Protein AF-0000000080019032 (afdb_homodimer)

Secondary structure (DSSP, 8-state):
-GGGS-HHHHHHHHHHHHHHHHHHHHHHHHHHHHHHHHHHHHHHHHHHHHHHHHHHHHHIIIIIHHHHGGGGTT-SS--GGGSHHHHHHHHHHHHTTSGGGTT-EEEEEESS-SSGGGB--HHHHHHHHHHHH-TT---EEEEEEETTEEEEEEEEEEE---GGGHHHHS-TTTS-HHHHHHH-SSSS----TT-EEEEEEEEEE-HHHHHHHHHHHHHHHHHHHHHHHHHHHHHHHHHIIIIIHHHHHHHHHHHHHHTT-TT--------SHHHHHHHHHHHHHHHHHHHHHHHHHHH-/-GGGS-HHHHHHHHHHHHHHHHHHHHHHHHHHHHHHHHHHHHHHHHHHHHHHHHHHHHHIIIIIHHHHGGGGTT-SS--GGGSHHHHHHHHHHHHTTSGGGTT-EEEEEESS-SSGGGB--HHHHHHHHHHHH-TT---EEEEEEETTEEEEEEEEEEE---GGGHHHHS-TTTS-HHHHHHH-SSSS----TT-EEEEEEEEEE-HHHHHHHHHHHHHHHHHHHHHHHHHHHHHHHHHIIIIIHHHHHHHHHHHHHHTT-TT--------SHHHHHHHHHHHHHHHHHHHHHHHHHHH-

InterPro domains:
  IPR003660 HAMP domain [PF00672] (239-289)
  IPR003660 HAMP domain [PS50885] (241-293)
  IPR003660 HAMP domain [SM00304] (241-293)
  IPR021796 Tll0287-like domain [PF11845] (37-205)
  IPR050398 Heme sensor protein HssS/ArlS-like [PTHR45528] (6-297)

Organism: NCBI:txid2019572

Sequence (600 aa):
MLDNLKIGAKVNLLLILVFLISIFMTSTALSHLLQYRAQNEVTSKALILMRTMNSVRQYTQDRINPLLESRLETEAQFIPEIVPTFSAIKIFEKFRNDEEYKNFIYREATLNPMNLRDKADPFEIQIVERFRNNQKLKEITGFRTLPQGEVFYIARPLAITQQRCLKCHSTVENAPKSLLVSYGTEHGFGWRLNEIVAAQIISVPSQDVFEDAAHSWSLIMGLLIIIFATVIFLLNFLIKKTIIQRIRKMEKIAQQVSIGDMSVDFEEKSNDEIGGLAVAFNRMKSSLEIALNLLQKDDNMLDNLKIGAKVNLLLILVFLISIFMTSTALSHLLQYRAQNEVTSKALILMRTMNSVRQYTQDRINPLLESRLETEAQFIPEIVPTFSAIKIFEKFRNDEEYKNFIYREATLNPMNLRDKADPFEIQIVERFRNNQKLKEITGFRTLPQGEVFYIARPLAITQQRCLKCHSTVENAPKSLLVSYGTEHGFGWRLNEIVAAQIISVPSQDVFEDAAHSWSLIMGLLIIIFATVIFLLNFLIKKTIIQRIRKMEKIAQQVSIGDMSVDFEEKSNDEIGGLAVAFNRMKSSLEIALNLLQKDDN

Structure (mmCIF, N/CA/C/O backbone):
data_AF-0000000080019032-model_v1
#
loop_
_entity.id
_entity.type
_entity.pdbx_description
1 polymer 'histidine kinase'
#
loop_
_atom_site.group_PDB
_atom_site.id
_atom_site.type_symbol
_atom_site.label_atom_id
_atom_site.label_alt_id
_atom_site.label_comp_id
_atom_site.label_asym_id
_atom_site.label_entity_id
_atom_site.label_seq_id
_atom_site.pdbx_PDB_ins_code
_atom_site.Cartn_x
_atom_site.Cartn_y
_atom_site.Cartn_z
_atom_site.occupancy
_atom_site.B_iso_or_equiv
_atom_site.auth_seq_id
_atom_site.auth_comp_id
_atom_site.auth_asym_id
_atom_site.auth_atom_id
_atom_site.pdbx_PDB_model_num
ATOM 1 N N . MET A 1 1 ? 15.781 42.938 18.547 1 50.66 1 MET A N 1
ATOM 2 C CA . MET A 1 1 ? 15.477 43 17.109 1 50.66 1 MET A CA 1
ATOM 3 C C . MET A 1 1 ? 13.969 43.031 16.891 1 50.66 1 MET A C 1
ATOM 5 O O . MET A 1 1 ? 13.492 43.75 15.984 1 50.66 1 MET A O 1
ATOM 9 N N . LEU A 1 2 ? 13.219 42.344 17.828 1 65.44 2 LEU A N 1
ATOM 10 C CA . LEU A 1 2 ? 11.773 42.312 17.594 1 65.44 2 LEU A CA 1
ATOM 11 C C . LEU A 1 2 ? 11.094 43.562 18.094 1 65.44 2 LEU A C 1
ATOM 13 O O . LEU A 1 2 ? 9.953 43.844 17.734 1 65.44 2 LEU A O 1
ATOM 17 N N . ASP A 1 3 ? 11.898 44.344 18.688 1 69.31 3 ASP A N 1
ATOM 18 C CA . ASP A 1 3 ? 11.305 45.5 19.375 1 69.31 3 ASP A CA 1
ATOM 19 C C . ASP A 1 3 ? 10.906 46.594 18.375 1 69.31 3 ASP A C 1
ATOM 21 O O . ASP A 1 3 ? 10.062 47.438 18.672 1 69.31 3 ASP A O 1
ATOM 25 N N . ASN A 1 4 ? 11.414 46.469 17.266 1 77.12 4 ASN A N 1
ATOM 26 C CA . ASN A 1 4 ? 11.156 47.531 16.281 1 77.12 4 ASN A CA 1
ATOM 27 C C . ASN A 1 4 ? 10 47.156 15.352 1 77.12 4 ASN A C 1
ATOM 29 O O . ASN A 1 4 ? 9.57 47.969 14.531 1 77.12 4 ASN A O 1
ATOM 33 N N . LEU A 1 5 ? 9.414 45.969 15.57 1 83.19 5 LEU A N 1
ATOM 34 C CA . LEU A 1 5 ? 8.359 45.531 14.664 1 83.19 5 LEU A CA 1
ATOM 35 C C . LEU A 1 5 ? 6.98 45.844 15.242 1 83.19 5 LEU A C 1
ATOM 37 O O . LEU A 1 5 ? 6.816 45.906 16.469 1 83.19 5 LEU A O 1
ATOM 41 N N . LYS A 1 6 ? 6.047 45.969 14.328 1 88.12 6 LYS A N 1
ATOM 42 C CA . LYS A 1 6 ? 4.652 46.125 14.734 1 88.12 6 LYS A CA 1
ATOM 43 C C . LYS A 1 6 ? 4.141 44.844 15.406 1 88.12 6 LYS A C 1
ATOM 45 O O . LYS A 1 6 ? 4.727 43.781 15.242 1 88.12 6 LYS A O 1
ATOM 50 N N . ILE A 1 7 ? 3.168 44.969 16.188 1 84.25 7 ILE A N 1
ATOM 51 C CA . ILE A 1 7 ? 2.615 43.844 16.953 1 84.25 7 ILE A CA 1
ATOM 52 C C . ILE A 1 7 ? 2.213 42.719 16.016 1 84.25 7 ILE A C 1
ATOM 54 O O . ILE A 1 7 ? 2.58 41.562 16.234 1 84.25 7 ILE A O 1
ATOM 58 N N . GLY A 1 8 ? 1.542 43.062 14.867 1 83.75 8 GLY A N 1
ATOM 59 C CA . GLY A 1 8 ? 1.135 42.062 13.891 1 83.75 8 GLY A CA 1
ATOM 60 C C . GLY A 1 8 ? 2.305 41.312 13.281 1 83.75 8 GLY A C 1
ATOM 61 O O . GLY A 1 8 ? 2.234 40.094 13.078 1 83.75 8 GLY A O 1
ATOM 62 N N . ALA A 1 9 ? 3.383 42.031 13.008 1 86.5 9 ALA A N 1
ATOM 63 C CA . ALA A 1 9 ? 4.566 41.438 12.406 1 86.5 9 ALA A CA 1
ATOM 64 C C . ALA A 1 9 ? 5.262 40.469 13.375 1 86.5 9 ALA A C 1
ATOM 66 O O . ALA A 1 9 ? 5.793 39.438 12.969 1 86.5 9 ALA A O 1
ATOM 67 N N . LYS A 1 10 ? 5.242 40.812 14.648 1 84.31 10 LYS A N 1
ATOM 68 C CA . LYS A 1 10 ? 5.848 39.938 15.656 1 84.31 10 LYS A CA 1
ATOM 69 C C . LYS A 1 10 ? 5.105 38.625 15.75 1 84.31 10 LYS A C 1
ATOM 71 O O . LYS A 1 10 ? 5.73 37.562 15.75 1 84.31 10 LYS A O 1
ATOM 76 N N . VAL A 1 11 ? 3.83 38.781 15.758 1 82.19 11 VAL A N 1
ATOM 77 C CA . VAL A 1 11 ? 2.998 37.594 15.875 1 82.19 11 VAL A CA 1
ATOM 78 C C . VAL A 1 11 ? 3.113 36.75 14.609 1 82.19 11 VAL A C 1
ATOM 80 O O . VAL A 1 11 ? 3.234 35.5 14.672 1 82.19 11 VAL A O 1
ATOM 83 N N . ASN A 1 12 ? 3.201 37.438 13.484 1 85.38 12 ASN A N 1
ATOM 84 C CA . ASN A 1 12 ? 3.297 36.719 12.211 1 85.38 12 ASN A CA 1
ATOM 85 C C . ASN A 1 12 ? 4.625 36 12.078 1 85.38 12 ASN A C 1
ATOM 87 O O . ASN A 1 12 ? 4.68 34.906 11.516 1 85.38 12 ASN A O 1
ATOM 91 N N . LEU A 1 13 ? 5.652 36.594 12.516 1 86.75 13 LEU A N 1
ATOM 92 C CA . LEU A 1 13 ? 6.969 35.969 12.43 1 86.75 13 LEU A CA 1
ATOM 93 C C . LEU A 1 13 ? 7.012 34.688 13.234 1 86.75 13 LEU A C 1
ATOM 95 O O . LEU A 1 13 ? 7.535 33.688 12.773 1 86.75 13 LEU A O 1
ATOM 99 N N . LEU A 1 14 ? 6.453 34.75 14.391 1 82.38 14 LEU A N 1
ATOM 100 C CA . LEU A 1 14 ? 6.414 33.562 15.227 1 82.38 14 LEU A CA 1
ATOM 101 C C . LEU A 1 14 ? 5.531 32.469 14.602 1 82.38 14 LEU A C 1
ATOM 103 O O . LEU A 1 14 ? 5.898 31.297 14.586 1 82.38 14 LEU A O 1
ATOM 107 N N . LEU A 1 15 ? 4.434 32.906 14.133 1 83.31 15 LEU A N 1
ATOM 108 C CA . LEU A 1 15 ? 3.496 31.969 13.531 1 83.31 15 LEU A CA 1
ATOM 109 C C . LEU A 1 15 ? 4.117 31.281 12.312 1 83.31 15 LEU A C 1
ATOM 111 O O . LEU A 1 15 ? 3.984 30.078 12.141 1 83.31 15 LEU A O 1
ATOM 115 N N . ILE A 1 16 ? 4.773 32.094 11.523 1 88.56 16 ILE A N 1
ATOM 116 C CA . ILE A 1 16 ? 5.402 31.562 10.32 1 88.56 16 ILE A CA 1
ATOM 117 C C . ILE A 1 16 ? 6.496 30.562 10.711 1 88.56 16 ILE A C 1
ATOM 119 O O . ILE A 1 16 ? 6.621 29.5 10.102 1 88.56 16 ILE A O 1
ATOM 123 N N . LEU A 1 17 ? 7.242 30.906 11.758 1 86.88 17 LEU A N 1
ATOM 124 C CA . LEU A 1 17 ? 8.305 30.031 12.219 1 86.88 17 LEU A CA 1
ATOM 125 C C . LEU A 1 17 ? 7.73 28.703 12.703 1 86.88 17 LEU A C 1
ATOM 127 O O . LEU A 1 17 ? 8.227 27.625 12.328 1 86.88 17 LEU A O 1
ATOM 131 N N . VAL A 1 18 ? 6.699 28.734 13.469 1 82.75 18 VAL A N 1
ATOM 132 C CA . VAL A 1 18 ? 6.082 27.531 14.008 1 82.75 18 VAL A CA 1
ATOM 133 C C . VAL A 1 18 ? 5.477 26.703 12.875 1 82.75 18 VAL A C 1
ATOM 135 O O . VAL A 1 18 ? 5.551 25.469 12.883 1 82.75 18 VAL A O 1
ATOM 138 N N . PHE A 1 19 ? 4.93 27.391 11.93 1 86.81 19 PHE A N 1
ATOM 139 C CA . PHE A 1 19 ? 4.312 26.703 10.805 1 86.81 19 PHE A CA 1
ATOM 140 C C . PHE A 1 19 ? 5.367 26.031 9.938 1 86.81 19 PHE A C 1
ATOM 142 O O . PHE A 1 19 ? 5.164 24.922 9.445 1 86.81 19 PHE A O 1
ATOM 149 N N . LEU A 1 20 ? 6.496 26.703 9.734 1 90.62 20 LEU A N 1
ATOM 150 C CA . LEU A 1 20 ? 7.574 26.125 8.945 1 90.62 20 LEU A CA 1
ATOM 151 C C . LEU A 1 20 ? 8.125 24.875 9.617 1 90.62 20 LEU A C 1
ATOM 153 O O . LEU A 1 20 ? 8.359 23.859 8.953 1 90.62 20 LEU A O 1
ATOM 157 N N . ILE A 1 21 ? 8.273 24.922 10.898 1 87.25 21 ILE A N 1
ATOM 158 C CA . ILE A 1 21 ? 8.75 23.766 11.656 1 87.25 21 ILE A CA 1
ATOM 159 C C . ILE A 1 21 ? 7.727 22.641 11.578 1 87.25 21 ILE A C 1
ATOM 161 O O . ILE A 1 21 ? 8.094 21.484 11.352 1 87.25 21 ILE A O 1
ATOM 165 N N . SER A 1 22 ? 6.441 22.969 11.688 1 84.5 22 SER A N 1
ATOM 166 C CA . SER A 1 22 ? 5.363 22 11.617 1 84.5 22 SER A CA 1
ATOM 167 C C . SER A 1 22 ? 5.305 21.328 10.242 1 84.5 22 SER A C 1
ATOM 169 O O . SER A 1 22 ? 5.117 20.125 10.141 1 84.5 22 SER A O 1
ATOM 171 N N . ILE A 1 23 ? 5.473 22.125 9.281 1 89.81 23 ILE A N 1
ATOM 172 C CA . ILE A 1 23 ? 5.438 21.625 7.918 1 89.81 23 ILE A CA 1
ATOM 173 C C . ILE A 1 23 ? 6.605 20.672 7.688 1 89.81 23 ILE A C 1
ATOM 175 O O . ILE A 1 23 ? 6.43 19.594 7.109 1 89.81 23 ILE A O 1
ATOM 179 N N . PHE A 1 24 ? 7.746 21.031 8.211 1 92.5 24 PHE A N 1
ATOM 180 C CA . PHE A 1 24 ? 8.93 20.203 8.031 1 92.5 24 PHE A CA 1
ATOM 181 C C . PHE A 1 24 ? 8.758 18.859 8.75 1 92.5 24 PHE A C 1
ATOM 183 O O . PHE A 1 24 ? 9.023 17.812 8.18 1 92.5 24 PHE A O 1
ATOM 190 N N . MET A 1 25 ? 8.266 18.906 9.922 1 89.19 25 MET A N 1
ATOM 191 C CA . MET A 1 25 ? 8.094 17.703 10.727 1 89.19 25 MET A CA 1
ATOM 192 C C . MET A 1 25 ? 7.039 16.781 10.109 1 89.19 25 MET A C 1
ATOM 194 O O . MET A 1 25 ? 7.25 15.57 9.992 1 89.19 25 MET A O 1
ATOM 198 N N . THR A 1 26 ? 5.969 17.406 9.734 1 89.56 26 THR A N 1
ATOM 199 C CA . THR A 1 26 ? 4.898 16.609 9.141 1 89.56 26 THR A CA 1
ATOM 200 C C . THR A 1 26 ? 5.328 16.047 7.789 1 89.56 26 THR A C 1
ATOM 202 O O . THR A 1 26 ? 5.016 14.906 7.461 1 89.56 26 THR A O 1
ATOM 205 N N . SER A 1 27 ? 6.023 16.859 7.078 1 94.25 27 SER A N 1
ATOM 206 C CA . SER A 1 27 ? 6.52 16.438 5.77 1 94.25 27 SER A CA 1
ATOM 207 C C . SER A 1 27 ? 7.441 15.234 5.895 1 94.25 27 SER A C 1
ATOM 209 O O . SER A 1 27 ? 7.281 14.25 5.168 1 94.25 27 SER A O 1
ATOM 211 N N . THR A 1 28 ? 8.367 15.266 6.816 1 94.56 28 THR A N 1
ATOM 212 C CA . THR A 1 28 ? 9.328 14.18 6.996 1 94.56 28 THR A CA 1
ATOM 213 C C . THR A 1 28 ? 8.633 12.906 7.473 1 94.56 28 THR A C 1
ATOM 215 O O . THR A 1 28 ? 8.898 11.82 6.961 1 94.56 28 THR A O 1
ATOM 218 N N . ALA A 1 29 ? 7.699 13.062 8.375 1 92.19 29 ALA A N 1
ATOM 219 C CA . ALA A 1 29 ? 6.98 11.906 8.906 1 92.19 29 ALA A CA 1
ATOM 220 C C . ALA A 1 29 ? 6.117 11.258 7.832 1 92.19 29 ALA A C 1
ATOM 222 O O . ALA A 1 29 ? 6.129 10.039 7.676 1 92.19 29 ALA A O 1
ATOM 223 N N . LEU A 1 30 ? 5.449 12.102 7.113 1 92.62 30 LEU A N 1
ATOM 224 C CA . LEU A 1 30 ? 4.57 11.594 6.062 1 92.62 30 LEU A CA 1
ATOM 225 C C . LEU A 1 30 ? 5.379 10.938 4.949 1 92.62 30 LEU A C 1
ATOM 227 O O . LEU A 1 30 ? 4.996 9.883 4.441 1 92.62 30 LEU A O 1
ATOM 231 N N . SER A 1 31 ? 6.461 11.539 4.594 1 96 31 SER A N 1
ATOM 232 C CA . SER A 1 31 ? 7.324 10.984 3.557 1 96 31 SER A CA 1
ATOM 233 C C . SER A 1 31 ? 7.848 9.602 3.953 1 96 31 SER A C 1
ATOM 235 O O . SER A 1 31 ? 7.797 8.664 3.16 1 96 31 SER A O 1
ATOM 237 N N . HIS A 1 32 ? 8.336 9.555 5.172 1 95.12 32 HIS A N 1
ATOM 238 C CA . HIS A 1 32 ? 8.836 8.273 5.66 1 95.12 32 HIS A CA 1
ATOM 239 C C . HIS A 1 32 ? 7.742 7.215 5.656 1 95.12 32 HIS A C 1
ATOM 241 O O . HIS A 1 32 ? 7.984 6.066 5.277 1 95.12 32 HIS A O 1
ATOM 247 N N . LEU A 1 33 ? 6.562 7.555 6.031 1 93.44 33 LEU A N 1
ATOM 248 C CA . LEU A 1 33 ? 5.438 6.629 6.09 1 93.44 33 LEU A CA 1
ATOM 249 C C . LEU A 1 33 ? 5.062 6.141 4.695 1 93.44 33 LEU A C 1
ATOM 251 O O . LEU A 1 33 ? 4.914 4.938 4.473 1 93.44 33 LEU A O 1
ATOM 255 N N . LEU A 1 34 ? 4.949 7.051 3.793 1 95.31 34 LEU A N 1
ATOM 256 C CA . LEU A 1 34 ? 4.504 6.707 2.447 1 95.31 34 LEU A CA 1
ATOM 257 C C . LEU A 1 34 ? 5.562 5.895 1.714 1 95.31 34 LEU A C 1
ATOM 259 O O . LEU A 1 34 ? 5.234 4.965 0.972 1 95.31 34 LEU A O 1
ATOM 263 N N . GLN A 1 35 ? 6.82 6.242 1.964 1 95.81 35 GLN A N 1
ATOM 264 C CA . GLN A 1 35 ? 7.902 5.477 1.358 1 95.81 35 GLN A CA 1
ATOM 265 C C . GLN A 1 35 ? 7.949 4.055 1.912 1 95.81 35 GLN A C 1
ATOM 267 O O . GLN A 1 35 ? 8.172 3.1 1.166 1 95.81 35 GLN A O 1
ATOM 272 N N . TYR A 1 36 ? 7.766 3.988 3.139 1 95.12 36 TYR A N 1
ATOM 273 C CA . TYR A 1 36 ? 7.727 2.684 3.789 1 95.12 36 TYR A CA 1
ATOM 274 C C . TYR A 1 36 ? 6.59 1.832 3.242 1 95.12 36 TYR A C 1
ATOM 276 O O . TYR A 1 36 ? 6.773 0.647 2.953 1 95.12 36 TYR A O 1
ATOM 284 N N . ARG A 1 37 ? 5.465 2.369 3.057 1 94.12 37 ARG A N 1
ATOM 285 C CA . ARG A 1 37 ? 4.305 1.66 2.527 1 94.12 37 ARG A CA 1
ATOM 286 C C . ARG A 1 37 ? 4.531 1.244 1.077 1 94.12 37 ARG A C 1
ATOM 288 O O . ARG A 1 37 ? 4.129 0.152 0.669 1 94.12 37 ARG A O 1
ATOM 295 N N . ALA A 1 38 ? 5.109 2.117 0.36 1 95.56 38 ALA A N 1
ATOM 296 C CA . ALA A 1 38 ? 5.426 1.801 -1.03 1 95.56 38 ALA A CA 1
ATOM 297 C C . ALA A 1 38 ? 6.379 0.613 -1.118 1 95.56 38 ALA A C 1
ATOM 299 O O . ALA A 1 38 ? 6.164 -0.307 -1.91 1 95.56 38 ALA A O 1
ATOM 300 N N . GLN A 1 39 ? 7.402 0.641 -0.3 1 96.19 39 GLN A N 1
ATOM 301 C CA . GLN A 1 39 ? 8.359 -0.461 -0.273 1 96.19 39 GLN A CA 1
ATOM 302 C C . GLN A 1 39 ? 7.68 -1.768 0.13 1 96.19 39 GLN A C 1
ATOM 304 O O . GLN A 1 39 ? 7.961 -2.822 -0.443 1 96.19 39 GLN A O 1
ATOM 309 N N . ASN A 1 40 ? 6.816 -1.69 1.062 1 94.75 40 ASN A N 1
ATOM 310 C CA . ASN A 1 40 ? 6.094 -2.879 1.503 1 94.75 40 ASN A CA 1
ATOM 311 C C . ASN A 1 40 ? 5.188 -3.424 0.403 1 94.75 40 ASN A C 1
ATOM 313 O O . ASN A 1 40 ? 5.027 -4.641 0.27 1 94.75 40 ASN A O 1
ATOM 317 N N . GLU A 1 41 ? 4.613 -2.547 -0.296 1 95.38 41 GLU A N 1
ATOM 318 C CA . GLU A 1 41 ? 3.73 -2.951 -1.387 1 95.38 41 GLU A CA 1
ATOM 319 C C . GLU A 1 41 ? 4.488 -3.754 -2.439 1 95.38 41 GLU A C 1
ATOM 321 O O . GLU A 1 41 ? 4.059 -4.844 -2.822 1 95.38 41 GLU A O 1
ATOM 326 N N . VAL A 1 42 ? 5.633 -3.291 -2.891 1 97.44 42 VAL A N 1
ATOM 327 C CA . VAL A 1 42 ? 6.383 -3.992 -3.926 1 97.44 42 VAL A CA 1
ATOM 328 C C . VAL A 1 42 ? 6.98 -5.273 -3.354 1 97.44 42 VAL A C 1
ATOM 330 O O . VAL A 1 42 ? 7.07 -6.289 -4.051 1 97.44 42 VAL A O 1
ATOM 333 N N . THR A 1 43 ? 7.414 -5.203 -2.111 1 97.75 43 THR A N 1
ATOM 334 C CA . THR A 1 43 ? 7.934 -6.395 -1.45 1 97.75 43 THR A CA 1
ATOM 335 C C . THR A 1 43 ? 6.867 -7.484 -1.385 1 97.75 43 THR A C 1
ATOM 337 O O . THR A 1 43 ? 7.148 -8.648 -1.671 1 97.75 43 THR A O 1
ATOM 340 N N . SER A 1 44 ? 5.691 -7.098 -1.061 1 96.88 44 SER A N 1
ATOM 341 C CA . SER A 1 44 ? 4.598 -8.055 -0.944 1 96.88 44 SER A CA 1
ATOM 342 C C . SER A 1 44 ? 4.281 -8.703 -2.289 1 96.88 44 SER A C 1
ATOM 344 O O . SER A 1 44 ? 4.059 -9.906 -2.367 1 96.88 44 SER A O 1
ATOM 346 N N . LYS A 1 45 ? 4.238 -7.938 -3.311 1 97.88 45 LYS A N 1
ATOM 347 C CA . LYS A 1 45 ? 4.016 -8.469 -4.652 1 97.88 45 LYS A CA 1
ATOM 348 C C . LYS A 1 45 ? 5.09 -9.492 -5.023 1 97.88 45 LYS A C 1
ATOM 350 O O . LYS A 1 45 ? 4.777 -10.578 -5.512 1 97.88 45 LYS A O 1
ATOM 355 N N . ALA A 1 46 ? 6.293 -9.117 -4.727 1 98.56 46 ALA A N 1
ATOM 356 C CA . ALA A 1 46 ? 7.418 -9.992 -5.055 1 98.56 46 ALA A CA 1
ATOM 357 C C . ALA A 1 46 ? 7.348 -11.297 -4.266 1 98.56 46 ALA A C 1
ATOM 359 O O . ALA A 1 46 ? 7.57 -12.375 -4.816 1 98.56 46 ALA A O 1
ATOM 360 N N . LEU A 1 47 ? 7.016 -11.188 -3.039 1 98.19 47 LEU A N 1
ATOM 361 C CA . LEU A 1 47 ? 6.996 -12.359 -2.17 1 98.19 47 LEU A CA 1
ATOM 362 C C . LEU A 1 47 ? 5.852 -13.297 -2.549 1 98.19 47 LEU A C 1
ATOM 364 O O . LEU A 1 47 ? 6.004 -14.516 -2.51 1 98.19 47 LEU A O 1
ATOM 368 N N . ILE A 1 48 ? 4.738 -12.75 -2.896 1 98.5 48 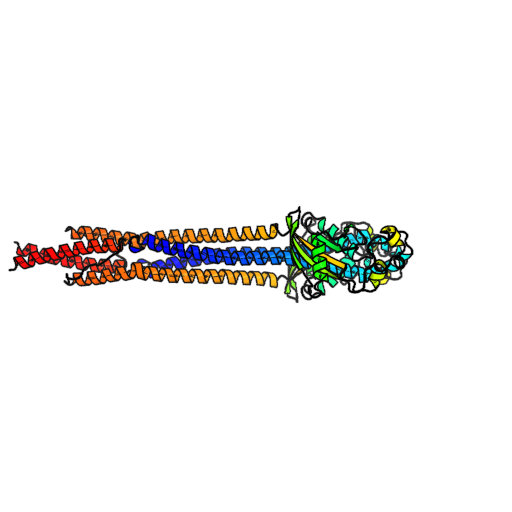ILE A N 1
ATOM 369 C CA . ILE A 1 48 ? 3.602 -13.555 -3.332 1 98.5 48 ILE A CA 1
ATOM 370 C C . ILE A 1 48 ? 3.973 -14.336 -4.59 1 98.5 48 ILE A C 1
ATOM 372 O O . ILE A 1 48 ? 3.734 -15.539 -4.676 1 98.5 48 ILE A O 1
ATOM 376 N N . LEU A 1 49 ? 4.574 -13.641 -5.488 1 98.75 49 LEU A N 1
ATOM 377 C CA . LEU A 1 49 ? 4.98 -14.297 -6.727 1 98.75 49 LEU A CA 1
ATOM 378 C C . LEU A 1 49 ? 6.059 -15.344 -6.461 1 98.75 49 LEU A C 1
ATOM 380 O O . LEU A 1 49 ? 6.016 -16.438 -7.027 1 98.75 49 LEU A O 1
ATOM 384 N N . MET A 1 50 ? 7.012 -15.023 -5.598 1 98.38 50 MET A N 1
ATOM 385 C CA . MET A 1 50 ? 8.062 -15.969 -5.234 1 98.38 50 MET A CA 1
ATOM 386 C C . MET A 1 50 ? 7.473 -17.234 -4.617 1 98.38 50 MET A C 1
ATOM 388 O O . MET A 1 50 ? 7.828 -18.344 -5.008 1 98.38 50 MET A O 1
ATOM 392 N N . ARG A 1 51 ? 6.562 -17.031 -3.73 1 98.25 51 ARG A N 1
ATOM 393 C CA . ARG A 1 51 ? 5.922 -18.156 -3.062 1 98.25 51 ARG A CA 1
ATOM 394 C C . ARG A 1 51 ? 5.102 -18.984 -4.047 1 98.25 51 ARG A C 1
ATOM 396 O O . ARG A 1 51 ? 5.113 -20.219 -3.992 1 98.25 51 ARG A O 1
ATOM 403 N N . THR A 1 52 ? 4.438 -18.328 -4.918 1 98.69 52 THR A N 1
ATOM 404 C CA . THR A 1 52 ? 3.623 -19.031 -5.902 1 98.69 52 THR A CA 1
ATOM 405 C C . THR A 1 52 ? 4.5 -19.844 -6.848 1 98.69 52 THR A C 1
ATOM 407 O O . THR A 1 52 ? 4.199 -21.016 -7.137 1 98.69 52 THR A O 1
ATOM 410 N N . MET A 1 53 ? 5.578 -19.25 -7.297 1 98.69 53 MET A N 1
ATOM 411 C CA . MET A 1 53 ? 6.457 -19.984 -8.203 1 98.69 53 MET A CA 1
ATOM 412 C C . MET A 1 53 ? 7.098 -21.172 -7.504 1 98.69 53 MET A C 1
ATOM 414 O O . MET A 1 53 ? 7.32 -22.219 -8.117 1 98.69 53 MET A O 1
ATOM 418 N N . ASN A 1 54 ? 7.375 -21 -6.266 1 98.19 54 ASN A N 1
ATOM 419 C CA . ASN A 1 54 ? 7.895 -22.141 -5.516 1 98.19 54 ASN A CA 1
ATOM 420 C C . ASN A 1 54 ? 6.844 -23.234 -5.359 1 98.19 54 ASN A C 1
ATOM 422 O O . ASN A 1 54 ? 7.176 -24.422 -5.379 1 98.19 54 ASN A O 1
ATOM 426 N N . SER A 1 55 ? 5.625 -22.844 -5.223 1 98.69 55 SER A N 1
ATOM 427 C CA . SER A 1 55 ? 4.535 -23.812 -5.188 1 98.69 55 SER A CA 1
ATOM 428 C C . SER A 1 55 ? 4.41 -24.547 -6.516 1 98.69 55 SER A C 1
ATOM 430 O O . SER A 1 55 ? 4.156 -25.75 -6.539 1 98.69 55 SER A O 1
ATOM 432 N N . VAL A 1 56 ? 4.594 -23.828 -7.574 1 98.69 56 VAL A N 1
ATOM 433 C CA . VAL A 1 56 ? 4.59 -24.438 -8.906 1 98.69 56 VAL A CA 1
ATOM 434 C C . VAL A 1 56 ? 5.715 -25.469 -9.008 1 98.69 56 VAL A C 1
ATOM 436 O O . VAL A 1 56 ? 5.496 -26.594 -9.477 1 98.69 56 VAL A O 1
ATOM 439 N N . ARG A 1 57 ? 6.867 -25.078 -8.547 1 97.56 57 ARG A N 1
ATOM 440 C CA . ARG A 1 57 ? 8.008 -25.984 -8.578 1 97.56 57 ARG A CA 1
ATOM 441 C C . ARG A 1 57 ? 7.73 -27.25 -7.785 1 97.56 57 ARG A C 1
ATOM 443 O O . ARG A 1 57 ? 7.984 -28.359 -8.266 1 97.56 57 ARG A O 1
ATOM 450 N N . GLN A 1 58 ? 7.191 -27.094 -6.637 1 97.12 58 GLN A N 1
ATOM 451 C CA . GLN A 1 58 ? 6.895 -28.234 -5.781 1 97.12 58 GLN A CA 1
ATOM 452 C C . GLN A 1 58 ? 5.816 -29.109 -6.398 1 97.12 58 GLN A C 1
ATOM 454 O O . GLN A 1 58 ? 5.918 -30.344 -6.367 1 97.12 58 GLN A O 1
ATOM 459 N N . TYR A 1 59 ? 4.801 -28.5 -6.949 1 98.31 59 TYR A N 1
ATOM 460 C CA . TYR A 1 59 ? 3.744 -29.25 -7.621 1 98.31 59 TYR A CA 1
ATOM 461 C C . TYR A 1 59 ? 4.305 -30.062 -8.781 1 98.31 59 TYR A C 1
ATOM 463 O O . TYR A 1 59 ? 3.943 -31.234 -8.961 1 98.31 59 TYR A O 1
ATOM 471 N N . THR A 1 60 ? 5.141 -29.469 -9.555 1 97.62 60 THR A N 1
ATOM 472 C CA . THR A 1 60 ? 5.758 -30.156 -10.688 1 97.62 60 THR A CA 1
ATOM 473 C C . THR A 1 60 ? 6.57 -31.359 -10.211 1 97.62 60 THR A C 1
ATOM 475 O O . THR A 1 60 ? 6.453 -32.469 -10.766 1 97.62 60 THR A O 1
ATOM 478 N N . GLN A 1 61 ? 7.277 -31.125 -9.172 1 95.12 61 GLN A N 1
ATOM 479 C CA . GLN A 1 61 ? 8.117 -32.188 -8.617 1 95.12 61 GLN A CA 1
ATOM 480 C C . GLN A 1 61 ? 7.266 -33.312 -8.047 1 95.12 61 GLN A C 1
ATOM 482 O O . GLN A 1 61 ? 7.543 -34.5 -8.289 1 95.12 61 GLN A O 1
ATOM 487 N N . ASP A 1 62 ? 6.223 -33 -7.371 1 96 62 ASP A N 1
ATOM 488 C CA . ASP A 1 62 ? 5.465 -33.969 -6.594 1 96 62 ASP A CA 1
ATOM 489 C C . ASP A 1 62 ? 4.426 -34.688 -7.461 1 96 62 ASP A C 1
ATOM 491 O O . ASP A 1 62 ? 4.098 -35.844 -7.219 1 96 62 ASP A O 1
ATOM 495 N N . ARG A 1 63 ? 3.965 -33.938 -8.438 1 97.12 63 ARG A N 1
ATOM 496 C CA . ARG A 1 63 ? 2.787 -34.469 -9.109 1 97.12 63 ARG A CA 1
ATOM 497 C C . ARG A 1 63 ? 3.074 -34.75 -10.586 1 97.12 63 ARG A C 1
ATOM 499 O O . ARG A 1 63 ? 2.625 -35.75 -11.133 1 97.12 63 ARG A O 1
ATOM 506 N N . ILE A 1 64 ? 3.811 -33.938 -11.219 1 97.19 64 ILE A N 1
ATOM 507 C CA . ILE A 1 64 ? 3.99 -34.031 -12.664 1 97.19 64 ILE A CA 1
ATOM 508 C C . ILE A 1 64 ? 5.16 -34.969 -12.969 1 97.19 64 ILE A C 1
ATOM 510 O O . ILE A 1 64 ? 5.047 -35.875 -13.812 1 97.19 64 ILE A O 1
ATOM 514 N N . ASN A 1 65 ? 6.242 -34.844 -12.273 1 94.19 65 ASN A N 1
ATOM 515 C CA . ASN A 1 65 ? 7.461 -35.625 -12.5 1 94.19 65 ASN A CA 1
ATOM 516 C C . ASN A 1 65 ? 7.184 -37.125 -12.492 1 94.19 65 ASN A C 1
ATOM 518 O O . ASN A 1 65 ? 7.52 -37.812 -13.453 1 94.19 65 ASN A O 1
ATOM 522 N N . PRO A 1 66 ? 6.441 -37.656 -11.477 1 93.69 66 PRO A N 1
ATOM 523 C CA . PRO A 1 66 ? 6.219 -39.094 -11.438 1 93.69 66 PRO A CA 1
ATOM 524 C C . PRO A 1 66 ? 5.387 -39.594 -12.609 1 93.69 66 PRO A C 1
ATOM 526 O O . PRO A 1 66 ? 5.504 -40.75 -13.008 1 93.69 66 PRO A O 1
ATOM 529 N N . LEU A 1 67 ? 4.617 -38.75 -13.227 1 94.44 67 LEU A N 1
ATOM 530 C CA . LEU A 1 67 ? 3.746 -39.156 -14.328 1 94.44 67 LEU A CA 1
ATOM 531 C C . LEU A 1 67 ? 4.527 -39.219 -15.633 1 94.44 67 LEU A C 1
ATOM 533 O O . LEU A 1 67 ? 4.109 -39.938 -16.562 1 94.44 67 LEU A O 1
ATOM 537 N N . LEU A 1 68 ? 5.676 -38.531 -15.656 1 93.31 68 LEU A N 1
ATOM 538 C CA . LEU A 1 68 ? 6.34 -38.406 -16.953 1 93.31 68 LEU A CA 1
ATOM 539 C C . LEU A 1 68 ? 7.73 -39.031 -16.906 1 93.31 68 LEU A C 1
ATOM 541 O O . LEU A 1 68 ? 8.367 -39.219 -17.953 1 93.31 68 LEU A O 1
ATOM 545 N N . GLU A 1 69 ? 8.219 -39.406 -15.805 1 89.69 69 GLU A N 1
ATOM 546 C CA . GLU A 1 69 ? 9.594 -39.844 -15.602 1 89.69 69 GLU A CA 1
ATOM 547 C C . GLU A 1 69 ? 9.93 -41.031 -16.484 1 89.69 69 GLU A C 1
ATOM 549 O O . GLU A 1 69 ? 11.039 -41.125 -17.031 1 89.69 69 GLU A O 1
ATOM 554 N N . SER A 1 70 ? 9.016 -42 -16.656 1 87.81 70 SER A N 1
ATOM 555 C CA . SER A 1 70 ? 9.281 -43.219 -17.422 1 87.81 70 SER A CA 1
ATOM 556 C C . SER A 1 70 ? 9.492 -42.906 -18.891 1 87.81 70 SER A C 1
ATOM 558 O O . SER A 1 70 ? 10.133 -43.656 -19.609 1 87.81 70 SER A O 1
ATOM 560 N N . ARG A 1 71 ? 9.047 -41.75 -19.266 1 89.69 71 ARG A N 1
ATOM 561 C CA . ARG A 1 71 ? 9.117 -41.406 -20.688 1 89.69 71 ARG A CA 1
ATOM 562 C C . ARG A 1 71 ? 10.469 -40.781 -21.016 1 89.69 71 ARG A C 1
ATOM 564 O O . ARG A 1 71 ? 10.812 -40.625 -22.188 1 89.69 71 ARG A O 1
ATOM 571 N N . LEU A 1 72 ? 11.234 -40.438 -20.078 1 86.44 72 LEU A N 1
ATOM 572 C CA . LEU A 1 72 ? 12.516 -39.781 -20.281 1 86.44 72 LEU A CA 1
ATOM 573 C C . LEU A 1 72 ? 13.477 -40.688 -21.062 1 86.44 72 LEU A C 1
ATOM 575 O O . LEU A 1 72 ? 14.312 -40.188 -21.828 1 86.44 72 LEU A O 1
ATOM 579 N N . GLU A 1 73 ? 13.328 -41.969 -20.891 1 82.94 73 GLU A N 1
ATOM 580 C CA . GLU A 1 73 ? 14.266 -42.906 -21.5 1 82.94 73 GLU A CA 1
ATOM 581 C C . GLU A 1 73 ? 13.75 -43.406 -22.859 1 82.94 73 GLU A C 1
ATOM 583 O O . GLU A 1 73 ? 14.523 -43.875 -23.688 1 82.94 73 GLU A O 1
ATOM 588 N N . THR A 1 74 ? 12.508 -43.156 -23.062 1 85.62 74 THR A N 1
ATOM 589 C CA . THR A 1 74 ? 11.93 -43.781 -24.25 1 85.62 74 THR A CA 1
ATOM 590 C C . THR A 1 74 ? 11.641 -42.75 -25.312 1 85.62 74 THR A C 1
ATOM 592 O O . THR A 1 74 ? 11.547 -43.094 -26.5 1 85.62 74 THR A O 1
ATOM 595 N N . GLU A 1 75 ? 11.492 -41.594 -24.922 1 88.06 75 GLU A N 1
ATOM 596 C CA . GLU A 1 75 ? 11.133 -40.531 -25.859 1 88.06 75 GLU A CA 1
ATOM 597 C C . GLU A 1 75 ? 12.359 -40.031 -26.609 1 88.06 75 GLU A C 1
ATOM 599 O O . GLU A 1 75 ? 13.469 -40 -26.062 1 88.06 75 GLU A O 1
ATOM 604 N N . ALA A 1 76 ? 12.133 -39.594 -27.797 1 89.69 76 ALA A N 1
ATOM 605 C CA . ALA A 1 76 ? 13.203 -39.094 -28.641 1 89.69 76 ALA A CA 1
ATOM 606 C C . ALA A 1 76 ? 13.633 -37.688 -28.188 1 89.69 76 ALA A C 1
ATOM 608 O O . ALA A 1 76 ? 14.82 -37.375 -28.172 1 89.69 76 ALA A O 1
ATOM 609 N N . GLN A 1 77 ? 12.641 -36.938 -27.859 1 91.38 77 GLN A N 1
ATOM 610 C CA . GLN A 1 77 ? 12.914 -35.562 -27.391 1 91.38 77 GLN A CA 1
ATOM 611 C C . GLN A 1 77 ? 12.609 -35.438 -25.906 1 91.38 77 GLN A C 1
ATOM 613 O O . GLN A 1 77 ? 11.703 -36.094 -25.375 1 91.38 77 GLN A O 1
ATOM 618 N N . PHE A 1 78 ? 13.367 -34.531 -25.312 1 94.06 78 PHE A N 1
ATOM 619 C CA . PHE A 1 78 ? 13.211 -34.312 -23.875 1 94.06 78 PHE A CA 1
ATOM 620 C C . PHE A 1 78 ? 11.883 -33.625 -23.578 1 94.06 78 PHE A C 1
ATOM 622 O O . PHE A 1 78 ? 11.469 -32.719 -24.312 1 94.06 78 PHE A O 1
ATOM 629 N N . ILE A 1 79 ? 11.195 -34.062 -22.516 1 95.69 79 ILE A N 1
ATOM 630 C CA . ILE A 1 79 ? 9.961 -33.438 -22.047 1 95.69 79 ILE A CA 1
ATOM 631 C C . ILE A 1 79 ? 10.273 -32.438 -20.953 1 95.69 79 ILE A C 1
ATOM 633 O O . ILE A 1 79 ? 10.383 -32.781 -19.781 1 95.69 79 ILE A O 1
ATOM 637 N N . PRO A 1 80 ? 10.344 -31.188 -21.297 1 95.44 80 PRO A N 1
ATOM 638 C CA . PRO A 1 80 ? 10.812 -30.188 -20.328 1 95.44 80 PRO A CA 1
ATOM 639 C C . PRO A 1 80 ? 9.812 -29.953 -19.203 1 95.44 80 PRO A C 1
ATOM 641 O O . PRO A 1 80 ? 10.172 -29.406 -18.156 1 95.44 80 PRO A O 1
ATOM 644 N N . GLU A 1 81 ? 8.531 -30.375 -19.391 1 97 81 GLU A N 1
ATOM 645 C CA . GLU A 1 81 ? 7.469 -30.172 -18.406 1 97 81 GLU A CA 1
ATOM 646 C C . GLU A 1 81 ? 7.75 -30.938 -17.109 1 97 81 GLU A C 1
ATOM 648 O O . GLU A 1 81 ? 7.117 -30.688 -16.094 1 97 81 GLU A O 1
ATOM 653 N N . ILE A 1 82 ? 8.75 -31.859 -17.094 1 94.81 82 ILE A N 1
ATOM 654 C CA . ILE A 1 82 ? 9.133 -32.594 -15.898 1 94.81 82 ILE A CA 1
ATOM 655 C C . ILE A 1 82 ? 9.977 -31.703 -14.992 1 94.81 82 ILE A C 1
ATOM 657 O O . ILE A 1 82 ? 10.18 -32.031 -13.812 1 94.81 82 ILE A O 1
ATOM 661 N N . VAL A 1 83 ? 10.523 -30.656 -15.539 1 94 83 VAL A N 1
ATOM 662 C CA . VAL A 1 83 ? 11.477 -29.797 -14.844 1 94 83 VAL A CA 1
ATOM 663 C C . VAL A 1 83 ? 10.742 -28.672 -14.133 1 94 83 VAL A C 1
ATOM 665 O O . VAL A 1 83 ? 10.109 -27.828 -14.789 1 94 83 VAL A O 1
ATOM 668 N N . PRO A 1 84 ? 10.883 -28.547 -12.812 1 95.81 84 PRO A N 1
ATOM 669 C CA . PRO A 1 84 ? 10.195 -27.484 -12.062 1 95.81 84 PRO A CA 1
ATOM 670 C C . PRO A 1 84 ? 10.531 -26.078 -12.578 1 95.81 84 PRO A C 1
ATOM 672 O O . PRO A 1 84 ? 9.641 -25.25 -12.703 1 95.81 84 PRO A O 1
ATOM 675 N N . THR A 1 85 ? 11.773 -25.828 -12.906 1 95.69 85 THR A N 1
ATOM 676 C CA . THR A 1 85 ? 12.188 -24.531 -13.414 1 95.69 85 THR A CA 1
ATOM 677 C C . THR A 1 85 ? 11.438 -24.172 -14.688 1 95.69 85 THR A C 1
ATOM 679 O O . THR A 1 85 ? 11.008 -23.031 -14.867 1 95.69 85 THR A O 1
ATOM 682 N N . PHE A 1 86 ? 11.305 -25.125 -15.539 1 96.44 86 PHE A N 1
ATOM 683 C CA . PHE A 1 86 ? 10.602 -24.906 -16.797 1 96.44 86 PHE A CA 1
ATOM 684 C C . PHE A 1 86 ? 9.156 -24.5 -16.547 1 96.44 86 PHE A C 1
ATOM 686 O O . PHE A 1 86 ? 8.672 -23.516 -17.125 1 96.44 86 PHE A O 1
ATOM 693 N N . SER A 1 87 ? 8.469 -25.266 -15.719 1 98.25 87 SER A N 1
ATOM 694 C CA . SER A 1 87 ? 7.078 -24.969 -15.414 1 98.25 87 SER A CA 1
ATOM 695 C C . SER A 1 87 ? 6.926 -23.562 -14.844 1 98.25 87 SER A C 1
ATOM 697 O O . SER A 1 87 ? 6.059 -22.797 -15.273 1 98.25 87 SER A O 1
ATOM 699 N N . ALA A 1 88 ? 7.773 -23.203 -13.883 1 98.44 88 ALA A N 1
ATOM 700 C CA . ALA A 1 88 ? 7.711 -21.891 -13.242 1 98.44 88 ALA A CA 1
ATOM 701 C C . ALA A 1 88 ? 7.934 -20.766 -14.258 1 98.44 88 ALA A C 1
ATOM 703 O O . ALA A 1 88 ? 7.18 -19.797 -14.289 1 98.44 88 ALA A O 1
ATOM 704 N N . ILE A 1 89 ? 8.891 -20.938 -15.117 1 98 89 ILE A N 1
ATOM 705 C CA . ILE A 1 89 ? 9.234 -19.922 -16.094 1 98 89 ILE A CA 1
ATOM 706 C C . ILE A 1 89 ? 8.086 -19.75 -17.094 1 98 89 ILE A C 1
ATOM 708 O O . ILE A 1 89 ? 7.672 -18.641 -17.391 1 98 89 ILE A O 1
ATOM 712 N N . LYS A 1 90 ? 7.535 -20.844 -17.578 1 98.38 90 LYS A N 1
ATOM 713 C CA . LYS A 1 90 ? 6.48 -20.781 -18.578 1 98.38 90 LYS A CA 1
ATOM 714 C C . LYS A 1 90 ? 5.199 -20.188 -18 1 98.38 90 LYS A C 1
ATOM 716 O O . LYS A 1 90 ? 4.512 -19.422 -18.672 1 98.38 90 LYS A O 1
ATOM 721 N N . ILE A 1 91 ? 4.922 -20.562 -16.797 1 98.81 91 ILE A N 1
ATOM 722 C CA . ILE A 1 91 ? 3.74 -20.016 -16.141 1 98.81 91 ILE A CA 1
ATOM 723 C C . ILE A 1 91 ? 3.926 -18.516 -15.922 1 98.81 91 ILE A C 1
ATOM 725 O O . ILE A 1 91 ? 3.002 -17.734 -16.156 1 98.81 91 ILE A O 1
ATOM 729 N N . PHE A 1 92 ? 5.09 -18.109 -15.523 1 98.75 92 PHE A N 1
ATOM 730 C CA . PHE A 1 92 ? 5.355 -16.688 -15.305 1 98.75 92 PHE A CA 1
ATOM 731 C C . PHE A 1 92 ? 5.312 -15.922 -16.625 1 98.75 92 PHE A C 1
ATOM 733 O O . PHE A 1 92 ? 4.871 -14.773 -16.672 1 98.75 92 PHE A O 1
ATOM 740 N N . GLU A 1 93 ? 5.773 -16.562 -17.703 1 98.06 93 GLU A N 1
ATOM 741 C CA . GLU A 1 93 ? 5.664 -15.945 -19.016 1 98.06 93 GLU A CA 1
ATOM 742 C C . GLU A 1 93 ? 4.207 -15.68 -19.391 1 98.06 93 GLU A C 1
ATOM 744 O O . GLU A 1 93 ? 3.877 -14.617 -19.922 1 98.06 93 GLU A O 1
ATOM 749 N N . LYS A 1 94 ? 3.398 -16.609 -19.109 1 98.38 94 LYS A N 1
ATOM 750 C CA . LYS A 1 94 ? 1.973 -16.422 -19.359 1 98.38 94 LYS A CA 1
ATOM 751 C C . LYS A 1 94 ? 1.397 -15.32 -18.469 1 98.38 94 LYS A C 1
ATOM 753 O O . LYS A 1 94 ? 0.521 -14.57 -18.891 1 98.38 94 LYS A O 1
ATOM 758 N N . PHE A 1 95 ? 1.865 -15.266 -17.234 1 98.44 95 PHE A N 1
ATOM 759 C CA . PHE A 1 95 ? 1.489 -14.211 -16.297 1 98.44 95 PHE A CA 1
ATOM 760 C C . PHE A 1 95 ? 1.777 -12.836 -16.891 1 98.44 95 PHE A C 1
ATOM 762 O O . PHE A 1 95 ? 0.97 -11.914 -16.766 1 98.44 95 PHE A O 1
ATOM 769 N N . ARG A 1 96 ? 2.809 -12.695 -17.656 1 97.94 96 ARG A N 1
ATOM 770 C CA . ARG A 1 96 ? 3.279 -11.422 -18.172 1 97.94 96 ARG A CA 1
ATOM 771 C C . ARG A 1 96 ? 2.557 -11.062 -19.469 1 97.94 96 ARG A C 1
ATOM 773 O O . ARG A 1 96 ? 2.754 -9.977 -20.016 1 97.94 96 ARG A O 1
ATOM 780 N N . ASN A 1 97 ? 1.751 -11.875 -19.953 1 95.81 97 ASN A N 1
ATOM 781 C CA . ASN A 1 97 ? 1.042 -11.602 -21.188 1 95.81 97 ASN A CA 1
ATOM 782 C C . ASN A 1 97 ? 0.024 -10.477 -21.016 1 95.81 97 ASN A C 1
ATOM 784 O O . ASN A 1 97 ? -0.413 -9.875 -22 1 95.81 97 ASN A O 1
ATOM 788 N N . ASP A 1 98 ? -0.344 -10.266 -19.859 1 92.88 98 ASP A N 1
ATOM 789 C CA . ASP A 1 98 ? -1.169 -9.109 -19.531 1 92.88 98 ASP A CA 1
ATOM 790 C C . ASP A 1 98 ? -0.33 -7.832 -19.484 1 92.88 98 ASP A C 1
ATOM 792 O O . ASP A 1 98 ? 0.744 -7.812 -18.891 1 92.88 98 ASP A O 1
ATOM 796 N N . GLU A 1 99 ? -0.839 -6.785 -20.078 1 93.81 99 GLU A N 1
ATOM 797 C CA . GLU A 1 99 ? -0.118 -5.52 -20.188 1 93.81 99 GLU A CA 1
ATOM 798 C C . GLU A 1 99 ? 0.252 -4.973 -18.812 1 93.81 99 GLU A C 1
ATOM 800 O O . GLU A 1 99 ? 1.311 -4.367 -18.641 1 93.81 99 GLU A O 1
ATOM 805 N N . GLU A 1 100 ? -0.544 -5.27 -17.875 1 93.62 100 GLU A N 1
ATOM 806 C CA . GLU A 1 100 ? -0.343 -4.758 -16.531 1 93.62 100 GLU A CA 1
ATOM 807 C C . GLU A 1 100 ? 0.875 -5.398 -15.867 1 93.62 100 GLU A C 1
ATOM 809 O O . GLU A 1 100 ? 1.509 -4.793 -15 1 93.62 100 GLU A O 1
ATOM 814 N N . TYR A 1 101 ? 1.226 -6.586 -16.328 1 97 101 TYR A N 1
ATOM 815 C CA . TYR A 1 101 ? 2.279 -7.324 -15.641 1 97 101 TYR A CA 1
ATOM 816 C C . TYR A 1 101 ? 3.463 -7.578 -16.562 1 97 101 TYR A C 1
ATOM 818 O O . TYR A 1 101 ? 4.344 -8.383 -16.25 1 97 101 TYR A O 1
ATOM 826 N N . LYS A 1 102 ? 3.531 -6.887 -17.688 1 96.31 102 LYS A N 1
ATOM 827 C CA . LYS A 1 102 ? 4.52 -7.129 -18.734 1 96.31 102 LYS A CA 1
ATOM 828 C C . LYS A 1 102 ? 5.934 -6.84 -18.234 1 96.31 102 LYS A C 1
ATOM 830 O O . LYS A 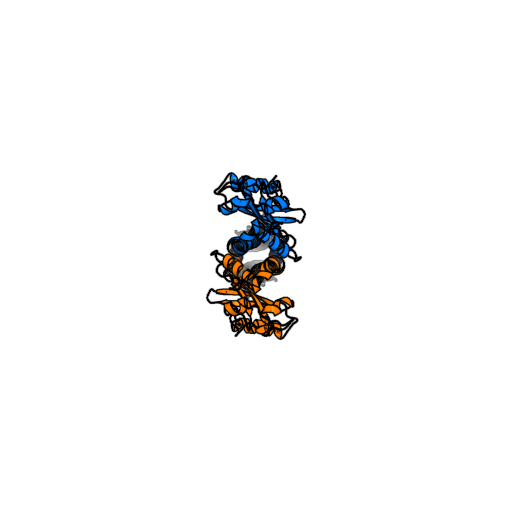1 102 ? 6.898 -7.441 -18.719 1 96.31 102 LYS A O 1
ATOM 835 N N . ASN A 1 103 ? 6.055 -5.965 -17.234 1 96.12 103 ASN A N 1
ATOM 836 C CA . ASN A 1 103 ? 7.379 -5.535 -16.797 1 96.12 103 ASN A CA 1
ATOM 837 C C . ASN A 1 103 ? 7.832 -6.301 -15.547 1 96.12 103 ASN A C 1
ATOM 839 O O . ASN A 1 103 ? 8.883 -5.996 -14.977 1 96.12 103 ASN A O 1
ATOM 843 N N . PHE A 1 104 ? 7.074 -7.254 -15.062 1 97.94 104 PHE A N 1
ATOM 844 C CA . PHE A 1 104 ? 7.527 -8.18 -14.039 1 97.94 104 PHE A CA 1
ATOM 845 C C . PHE A 1 104 ? 8.516 -9.188 -14.617 1 97.94 104 PHE A C 1
ATOM 847 O O . PHE A 1 104 ? 8.398 -9.586 -15.773 1 97.94 104 PHE A O 1
ATOM 854 N N . ILE A 1 105 ? 9.461 -9.578 -13.797 1 97.62 105 ILE A N 1
ATOM 855 C CA . ILE A 1 105 ? 10.461 -10.508 -14.312 1 97.62 105 ILE A CA 1
ATOM 856 C C . ILE A 1 105 ? 10.688 -11.633 -13.305 1 97.62 105 ILE A C 1
ATOM 858 O O . ILE A 1 105 ? 10.766 -11.391 -12.102 1 97.62 105 ILE A O 1
ATOM 862 N N . TYR A 1 106 ? 10.789 -12.781 -13.781 1 98.38 106 TYR A N 1
ATOM 863 C CA . TYR A 1 106 ? 11.172 -13.969 -13.023 1 98.38 106 TYR A CA 1
ATOM 864 C C . TYR A 1 106 ? 12.375 -14.656 -13.656 1 98.38 106 TYR A C 1
ATOM 866 O O . TYR A 1 106 ? 12.359 -14.977 -14.844 1 98.38 106 TYR A O 1
ATOM 874 N N . ARG A 1 107 ? 13.414 -14.875 -12.828 1 97.25 107 ARG A N 1
ATOM 875 C CA . ARG A 1 107 ? 14.641 -15.523 -13.289 1 97.25 107 ARG A CA 1
ATOM 876 C C . ARG A 1 107 ? 15.102 -16.594 -12.305 1 97.25 107 ARG A C 1
ATOM 878 O O . ARG A 1 107 ? 15.008 -16.406 -11.086 1 97.25 107 ARG A O 1
ATOM 885 N N . GLU A 1 108 ? 15.438 -17.641 -12.844 1 97.88 108 GLU A N 1
ATOM 886 C CA . GLU A 1 108 ? 16.297 -18.578 -12.125 1 97.88 108 GLU A CA 1
ATOM 887 C C . GLU A 1 108 ? 17.703 -18.578 -12.711 1 97.88 108 GLU A C 1
ATOM 889 O O . GLU A 1 108 ? 18.047 -19.453 -13.516 1 97.88 108 GLU A O 1
ATOM 894 N N . ALA A 1 109 ? 18.5 -17.625 -12.219 1 98.19 109 ALA A N 1
ATOM 895 C CA . ALA A 1 109 ? 19.797 -17.328 -12.805 1 98.19 109 ALA A CA 1
ATOM 896 C C . ALA A 1 109 ? 20.844 -18.328 -12.359 1 98.19 109 ALA A C 1
ATOM 898 O O . ALA A 1 109 ? 21.203 -18.391 -11.18 1 98.19 109 ALA A O 1
ATOM 899 N N . THR A 1 110 ? 21.344 -19.062 -13.32 1 97 110 THR A N 1
ATOM 900 C CA . THR A 1 110 ? 22.266 -20.156 -13.039 1 97 110 THR A CA 1
ATOM 901 C C . THR A 1 110 ? 23.656 -19.875 -13.633 1 97 110 THR A C 1
ATOM 903 O O . THR A 1 110 ? 23.75 -19.312 -14.727 1 97 110 THR A O 1
ATOM 906 N N . LEU A 1 111 ? 24.641 -20.297 -12.953 1 95.88 111 LEU A N 1
ATOM 907 C CA . LEU A 1 111 ? 26 -20.062 -13.414 1 95.88 111 LEU A CA 1
ATOM 908 C C . LEU A 1 111 ? 26.328 -20.969 -14.594 1 95.88 111 LEU A C 1
ATOM 910 O O . LEU A 1 111 ? 26.969 -20.531 -15.555 1 95.88 111 LEU A O 1
ATOM 914 N N . ASN A 1 112 ? 25.922 -22.203 -14.602 1 95.12 112 ASN A N 1
ATOM 915 C CA . ASN A 1 112 ? 26.141 -23.188 -15.648 1 95.12 112 ASN A CA 1
ATOM 916 C C . ASN A 1 112 ? 24.844 -23.922 -15.992 1 95.12 112 ASN A C 1
ATOM 918 O O . ASN A 1 112 ? 24.688 -25.109 -15.672 1 95.12 112 ASN A O 1
ATOM 922 N N . PRO A 1 113 ? 23.953 -23.172 -16.734 1 95.06 113 PRO A N 1
ATOM 923 C CA . PRO A 1 113 ? 22.641 -23.766 -17 1 95.06 113 PRO A CA 1
ATOM 924 C C . PRO A 1 113 ? 22.656 -24.734 -18.188 1 95.06 113 PRO A C 1
ATOM 926 O O . PRO A 1 113 ? 23.562 -24.656 -19.031 1 95.06 113 PRO A O 1
ATOM 929 N N . MET A 1 114 ? 21.719 -25.656 -18.156 1 91.81 114 MET A N 1
ATOM 930 C CA . MET A 1 114 ? 21.469 -26.484 -19.328 1 91.81 114 MET A CA 1
ATOM 931 C C . MET A 1 114 ? 20.969 -25.656 -20.5 1 91.81 114 MET A C 1
ATOM 933 O O . MET A 1 114 ? 21.438 -25.797 -21.625 1 91.81 114 MET A O 1
ATOM 937 N N . ASN A 1 115 ? 20 -24.875 -20.234 1 90.88 115 ASN A N 1
ATOM 938 C CA . ASN A 1 115 ? 19.469 -23.906 -21.203 1 90.88 115 ASN A CA 1
ATOM 939 C C . ASN A 1 115 ? 20.109 -22.531 -21.031 1 90.88 115 ASN A C 1
ATOM 941 O O . ASN A 1 115 ? 19.922 -21.891 -20 1 90.88 115 ASN A O 1
ATOM 945 N N . LEU A 1 116 ? 20.672 -22.016 -22.016 1 91.81 116 LEU A N 1
ATOM 946 C CA . LEU A 1 116 ? 21.453 -20.797 -21.938 1 91.81 116 LEU A CA 1
ATOM 947 C C . LEU A 1 116 ? 20.562 -19.594 -21.641 1 91.81 116 LEU A C 1
ATOM 949 O O . LEU A 1 116 ? 21.047 -18.547 -21.203 1 91.81 116 LEU A O 1
ATOM 953 N N . ARG A 1 117 ? 19.297 -19.719 -21.859 1 91.12 117 ARG A N 1
ATOM 954 C CA . ARG A 1 117 ? 18.344 -18.656 -21.5 1 91.12 117 ARG A CA 1
ATOM 955 C C . ARG A 1 117 ? 18.391 -18.359 -20.016 1 91.12 117 ARG A C 1
ATOM 957 O O . ARG A 1 117 ? 18.156 -17.219 -19.594 1 91.12 117 ARG A O 1
ATOM 964 N N . ASP A 1 118 ? 18.875 -19.328 -19.234 1 95.38 118 ASP A N 1
ATOM 965 C CA . ASP A 1 118 ? 18.891 -19.203 -17.781 1 95.38 118 ASP A CA 1
ATOM 966 C C . ASP A 1 118 ? 20.266 -18.766 -17.281 1 95.38 118 ASP A C 1
ATOM 968 O O . ASP A 1 118 ? 20.469 -18.656 -16.062 1 95.38 118 ASP A O 1
ATOM 972 N N . LYS A 1 119 ? 21.125 -18.469 -18.188 1 97.38 119 LYS A N 1
ATOM 973 C CA . LYS A 1 119 ? 22.469 -18.062 -17.781 1 97.38 119 LYS A CA 1
ATOM 974 C C . LYS A 1 119 ? 22.438 -16.719 -17.047 1 97.38 119 LYS A C 1
ATOM 976 O O . LYS A 1 119 ? 21.812 -15.766 -17.516 1 97.38 119 LYS A O 1
ATOM 981 N N . ALA A 1 120 ? 23.094 -16.672 -15.938 1 98.12 120 ALA A N 1
ATOM 982 C CA . ALA A 1 120 ? 23.125 -15.469 -15.109 1 98.12 120 ALA A CA 1
ATOM 983 C C . ALA A 1 120 ? 23.875 -14.344 -15.812 1 98.12 120 ALA A C 1
ATOM 985 O O . ALA A 1 120 ? 24.922 -14.57 -16.438 1 98.12 120 ALA A O 1
ATOM 986 N N . ASP A 1 121 ? 23.359 -13.125 -15.758 1 96.56 121 ASP A N 1
ATOM 987 C CA . ASP A 1 121 ? 24.078 -11.945 -16.203 1 96.56 121 ASP A CA 1
ATOM 988 C C . ASP A 1 121 ? 25.047 -11.445 -15.125 1 96.56 121 ASP A C 1
ATOM 990 O O . ASP A 1 121 ? 25.109 -12.016 -14.039 1 96.56 121 ASP A O 1
ATOM 994 N N . PRO A 1 122 ? 25.828 -10.383 -15.414 1 97.19 122 PRO A N 1
ATOM 995 C CA . PRO A 1 122 ? 26.844 -9.953 -14.461 1 97.19 122 PRO A CA 1
ATOM 996 C C . PRO A 1 122 ? 26.266 -9.578 -13.102 1 97.19 122 PRO A C 1
ATOM 998 O O . PRO A 1 122 ? 26.828 -9.906 -12.062 1 97.19 122 PRO A O 1
ATOM 1001 N N . PHE A 1 123 ? 25.188 -8.914 -13.109 1 97.69 123 PHE A N 1
ATOM 1002 C CA . PHE A 1 123 ? 24.531 -8.547 -11.859 1 97.69 123 PHE A CA 1
ATOM 1003 C C . PHE A 1 123 ? 24.078 -9.797 -11.102 1 97.69 123 PHE A C 1
ATOM 1005 O O . PHE A 1 123 ? 24.312 -9.906 -9.898 1 97.69 123 PHE A O 1
ATOM 1012 N N . GLU A 1 124 ? 23.438 -10.789 -11.812 1 98.25 124 GLU A N 1
ATOM 1013 C CA . GLU A 1 124 ? 22.906 -12.023 -11.219 1 98.25 124 GLU A CA 1
ATOM 1014 C C . GLU A 1 124 ? 24.031 -12.914 -10.711 1 98.25 124 GLU A C 1
ATOM 1016 O O . GLU A 1 124 ? 23.891 -13.594 -9.695 1 98.25 124 GLU A O 1
ATOM 1021 N N . ILE A 1 125 ? 25.188 -12.906 -11.391 1 98.38 125 ILE A N 1
ATOM 1022 C CA . ILE A 1 125 ? 26.359 -13.664 -10.969 1 98.38 125 ILE A CA 1
ATOM 1023 C C . ILE A 1 125 ? 26.781 -13.211 -9.57 1 98.38 125 ILE A C 1
ATOM 1025 O O . ILE A 1 125 ? 27.062 -14.047 -8.703 1 98.38 125 ILE A O 1
ATOM 1029 N N . GLN A 1 126 ? 26.781 -11.906 -9.406 1 98.19 126 GLN A N 1
ATOM 1030 C CA . GLN A 1 126 ? 27.172 -11.375 -8.102 1 98.19 126 GLN A CA 1
ATOM 1031 C C . GLN A 1 126 ? 26.219 -11.852 -7.012 1 98.19 126 GLN A C 1
ATOM 1033 O O . GLN A 1 126 ? 26.641 -12.141 -5.891 1 98.19 126 GLN A O 1
ATOM 1038 N N . ILE A 1 127 ? 24.953 -11.914 -7.312 1 98.38 127 ILE A N 1
ATOM 1039 C CA . ILE A 1 127 ? 23.953 -12.367 -6.355 1 98.38 127 ILE A CA 1
ATOM 1040 C C . ILE A 1 127 ? 24.219 -13.828 -5.988 1 98.38 127 ILE A C 1
ATOM 1042 O O . ILE A 1 127 ? 24.234 -14.18 -4.805 1 98.38 127 ILE A O 1
ATOM 1046 N N . VAL A 1 128 ? 24.438 -14.703 -6.988 1 98.25 128 VAL A N 1
ATOM 1047 C CA . VAL A 1 128 ? 24.688 -16.125 -6.742 1 98.25 128 VAL A CA 1
ATOM 1048 C C . VAL A 1 128 ? 25.938 -16.281 -5.895 1 98.25 128 VAL A C 1
ATOM 1050 O O . VAL A 1 128 ? 25.953 -17.047 -4.926 1 98.25 128 VAL A O 1
ATOM 1053 N N . GLU A 1 129 ? 26.969 -15.508 -6.207 1 97.94 129 GLU A N 1
ATOM 1054 C CA . GLU A 1 129 ? 28.234 -15.594 -5.48 1 97.94 129 GLU A CA 1
ATOM 1055 C C . GLU A 1 129 ? 28.062 -15.148 -4.027 1 97.94 129 GLU A C 1
ATOM 1057 O O . GLU A 1 129 ? 28.703 -15.703 -3.125 1 97.94 129 GLU A O 1
ATOM 1062 N N . ARG A 1 130 ? 27.266 -14.117 -3.854 1 98.19 130 ARG A N 1
ATOM 1063 C CA . ARG A 1 130 ? 27 -13.664 -2.49 1 98.19 130 ARG A CA 1
ATOM 1064 C C . ARG A 1 130 ? 26.359 -14.773 -1.662 1 98.19 130 ARG A C 1
ATOM 1066 O O . ARG A 1 130 ? 26.719 -14.969 -0.496 1 98.19 130 ARG A O 1
ATOM 1073 N N . PHE A 1 131 ? 25.422 -15.516 -2.236 1 98.25 131 PHE A N 1
ATOM 1074 C CA . PHE A 1 131 ? 24.797 -16.625 -1.541 1 98.25 131 PHE A CA 1
ATOM 1075 C C . PHE A 1 131 ? 25.812 -17.75 -1.298 1 98.25 131 PHE A C 1
ATOM 1077 O O . PHE A 1 131 ? 25.797 -18.391 -0.245 1 98.25 131 PHE A O 1
ATOM 1084 N N . ARG A 1 132 ? 26.703 -18.047 -2.234 1 97.31 132 ARG A N 1
ATOM 1085 C CA . ARG A 1 132 ? 27.703 -19.109 -2.109 1 97.31 132 ARG A CA 1
ATOM 1086 C C . ARG A 1 132 ? 28.719 -18.766 -1.027 1 97.31 132 ARG A C 1
ATOM 1088 O O . ARG A 1 132 ? 29.172 -19.641 -0.29 1 97.31 132 ARG A O 1
ATOM 1095 N N . ASN A 1 133 ? 29.031 -17.484 -0.921 1 97.19 133 ASN A N 1
ATOM 1096 C CA . ASN A 1 133 ? 30.047 -17.031 0.019 1 97.19 133 ASN A CA 1
ATOM 1097 C C . ASN A 1 133 ? 29.5 -16.938 1.439 1 97.19 133 ASN A C 1
ATOM 1099 O O . ASN A 1 133 ? 30.25 -17 2.408 1 97.19 133 ASN A O 1
ATOM 1103 N N . ASN A 1 134 ? 28.203 -16.75 1.537 1 96.31 134 ASN A N 1
ATOM 1104 C CA . ASN A 1 134 ? 27.531 -16.688 2.832 1 96.31 134 ASN A CA 1
ATOM 1105 C C . ASN A 1 134 ? 26.281 -17.562 2.854 1 96.31 134 ASN A C 1
ATOM 1107 O O . ASN A 1 134 ? 25.188 -17.094 2.574 1 96.31 134 ASN A O 1
ATOM 1111 N N . GLN A 1 135 ? 26.438 -18.703 3.422 1 90.81 135 GLN A N 1
ATOM 1112 C CA . GLN A 1 135 ? 25.359 -19.688 3.363 1 90.81 135 GLN A CA 1
ATOM 1113 C C . GLN A 1 135 ? 24.234 -19.328 4.324 1 90.81 135 GLN A C 1
ATOM 1115 O O . GLN A 1 135 ? 23.125 -19.875 4.238 1 90.81 135 GLN A O 1
ATOM 1120 N N . LYS A 1 136 ? 24.453 -18.359 5.176 1 94.25 136 LYS A N 1
ATOM 1121 C CA . LYS A 1 136 ? 23.422 -17.922 6.105 1 94.25 136 LYS A CA 1
ATOM 1122 C C . LYS A 1 136 ? 22.484 -16.906 5.445 1 94.25 136 LYS A C 1
ATOM 1124 O O . LYS A 1 136 ? 21.375 -16.656 5.938 1 94.25 136 LYS A O 1
ATOM 1129 N N . LEU A 1 137 ? 22.969 -16.391 4.367 1 96.38 137 LEU A N 1
ATOM 1130 C CA . LEU A 1 137 ? 22.172 -15.414 3.629 1 96.38 137 LEU A CA 1
ATOM 1131 C C . LEU A 1 137 ? 21.078 -16.109 2.834 1 96.38 137 LEU A C 1
ATOM 1133 O O . LEU A 1 137 ? 21.344 -16.812 1.867 1 96.38 137 LEU A O 1
ATOM 1137 N N . LYS A 1 138 ? 19.781 -15.844 3.197 1 97 138 LYS A N 1
ATOM 1138 C CA . LYS A 1 138 ? 18.688 -16.594 2.594 1 97 138 LYS A CA 1
ATOM 1139 C C . LYS A 1 138 ? 17.922 -15.719 1.603 1 97 138 LYS A C 1
ATOM 1141 O O . LYS A 1 138 ? 17.141 -16.234 0.793 1 97 138 LYS A O 1
ATOM 1146 N N . GLU A 1 139 ? 18.156 -14.492 1.729 1 98.38 139 GLU A N 1
ATOM 1147 C CA . GLU A 1 139 ? 17.406 -13.57 0.873 1 98.38 139 GLU A CA 1
ATOM 1148 C C . GLU A 1 139 ? 18.188 -12.281 0.651 1 98.38 139 GLU A C 1
ATOM 1150 O O . GLU A 1 139 ? 18.8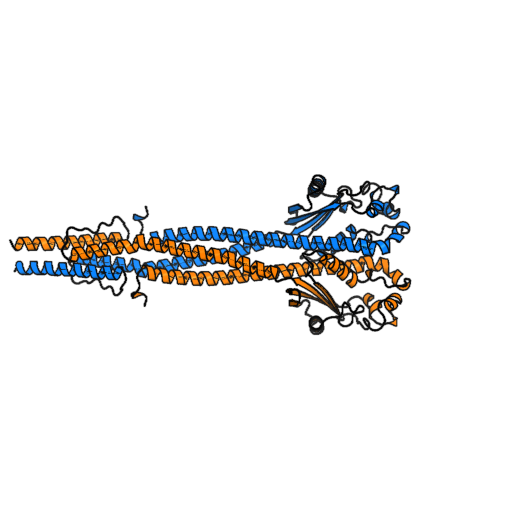44 -11.773 1.567 1 98.38 139 GLU A O 1
ATOM 1155 N N . ILE A 1 140 ? 18.188 -11.766 -0.516 1 98.38 140 ILE A N 1
ATOM 1156 C CA . ILE A 1 140 ? 18.75 -10.469 -0.878 1 98.38 140 ILE A CA 1
ATOM 1157 C C . ILE A 1 140 ? 17.672 -9.617 -1.572 1 98.38 140 ILE A C 1
ATOM 1159 O O . ILE A 1 140 ? 16.969 -10.102 -2.457 1 98.38 140 ILE A O 1
ATOM 1163 N N . THR A 1 141 ? 17.5 -8.43 -1.136 1 98.31 141 THR A N 1
ATOM 1164 C CA . THR A 1 141 ? 16.562 -7.512 -1.773 1 98.31 141 THR A CA 1
ATOM 1165 C C . THR A 1 141 ? 17.25 -6.211 -2.164 1 98.31 141 THR A C 1
ATOM 1167 O O . THR A 1 141 ? 18.328 -5.887 -1.63 1 98.31 141 THR A O 1
ATOM 1170 N N . GLY A 1 142 ? 16.688 -5.516 -3.088 1 97.56 142 GLY A N 1
ATOM 1171 C CA . GLY A 1 142 ? 17.219 -4.23 -3.508 1 97.56 142 GLY A CA 1
ATOM 1172 C C . GLY A 1 142 ? 16.516 -3.662 -4.727 1 97.56 142 GLY A C 1
ATOM 1173 O O . GLY A 1 142 ? 15.398 -4.082 -5.062 1 97.56 142 GLY A O 1
ATOM 1174 N N . PHE A 1 143 ? 17.125 -2.662 -5.285 1 97.44 143 PHE A N 1
ATOM 1175 C CA . PHE A 1 143 ? 16.609 -2.018 -6.488 1 97.44 143 PHE A CA 1
ATOM 1176 C C . PHE A 1 143 ? 17.641 -2.111 -7.621 1 97.44 143 PHE A C 1
ATOM 1178 O O . PHE A 1 143 ? 18.844 -2.174 -7.375 1 97.44 143 PHE A O 1
ATOM 1185 N N . ARG A 1 144 ? 17.094 -2.246 -8.727 1 95.75 144 ARG A N 1
ATOM 1186 C CA . ARG A 1 144 ? 17.938 -2.27 -9.922 1 95.75 144 ARG A CA 1
ATOM 1187 C C . ARG A 1 144 ? 17.266 -1.541 -11.078 1 95.75 144 ARG A C 1
ATOM 1189 O O . ARG A 1 144 ? 16.047 -1.516 -11.18 1 95.75 144 ARG A O 1
ATOM 1196 N N . THR A 1 145 ? 18.094 -0.902 -11.93 1 94.81 145 THR A N 1
ATOM 1197 C CA . THR A 1 145 ? 17.594 -0.196 -13.094 1 94.81 145 THR A CA 1
ATOM 1198 C C . THR A 1 145 ? 17.703 -1.064 -14.344 1 94.81 145 THR A C 1
ATOM 1200 O O . THR A 1 145 ? 18.797 -1.504 -14.703 1 94.81 145 THR A O 1
ATOM 1203 N N . LEU A 1 146 ? 16.578 -1.301 -14.898 1 93.69 146 LEU A N 1
ATOM 1204 C CA . LEU A 1 146 ? 16.5 -2.014 -16.172 1 93.69 146 LEU A CA 1
ATOM 1205 C C . LEU A 1 146 ? 16.047 -1.082 -17.281 1 93.69 146 LEU A C 1
ATOM 1207 O O . LEU A 1 146 ? 15.594 0.037 -17.016 1 93.69 146 LEU A O 1
ATOM 1211 N N . PRO A 1 147 ? 16.266 -1.505 -18.547 1 90.31 147 PRO A N 1
ATOM 1212 C CA . PRO A 1 147 ? 15.828 -0.652 -19.656 1 90.31 147 PRO A CA 1
ATOM 1213 C C . PRO A 1 147 ? 14.359 -0.25 -19.547 1 90.31 147 PRO A C 1
ATOM 1215 O O . PRO A 1 147 ? 13.992 0.868 -19.922 1 90.31 147 PRO A O 1
ATOM 1218 N N . GLN A 1 148 ? 13.539 -1.009 -18.906 1 88.88 148 GLN A N 1
ATOM 1219 C CA . GLN A 1 148 ? 12.102 -0.759 -18.797 1 88.88 148 GLN A CA 1
ATOM 1220 C C . GLN A 1 148 ? 11.781 0.114 -17.594 1 88.88 148 GLN A C 1
ATOM 1222 O O . GLN A 1 148 ? 10.656 0.599 -17.453 1 88.88 148 GLN A O 1
ATOM 1227 N N . GLY A 1 149 ? 12.82 0.295 -16.75 1 92.19 149 GLY A N 1
ATOM 1228 C CA . GLY A 1 149 ? 12.609 1.129 -15.57 1 92.19 149 GLY A CA 1
ATOM 1229 C C . GLY A 1 149 ? 13.227 0.545 -14.312 1 92.19 149 GLY A C 1
ATOM 1230 O O . GLY A 1 149 ? 13.883 -0.494 -14.359 1 92.19 149 GLY A O 1
ATOM 1231 N N . GLU A 1 150 ? 12.945 1.249 -13.25 1 95.94 150 GLU A N 1
ATOM 1232 C CA . GLU A 1 150 ? 13.461 0.771 -11.969 1 95.94 150 GLU A CA 1
ATOM 1233 C C . GLU A 1 150 ? 12.602 -0.367 -11.422 1 95.94 150 GLU A C 1
ATOM 1235 O O . GLU A 1 150 ? 11.375 -0.307 -11.477 1 95.94 150 GLU A O 1
ATOM 1240 N N . VAL A 1 151 ? 13.266 -1.391 -10.891 1 97.75 151 VAL A N 1
ATOM 1241 C CA . VAL A 1 151 ? 12.547 -2.529 -10.328 1 97.75 151 VAL A CA 1
ATOM 1242 C C . VAL A 1 151 ? 13.055 -2.816 -8.922 1 97.75 151 VAL A C 1
ATOM 1244 O O . VAL A 1 151 ? 14.195 -2.484 -8.586 1 97.75 151 VAL A O 1
ATOM 1247 N N . PHE A 1 152 ? 12.195 -3.221 -8.109 1 98.44 152 PHE A N 1
ATOM 1248 C CA . PHE A 1 152 ? 12.547 -3.863 -6.852 1 98.44 152 PHE A CA 1
ATOM 1249 C C . PHE A 1 152 ? 12.719 -5.363 -7.039 1 98.44 152 PHE A C 1
ATOM 1251 O O . PHE A 1 152 ? 11.891 -6.016 -7.68 1 98.44 152 PHE A O 1
ATOM 1258 N N . TYR A 1 153 ? 13.844 -5.965 -6.516 1 98.56 153 TYR A N 1
ATOM 1259 C CA . TYR A 1 153 ? 14.031 -7.398 -6.699 1 98.56 153 TYR A CA 1
ATOM 1260 C C . TYR A 1 153 ? 14.211 -8.102 -5.359 1 98.56 153 TYR A C 1
ATOM 1262 O O . TYR A 1 153 ? 14.695 -7.504 -4.398 1 98.56 153 TYR A O 1
ATOM 1270 N N . ILE A 1 154 ? 13.75 -9.297 -5.309 1 98.69 154 ILE A N 1
ATOM 1271 C CA . ILE A 1 154 ? 14.031 -10.242 -4.234 1 98.69 154 ILE A CA 1
ATOM 1272 C C . ILE A 1 154 ? 14.695 -11.492 -4.809 1 98.69 154 ILE A C 1
ATOM 1274 O O . ILE A 1 154 ? 14.289 -11.992 -5.859 1 98.69 154 ILE A O 1
ATOM 1278 N N . ALA A 1 155 ? 15.75 -11.914 -4.18 1 98.81 155 ALA A N 1
ATOM 1279 C CA . ALA A 1 155 ? 16.5 -13.078 -4.641 1 98.81 155 ALA A CA 1
ATOM 1280 C C . ALA A 1 155 ? 16.688 -14.086 -3.51 1 98.81 155 ALA A C 1
ATOM 1282 O O . ALA A 1 155 ? 16.922 -13.703 -2.363 1 98.81 155 ALA A O 1
ATOM 1283 N N . ARG A 1 156 ? 16.531 -15.312 -3.83 1 98.62 156 ARG A N 1
ATOM 1284 C CA . ARG A 1 156 ? 16.781 -16.422 -2.908 1 98.62 156 ARG A CA 1
ATOM 1285 C C . ARG A 1 156 ? 17.656 -17.484 -3.562 1 98.62 156 ARG A C 1
ATOM 1287 O O . ARG A 1 156 ? 17.594 -17.688 -4.777 1 98.62 156 ARG A O 1
ATOM 1294 N N . PRO A 1 157 ? 18.422 -18.188 -2.775 1 98.19 157 PRO A N 1
ATOM 1295 C CA . PRO A 1 157 ? 19.312 -19.203 -3.355 1 98.19 157 PRO A CA 1
ATOM 1296 C C . PRO A 1 157 ? 18.562 -20.484 -3.736 1 98.19 157 PRO A C 1
ATOM 1298 O O . PRO A 1 157 ? 17.578 -20.844 -3.082 1 98.19 157 PRO A O 1
ATOM 1301 N N . LEU A 1 158 ? 18.969 -21.062 -4.816 1 96.81 158 LEU A N 1
ATOM 1302 C CA . LEU A 1 158 ? 18.531 -22.406 -5.207 1 96.81 158 LEU A CA 1
ATOM 1303 C C . LEU A 1 158 ? 19.672 -23.406 -5.098 1 96.81 158 LEU A C 1
ATOM 1305 O O . LEU A 1 158 ? 20.641 -23.328 -5.863 1 96.81 158 LEU A O 1
ATOM 1309 N N . ALA A 1 159 ? 19.5 -24.297 -4.188 1 96 159 ALA A N 1
ATOM 1310 C CA . ALA A 1 159 ? 20.484 -25.344 -3.967 1 96 159 ALA A CA 1
ATOM 1311 C C . ALA A 1 159 ? 19.953 -26.703 -4.398 1 96 159 ALA A C 1
ATOM 1313 O O . ALA A 1 159 ? 18.75 -26.922 -4.445 1 96 159 ALA A O 1
ATOM 1314 N N . ILE A 1 160 ? 20.906 -27.594 -4.73 1 94.31 160 ILE A N 1
ATOM 1315 C CA . ILE A 1 160 ? 20.547 -28.969 -5.039 1 94.31 160 ILE A CA 1
ATOM 1316 C C . ILE A 1 160 ? 20.375 -29.766 -3.742 1 94.31 160 ILE A C 1
ATOM 1318 O O . ILE A 1 160 ? 21.359 -30.234 -3.164 1 94.31 160 ILE A O 1
ATOM 1322 N N . THR A 1 161 ? 19.109 -29.875 -3.447 1 91.69 161 THR A N 1
ATOM 1323 C CA . THR A 1 161 ? 18.875 -30.516 -2.16 1 91.69 161 THR A CA 1
ATOM 1324 C C . THR A 1 161 ? 18.391 -31.953 -2.352 1 91.69 161 THR A C 1
ATOM 1326 O O . THR A 1 161 ? 18.406 -32.75 -1.411 1 91.69 161 THR A O 1
ATOM 1329 N N . GLN A 1 162 ? 18 -32.25 -3.559 1 89.5 162 GLN A N 1
ATOM 1330 C CA . GLN A 1 162 ? 17.484 -33.594 -3.844 1 89.5 162 GLN A CA 1
ATOM 1331 C C . GLN A 1 162 ? 18.406 -34.344 -4.789 1 89.5 162 GLN A C 1
ATOM 1333 O O . GLN A 1 162 ? 18.828 -33.812 -5.82 1 89.5 162 GLN A O 1
ATOM 1338 N N . GLN A 1 163 ? 18.594 -35.594 -4.477 1 90.62 163 GLN A N 1
ATOM 1339 C CA . GLN A 1 163 ? 19.484 -36.438 -5.25 1 90.62 163 GLN A CA 1
ATOM 1340 C C . GLN A 1 163 ? 18.969 -36.656 -6.668 1 90.62 163 GLN A C 1
ATOM 1342 O O . GLN A 1 163 ? 19.75 -36.781 -7.609 1 90.62 163 GLN A O 1
ATOM 1347 N N . ARG A 1 164 ? 17.672 -36.531 -6.801 1 87.56 164 ARG A N 1
ATOM 1348 C CA . ARG A 1 164 ? 17.047 -36.812 -8.094 1 87.56 164 ARG A CA 1
ATOM 1349 C C . ARG A 1 164 ? 17.469 -35.75 -9.125 1 87.56 164 ARG A C 1
ATOM 1351 O O . ARG A 1 164 ? 17.453 -36.031 -10.328 1 87.56 164 ARG A O 1
ATOM 1358 N N . CYS A 1 165 ? 17.812 -34.625 -8.688 1 89.25 165 CYS A N 1
ATOM 1359 C CA . CYS A 1 165 ? 18.25 -33.562 -9.594 1 89.25 165 CYS A CA 1
ATOM 1360 C C . CYS A 1 165 ? 19.562 -33.938 -10.273 1 89.25 165 CYS A C 1
ATOM 1362 O O . CYS A 1 165 ? 19.844 -33.5 -11.391 1 89.25 165 CYS A O 1
ATOM 1364 N N . LEU A 1 166 ? 20.344 -34.812 -9.703 1 93.38 166 LEU A N 1
ATOM 1365 C CA . LEU A 1 166 ? 21.688 -35.125 -10.18 1 93.38 166 LEU A CA 1
ATOM 1366 C C . LEU A 1 166 ? 21.641 -36.188 -11.258 1 93.38 166 LEU A C 1
ATOM 1368 O O . LEU A 1 166 ? 22.641 -36.438 -11.945 1 93.38 166 LEU A O 1
ATOM 1372 N N . LYS A 1 167 ? 20.484 -36.781 -11.391 1 90.31 167 LYS A N 1
ATOM 1373 C CA . LYS A 1 167 ? 20.312 -37.688 -12.523 1 90.31 167 LYS A CA 1
ATOM 1374 C C . LYS A 1 167 ? 20.594 -36.969 -13.844 1 90.31 167 LYS A C 1
ATOM 1376 O O . LYS A 1 167 ? 21.188 -37.531 -14.758 1 90.31 167 LYS A O 1
ATOM 1381 N N . CYS A 1 168 ? 20.188 -35.688 -13.852 1 92.56 168 CYS A N 1
ATOM 1382 C CA . CYS A 1 168 ? 20.328 -34.938 -15.086 1 92.56 168 CYS A CA 1
ATOM 1383 C C . CYS A 1 168 ? 21.531 -34 -15.031 1 92.56 168 CYS A C 1
ATOM 1385 O O . CYS A 1 168 ? 21.984 -33.531 -16.062 1 92.56 168 CYS A O 1
ATOM 1387 N N . HIS A 1 169 ? 22.078 -33.719 -13.836 1 94.56 169 HIS A N 1
ATOM 1388 C CA . HIS A 1 169 ? 22.969 -32.594 -13.758 1 94.56 169 HIS A CA 1
ATOM 1389 C C . HIS A 1 169 ? 24.344 -33 -13.227 1 94.56 169 HIS A C 1
ATOM 1391 O O . HIS A 1 169 ? 25.266 -32.188 -13.164 1 94.56 169 HIS A O 1
ATOM 1397 N N . SER A 1 170 ? 24.531 -34.281 -12.883 1 94.69 170 SER A N 1
ATOM 1398 C CA . SER A 1 170 ? 25.828 -34.688 -12.359 1 94.69 170 SER A CA 1
ATOM 1399 C C . SER A 1 170 ? 26.859 -34.875 -13.484 1 94.69 170 SER A C 1
ATOM 1401 O O . SER A 1 170 ? 27.656 -33.969 -13.734 1 94.69 170 SER A O 1
ATOM 1403 N N . THR A 1 171 ? 26.625 -36 -14.297 1 95.25 171 THR A N 1
ATOM 1404 C CA . THR A 1 171 ? 27.531 -36.25 -15.414 1 95.25 171 THR A CA 1
ATOM 1405 C C . THR A 1 171 ? 26.75 -36.531 -16.688 1 95.25 171 THR A C 1
ATOM 1407 O O . THR A 1 171 ? 25.578 -36.938 -16.641 1 95.25 171 THR A O 1
ATOM 1410 N N . VAL A 1 172 ? 27.484 -36.344 -17.812 1 96 172 VAL A N 1
ATOM 1411 C CA . VAL A 1 172 ? 26.875 -36.594 -19.125 1 96 172 VAL A CA 1
ATOM 1412 C C . VAL A 1 172 ? 26.453 -38.062 -19.219 1 96 172 VAL A C 1
ATOM 1414 O O . VAL A 1 172 ? 25.391 -38.375 -19.766 1 96 172 VAL A O 1
ATOM 1417 N N . GLU A 1 173 ? 27.203 -39 -18.641 1 94.25 173 GLU A N 1
ATOM 1418 C CA . GLU A 1 173 ? 26.969 -40.438 -18.719 1 94.25 173 GLU A CA 1
ATOM 1419 C C . GLU A 1 173 ? 25.688 -40.844 -18 1 94.25 173 GLU A C 1
ATOM 1421 O O . GLU A 1 173 ? 25 -41.781 -18.406 1 94.25 173 GLU A O 1
ATOM 1426 N N . ASN A 1 174 ? 25.375 -40.125 -16.984 1 92.5 174 ASN A N 1
ATOM 1427 C CA . ASN A 1 174 ? 24.219 -40.469 -16.172 1 92.5 174 ASN A CA 1
ATOM 1428 C C . ASN A 1 174 ? 22.938 -39.844 -16.719 1 92.5 174 ASN A C 1
ATOM 1430 O O . ASN A 1 174 ? 21.828 -40.219 -16.328 1 92.5 174 ASN A O 1
ATOM 1434 N N . ALA A 1 175 ? 23.109 -38.906 -17.594 1 94 175 ALA A N 1
ATOM 1435 C CA . ALA A 1 175 ? 21.953 -38.125 -18.062 1 94 175 ALA A CA 1
ATOM 1436 C C . ALA A 1 175 ? 21.125 -38.906 -19.078 1 94 175 ALA A C 1
ATOM 1438 O O . ALA A 1 175 ? 21.672 -39.688 -19.844 1 94 175 ALA A O 1
ATOM 1439 N N . PRO A 1 176 ? 19.797 -38.688 -19.016 1 92.19 176 PRO A N 1
ATOM 1440 C CA . PRO A 1 176 ? 18.969 -39.344 -20.031 1 92.19 176 PRO A CA 1
ATOM 1441 C C . PRO A 1 176 ? 19.359 -38.938 -21.453 1 92.19 176 PRO A C 1
ATOM 1443 O O . PRO A 1 176 ? 19.703 -37.781 -21.703 1 92.19 176 PRO A O 1
ATOM 1446 N N . LYS A 1 177 ? 19.203 -39.906 -22.328 1 91.12 177 LYS A N 1
ATOM 1447 C CA . LYS A 1 177 ? 19.594 -39.688 -23.719 1 91.12 177 LYS A CA 1
ATOM 1448 C C . LYS A 1 177 ? 18.797 -38.562 -24.344 1 91.12 177 LYS A C 1
ATOM 1450 O O . LYS A 1 177 ? 19.344 -37.75 -25.078 1 91.12 177 LYS A O 1
ATOM 1455 N N . SER A 1 178 ? 17.531 -38.5 -23.953 1 92.81 178 SER A N 1
ATOM 1456 C CA . SER A 1 178 ? 16.672 -37.438 -24.531 1 92.81 178 SER A CA 1
ATOM 1457 C C . SER A 1 178 ? 17.156 -36.062 -24.125 1 92.81 178 SER A C 1
ATOM 1459 O O . SER A 1 178 ? 17.047 -35.125 -24.906 1 92.81 178 SER A O 1
ATOM 1461 N N . LEU A 1 179 ? 17.688 -35.969 -22.953 1 93.75 179 LEU A N 1
ATOM 1462 C CA . LEU A 1 179 ? 18.203 -34.688 -22.469 1 93.75 179 LEU A CA 1
ATOM 1463 C C . LEU A 1 179 ? 19.422 -34.281 -23.281 1 93.75 179 LEU A C 1
ATOM 1465 O O . LEU A 1 179 ? 19.516 -33.094 -23.688 1 93.75 179 LEU A O 1
ATOM 1469 N N . LEU A 1 180 ? 20.25 -35.219 -23.562 1 93.69 180 LEU A N 1
ATOM 1470 C CA . LEU A 1 180 ? 21.484 -34.969 -24.297 1 93.69 180 LEU A CA 1
ATOM 1471 C C . LEU A 1 180 ? 21.172 -34.562 -25.734 1 93.69 180 LEU A C 1
ATOM 1473 O O . LEU A 1 180 ? 21.844 -33.688 -26.297 1 93.69 180 LEU A O 1
ATOM 1477 N N . VAL A 1 181 ? 20.188 -35.125 -26.266 1 92.5 181 VAL A N 1
ATOM 1478 C CA . VAL A 1 181 ? 19.797 -34.844 -27.641 1 92.5 181 VAL A CA 1
ATOM 1479 C C . VAL A 1 181 ? 19.234 -33.406 -27.719 1 92.5 181 VAL A C 1
ATOM 1481 O O . VAL A 1 181 ? 19.547 -32.656 -28.656 1 92.5 181 VAL A O 1
ATOM 1484 N N . SER A 1 182 ? 18.5 -33.031 -26.688 1 93 182 SER A N 1
ATOM 1485 C CA . SER A 1 182 ? 17.781 -31.75 -26.734 1 93 182 SER A CA 1
ATOM 1486 C C . SER A 1 182 ? 18.672 -30.594 -26.312 1 93 182 SER A C 1
ATOM 1488 O O . SER A 1 182 ? 18.516 -29.469 -26.797 1 93 182 SER A O 1
ATOM 1490 N N . TYR A 1 183 ? 19.641 -30.828 -25.359 1 93.5 183 TYR A N 1
ATOM 1491 C CA . TYR A 1 183 ? 20.344 -29.703 -24.75 1 93.5 183 TYR A CA 1
ATOM 1492 C C . TYR A 1 183 ? 21.844 -29.812 -24.953 1 93.5 183 TYR A C 1
ATOM 1494 O O . TYR A 1 183 ? 22.594 -28.891 -24.656 1 93.5 183 TYR A O 1
ATOM 1502 N N . GLY A 1 184 ? 22.312 -30.938 -25.469 1 93.25 184 GLY A N 1
ATOM 1503 C CA . GLY A 1 184 ? 23.734 -31.141 -25.688 1 93.25 184 GLY A CA 1
ATOM 1504 C C . GLY A 1 184 ? 24.469 -31.594 -24.438 1 93.25 184 GLY A C 1
ATOM 1505 O O . GLY A 1 184 ? 23.844 -32.031 -23.469 1 93.25 184 GLY A O 1
ATOM 1506 N N . THR A 1 185 ? 25.844 -31.562 -24.531 1 94.69 185 THR A N 1
ATOM 1507 C CA . THR A 1 185 ? 26.656 -32.125 -23.453 1 94.69 185 THR A CA 1
ATOM 1508 C C . THR A 1 185 ? 27.609 -31.094 -22.891 1 94.69 185 THR A C 1
ATOM 1510 O O . THR A 1 185 ? 28.422 -31.406 -22.016 1 94.69 185 THR A O 1
ATOM 1513 N N . GLU A 1 186 ? 27.531 -29.906 -23.25 1 93.94 186 GLU A N 1
ATOM 1514 C CA . GLU A 1 186 ? 28.578 -28.922 -22.969 1 93.94 186 GLU A CA 1
ATOM 1515 C C . GLU A 1 186 ? 28.328 -28.219 -21.641 1 93.94 186 GLU A C 1
ATOM 1517 O O . GLU A 1 186 ? 29.266 -27.812 -20.969 1 93.94 186 GLU A O 1
ATOM 1522 N N . HIS A 1 187 ? 27.094 -28.016 -21.344 1 94.25 187 HIS A N 1
ATOM 1523 C CA . HIS A 1 187 ? 26.75 -27.234 -20.156 1 94.25 187 HIS A CA 1
ATOM 1524 C C . HIS A 1 187 ? 25.703 -27.953 -19.312 1 94.25 187 HIS A C 1
ATOM 1526 O O . HIS A 1 187 ? 25.047 -28.891 -19.781 1 94.25 187 HIS A O 1
ATOM 1532 N N . GLY A 1 188 ? 25.547 -27.484 -18.078 1 95.44 188 GLY A N 1
ATOM 1533 C CA . GLY A 1 188 ? 24.469 -27.953 -17.203 1 95.44 188 GLY A CA 1
ATOM 1534 C C . GLY A 1 188 ? 24.828 -29.188 -16.406 1 95.44 188 GLY A C 1
ATOM 1535 O O . GLY A 1 188 ? 23.953 -29.828 -15.836 1 95.44 188 GLY A O 1
ATOM 1536 N N . PHE A 1 189 ? 26.156 -29.547 -16.453 1 96.5 189 PHE A N 1
ATOM 1537 C CA . PHE A 1 189 ? 26.641 -30.734 -15.742 1 96.5 189 PHE A CA 1
ATOM 1538 C C . PHE A 1 189 ? 27.641 -30.344 -14.672 1 96.5 189 PHE A C 1
ATOM 1540 O O . PHE A 1 189 ? 28.016 -29.172 -14.555 1 96.5 189 PHE A O 1
ATOM 1547 N N . GLY A 1 190 ? 27.891 -31.281 -13.758 1 95.81 190 GLY A N 1
ATOM 1548 C CA . GLY A 1 190 ? 28.891 -31.062 -12.734 1 95.81 190 GLY A CA 1
ATOM 1549 C C . GLY A 1 190 ? 28.312 -30.516 -11.438 1 95.81 190 GLY A C 1
ATOM 1550 O O . GLY A 1 190 ? 29.062 -30.047 -10.578 1 95.81 190 GLY A O 1
ATOM 1551 N N . TRP A 1 191 ? 26.984 -30.469 -11.383 1 95.5 191 TRP A N 1
ATOM 1552 C CA . TRP A 1 191 ? 26.375 -30 -10.141 1 95.5 191 TRP A CA 1
ATOM 1553 C C . TRP A 1 191 ? 26.578 -31 -9.008 1 95.5 191 TRP A C 1
ATOM 1555 O O . TRP A 1 191 ? 26.719 -32.188 -9.258 1 95.5 191 TRP A O 1
ATOM 1565 N N . ARG A 1 192 ? 26.797 -30.547 -7.723 1 94 192 ARG A N 1
ATOM 1566 C CA . ARG A 1 192 ? 26.984 -31.375 -6.531 1 94 192 ARG A CA 1
ATOM 1567 C C . ARG A 1 192 ? 25.844 -31.172 -5.547 1 94 192 ARG A C 1
ATOM 1569 O O . ARG A 1 192 ? 25.188 -30.125 -5.543 1 94 192 ARG A O 1
ATOM 1576 N N . LEU A 1 193 ? 25.609 -32.125 -4.801 1 94.75 193 LEU A N 1
ATOM 1577 C CA . LEU A 1 193 ? 24.594 -32.031 -3.766 1 94.75 193 LEU A CA 1
ATOM 1578 C C . LEU A 1 193 ? 24.875 -30.875 -2.816 1 94.75 193 LEU A C 1
ATOM 1580 O O . LEU A 1 193 ? 26.016 -30.656 -2.41 1 94.75 193 LEU A O 1
ATOM 1584 N N . ASN A 1 194 ? 23.828 -30.078 -2.447 1 94.12 194 ASN A N 1
ATOM 1585 C CA . ASN A 1 194 ? 23.828 -28.969 -1.506 1 94.12 194 ASN A CA 1
ATOM 1586 C C . ASN A 1 194 ? 24.547 -27.75 -2.076 1 94.12 194 ASN A C 1
ATOM 1588 O O . ASN A 1 194 ? 24.766 -26.766 -1.37 1 94.12 194 ASN A O 1
ATOM 1592 N N . GLU A 1 195 ? 24.938 -27.828 -3.277 1 95.44 195 GLU A N 1
ATOM 1593 C CA . GLU A 1 195 ? 25.547 -26.688 -3.949 1 95.44 195 GLU A CA 1
ATOM 1594 C C . GLU A 1 195 ? 24.5 -25.672 -4.367 1 95.44 195 GLU A C 1
ATOM 1596 O O . GLU A 1 195 ? 23.438 -26.031 -4.867 1 95.44 195 GLU A O 1
ATOM 1601 N N . ILE A 1 196 ? 24.844 -24.406 -4.066 1 97.19 196 ILE A N 1
ATOM 1602 C CA . ILE A 1 196 ? 24 -23.344 -4.609 1 97.19 196 ILE A CA 1
ATOM 1603 C C . ILE A 1 196 ? 24.328 -23.141 -6.086 1 97.19 196 ILE A C 1
ATOM 1605 O O . ILE A 1 196 ? 25.422 -22.672 -6.426 1 97.19 196 ILE A O 1
ATOM 1609 N N . VAL A 1 197 ? 23.344 -23.453 -6.945 1 96.38 197 VAL A N 1
ATOM 1610 C CA . VAL A 1 197 ? 23.656 -23.469 -8.375 1 96.38 197 VAL A CA 1
ATOM 1611 C C . VAL A 1 197 ? 23 -22.281 -9.07 1 96.38 197 VAL A C 1
ATOM 1613 O O . VAL A 1 197 ? 23.344 -21.953 -10.203 1 96.38 197 VAL A O 1
ATOM 1616 N N . ALA A 1 198 ? 22.016 -21.641 -8.383 1 97.81 198 ALA A N 1
ATOM 1617 C CA . ALA A 1 198 ? 21.25 -20.578 -9.008 1 97.81 198 ALA A CA 1
ATOM 1618 C C . ALA A 1 198 ? 20.672 -19.625 -7.953 1 97.81 198 ALA A C 1
ATOM 1620 O O . ALA A 1 198 ? 20.719 -19.922 -6.758 1 97.81 198 ALA A O 1
ATOM 1621 N N . ALA A 1 199 ? 20.281 -18.5 -8.391 1 98.56 199 ALA A N 1
ATOM 1622 C CA . ALA A 1 199 ? 19.453 -17.578 -7.621 1 98.56 199 ALA A CA 1
ATOM 1623 C C . ALA A 1 199 ? 18.078 -17.406 -8.266 1 98.56 199 ALA A C 1
ATOM 1625 O O . ALA A 1 199 ? 17.969 -17.141 -9.469 1 98.56 199 ALA A O 1
ATOM 1626 N N . GLN A 1 200 ? 17.047 -17.672 -7.469 1 98.69 200 GLN A N 1
ATOM 1627 C CA . GLN A 1 200 ? 15.68 -17.328 -7.883 1 98.69 200 GLN A CA 1
ATOM 1628 C C . GLN A 1 200 ? 15.391 -15.852 -7.652 1 98.69 200 GLN A C 1
ATOM 1630 O O . GLN A 1 200 ? 15.484 -15.359 -6.527 1 98.69 200 GLN A O 1
ATOM 1635 N N . ILE A 1 201 ? 15.047 -15.133 -8.719 1 98.69 201 ILE A N 1
ATOM 1636 C CA . ILE A 1 201 ? 14.914 -13.68 -8.617 1 98.69 201 ILE A CA 1
ATOM 1637 C C . ILE A 1 201 ? 13.555 -13.25 -9.164 1 98.69 201 ILE A C 1
ATOM 1639 O O . ILE A 1 201 ? 13.18 -13.617 -10.281 1 98.69 201 ILE A O 1
ATOM 1643 N N . ILE A 1 202 ? 12.797 -12.523 -8.406 1 98.69 202 ILE A N 1
ATOM 1644 C CA . ILE A 1 202 ? 11.586 -11.828 -8.844 1 98.69 202 ILE A CA 1
ATOM 1645 C C . ILE A 1 202 ? 11.836 -10.32 -8.852 1 98.69 202 ILE A C 1
ATOM 1647 O O . ILE A 1 202 ? 12.32 -9.758 -7.871 1 98.69 202 ILE A O 1
ATOM 1651 N N . SER A 1 203 ? 11.523 -9.711 -9.953 1 98.31 203 SER A N 1
ATOM 1652 C CA . SER A 1 203 ? 11.617 -8.266 -10.078 1 98.31 203 SER A CA 1
ATOM 1653 C C . SER A 1 203 ? 10.25 -7.641 -10.336 1 98.31 203 SER A C 1
ATOM 1655 O O . SER A 1 203 ? 9.547 -8.039 -11.266 1 98.31 203 SER A O 1
ATOM 1657 N N . VAL A 1 204 ? 9.938 -6.656 -9.555 1 98.25 204 VAL A N 1
ATOM 1658 C CA . VAL A 1 204 ? 8.656 -5.957 -9.625 1 98.25 204 VAL A CA 1
ATOM 1659 C C . VAL A 1 204 ? 8.883 -4.496 -10 1 98.25 204 VAL A C 1
ATOM 1661 O O . VAL A 1 204 ? 9.68 -3.803 -9.367 1 98.25 204 VAL A O 1
ATOM 1664 N N . PRO A 1 205 ? 8.203 -4.051 -11.047 1 97.75 205 PRO A N 1
ATOM 1665 C CA . PRO A 1 205 ? 8.297 -2.613 -11.32 1 97.75 205 PRO A CA 1
ATOM 1666 C C . PRO A 1 205 ? 7.914 -1.76 -10.109 1 97.75 205 PRO A C 1
ATOM 1668 O O . PRO A 1 205 ? 6.883 -2.004 -9.477 1 97.75 205 PRO A O 1
ATOM 1671 N N . SER A 1 206 ? 8.742 -0.799 -9.82 1 97 206 SER A N 1
ATOM 1672 C CA . SER A 1 206 ? 8.539 -0.078 -8.57 1 97 206 SER A CA 1
ATOM 1673 C C . SER A 1 206 ? 8.305 1.408 -8.82 1 97 206 SER A C 1
ATOM 1675 O O . SER A 1 206 ? 7.824 2.121 -7.934 1 97 206 SER A O 1
ATOM 1677 N N . GLN A 1 207 ? 8.523 1.892 -9.945 1 95.06 207 GLN A N 1
ATOM 1678 C CA . GLN A 1 207 ? 8.477 3.318 -10.242 1 95.06 207 GLN A CA 1
ATOM 1679 C C . GLN A 1 207 ? 7.09 3.891 -9.984 1 95.06 207 GLN A C 1
ATOM 1681 O O . GLN A 1 207 ? 6.949 4.91 -9.305 1 95.06 207 GLN A O 1
ATOM 1686 N N . ASP A 1 208 ? 6.082 3.244 -10.469 1 93.5 208 ASP A N 1
ATOM 1687 C CA . ASP A 1 208 ? 4.715 3.74 -10.336 1 93.5 208 ASP A CA 1
ATOM 1688 C C . ASP A 1 208 ? 4.281 3.779 -8.875 1 93.5 208 ASP A C 1
ATOM 1690 O O . ASP A 1 208 ? 3.559 4.688 -8.461 1 93.5 208 ASP A O 1
ATOM 1694 N N . VAL A 1 209 ? 4.703 2.812 -8.133 1 94.62 209 VAL A N 1
ATOM 1695 C CA . VAL A 1 209 ? 4.316 2.717 -6.727 1 94.62 209 VAL A CA 1
ATOM 1696 C C . VAL A 1 209 ? 4.914 3.885 -5.945 1 94.62 209 VAL A C 1
ATOM 1698 O O . VAL A 1 209 ? 4.219 4.531 -5.156 1 94.62 209 VAL A O 1
ATOM 1701 N N . PHE A 1 210 ? 6.141 4.184 -6.227 1 95.94 210 PHE A N 1
ATOM 1702 C CA . PHE A 1 210 ? 6.805 5.27 -5.516 1 95.94 210 PHE A CA 1
ATOM 1703 C C . PHE A 1 210 ? 6.332 6.625 -6.027 1 95.94 210 PHE A C 1
ATOM 1705 O O . PHE A 1 210 ? 6.246 7.586 -5.266 1 95.94 210 PHE A O 1
ATOM 1712 N N . GLU A 1 211 ? 6.016 6.711 -7.285 1 95.88 211 GLU A N 1
ATOM 1713 C CA . GLU A 1 211 ? 5.418 7.934 -7.82 1 95.88 211 GLU A CA 1
ATOM 1714 C C . GLU A 1 211 ? 4.059 8.203 -7.191 1 95.88 211 GLU A C 1
ATOM 1716 O O . GLU A 1 211 ? 3.717 9.359 -6.91 1 95.88 211 GLU A O 1
ATOM 1721 N N . ASP A 1 212 ? 3.314 7.164 -6.98 1 95.06 212 ASP A N 1
ATOM 1722 C CA . ASP A 1 212 ? 2.025 7.297 -6.309 1 95.06 212 ASP A CA 1
ATOM 1723 C C . ASP A 1 212 ? 2.203 7.816 -4.883 1 95.06 212 ASP A C 1
ATOM 1725 O O . ASP A 1 212 ? 1.413 8.641 -4.414 1 95.06 212 ASP A O 1
ATOM 1729 N N . ALA A 1 213 ? 3.219 7.297 -4.23 1 95.69 213 ALA A N 1
ATOM 1730 C CA . ALA A 1 213 ? 3.533 7.777 -2.887 1 95.69 213 ALA A CA 1
ATOM 1731 C C . ALA A 1 213 ? 3.883 9.258 -2.9 1 95.69 213 ALA A C 1
ATOM 1733 O O . ALA A 1 213 ? 3.418 10.023 -2.049 1 95.69 213 ALA A O 1
ATOM 1734 N N . ALA A 1 214 ? 4.637 9.695 -3.875 1 96.56 214 ALA A N 1
ATOM 1735 C CA . ALA A 1 214 ? 5.035 11.094 -4.004 1 96.56 214 ALA A CA 1
ATOM 1736 C C . ALA A 1 214 ? 3.826 11.984 -4.281 1 96.56 214 ALA A C 1
ATOM 1738 O O . ALA A 1 214 ? 3.717 13.086 -3.73 1 96.56 214 ALA A O 1
ATOM 1739 N N . HIS A 1 215 ? 2.984 11.516 -5.066 1 96.25 215 HIS A N 1
ATOM 1740 C CA . HIS A 1 215 ? 1.772 12.258 -5.383 1 96.25 215 HIS A CA 1
ATOM 1741 C C . HIS A 1 215 ? 0.886 12.414 -4.152 1 96.25 215 HIS A C 1
ATOM 1743 O O . HIS A 1 215 ? 0.338 13.492 -3.91 1 96.25 215 HIS A O 1
ATOM 1749 N N . SER A 1 216 ? 0.752 11.32 -3.439 1 95.06 216 SER A N 1
ATOM 1750 C CA . SER A 1 216 ? -0.02 11.367 -2.203 1 95.06 216 SER A CA 1
ATOM 1751 C C . SER A 1 216 ? 0.579 12.367 -1.217 1 95.06 216 SER A C 1
ATOM 1753 O O . SER A 1 216 ? -0.15 13.125 -0.572 1 95.06 216 SER A O 1
ATOM 1755 N N . TRP A 1 217 ? 1.873 12.359 -1.112 1 95.69 217 TRP A N 1
ATOM 1756 C CA . TRP A 1 217 ? 2.586 13.305 -0.257 1 95.69 217 TRP A CA 1
ATOM 1757 C C . TRP A 1 217 ? 2.293 14.742 -0.667 1 95.69 217 TRP A C 1
ATOM 1759 O O . TRP A 1 217 ? 1.961 15.578 0.176 1 95.69 217 TRP A O 1
ATOM 1769 N N . SER A 1 218 ? 2.357 14.992 -1.968 1 96.88 218 SER A N 1
ATOM 1770 C CA . SER A 1 218 ? 2.145 16.344 -2.477 1 96.88 218 SER A CA 1
ATOM 1771 C C . SER A 1 218 ? 0.72 16.812 -2.207 1 96.88 218 SER A C 1
ATOM 1773 O O . SER A 1 218 ? 0.499 18 -1.896 1 96.88 218 SER A O 1
ATOM 1775 N N . LEU A 1 219 ? -0.196 15.922 -2.301 1 93.88 219 LEU A N 1
ATOM 1776 C CA . LEU A 1 219 ? -1.597 16.266 -2.088 1 93.88 219 LEU A CA 1
ATOM 1777 C C . LEU A 1 219 ? -1.848 16.641 -0.632 1 93.88 219 LEU A C 1
ATOM 1779 O O . LEU A 1 219 ? -2.447 17.688 -0.35 1 93.88 219 LEU A O 1
ATOM 1783 N N . ILE A 1 220 ? -1.33 15.836 0.255 1 93.44 220 ILE A N 1
ATOM 1784 C CA . ILE A 1 220 ? -1.563 16.062 1.677 1 93.44 220 ILE A CA 1
ATOM 1785 C C . ILE A 1 220 ? -0.814 17.312 2.125 1 93.44 220 ILE A C 1
ATOM 1787 O O . ILE A 1 220 ? -1.361 18.156 2.852 1 93.44 220 ILE A O 1
ATOM 1791 N N . MET A 1 221 ? 0.391 17.453 1.64 1 94.62 221 MET A N 1
ATOM 1792 C CA . MET A 1 221 ? 1.177 18.625 2.01 1 94.62 221 MET A CA 1
ATOM 1793 C C . MET A 1 221 ? 0.563 19.891 1.433 1 94.62 221 MET A C 1
ATOM 1795 O O . MET A 1 221 ? 0.544 20.938 2.092 1 94.62 221 MET A O 1
ATOM 1799 N N . GLY A 1 222 ? 0.124 19.781 0.203 1 95 222 GLY A N 1
ATOM 1800 C CA . GLY A 1 222 ? -0.582 20.906 -0.377 1 95 222 GLY A CA 1
ATOM 1801 C C . GLY A 1 222 ? -1.775 21.359 0.446 1 95 222 GLY A C 1
ATOM 1802 O O . GLY A 1 222 ? -1.96 22.547 0.685 1 95 222 GLY A O 1
ATOM 1803 N N . LEU A 1 223 ? -2.533 20.422 0.896 1 92.44 223 LEU A N 1
ATOM 1804 C CA . LEU A 1 223 ? -3.686 20.719 1.742 1 92.44 223 LEU A CA 1
ATOM 1805 C C . LEU A 1 223 ? -3.252 21.375 3.045 1 92.44 223 LEU A C 1
ATOM 1807 O O . LEU A 1 223 ? -3.867 22.359 3.484 1 92.44 223 LEU A O 1
ATOM 1811 N N . LEU A 1 224 ? -2.189 20.891 3.617 1 90.75 224 LEU A N 1
ATOM 1812 C CA . LEU A 1 224 ? -1.697 21.438 4.879 1 90.75 224 LEU A CA 1
ATOM 1813 C C . LEU A 1 224 ? -1.23 22.875 4.703 1 90.75 224 LEU A C 1
ATOM 1815 O O . LEU A 1 224 ? -1.516 23.734 5.543 1 90.75 224 LEU A O 1
ATOM 1819 N N . ILE A 1 225 ? -0.563 23.094 3.625 1 94.06 225 ILE A N 1
ATOM 1820 C CA . ILE A 1 225 ? -0.057 24.438 3.35 1 94.06 225 ILE A CA 1
ATOM 1821 C C . ILE A 1 225 ? -1.225 25.406 3.168 1 94.06 225 ILE A C 1
ATOM 1823 O O . ILE A 1 225 ? -1.205 26.516 3.695 1 94.06 225 ILE A O 1
ATOM 1827 N N . ILE A 1 226 ? -2.248 24.984 2.494 1 93.25 226 ILE A N 1
ATOM 1828 C CA . ILE A 1 226 ? -3.432 25.812 2.287 1 93.25 226 ILE A CA 1
ATOM 1829 C C . ILE A 1 226 ? -4.109 26.094 3.627 1 93.25 226 ILE A C 1
ATOM 1831 O O . ILE A 1 226 ? -4.516 27.219 3.902 1 93.25 226 ILE A O 1
ATOM 1835 N N . ILE A 1 227 ? -4.16 25.125 4.441 1 86.94 227 ILE A N 1
ATOM 1836 C CA . ILE A 1 227 ? -4.773 25.266 5.758 1 86.94 227 ILE A CA 1
ATOM 1837 C C . ILE A 1 227 ? -3.977 26.266 6.594 1 86.94 227 ILE A C 1
ATOM 1839 O O . ILE A 1 227 ? -4.547 27.172 7.203 1 86.94 227 ILE A O 1
ATOM 1843 N N . PHE A 1 228 ? -2.664 26.156 6.574 1 88.5 228 PHE A N 1
ATOM 1844 C CA . PHE A 1 228 ? -1.812 27.047 7.352 1 88.5 228 PHE A CA 1
ATOM 1845 C C . PHE A 1 228 ? -1.917 28.484 6.844 1 88.5 228 PHE A C 1
ATOM 1847 O O . PHE A 1 228 ? -1.974 29.422 7.633 1 88.5 228 PHE A O 1
ATOM 1854 N N . ALA A 1 229 ? -1.972 28.625 5.523 1 91.88 229 ALA A N 1
ATOM 1855 C CA . ALA A 1 229 ? -2.133 29.953 4.934 1 91.88 229 ALA A CA 1
ATOM 1856 C C . ALA A 1 229 ? -3.453 30.578 5.363 1 91.88 229 ALA A C 1
ATOM 1858 O O . ALA A 1 229 ? -3.504 31.781 5.684 1 91.88 229 ALA A O 1
ATOM 1859 N N . THR A 1 230 ? -4.473 29.828 5.395 1 89 230 THR A N 1
ATOM 1860 C CA . THR A 1 230 ? -5.785 30.312 5.805 1 89 230 THR A CA 1
ATOM 1861 C C . THR A 1 230 ? -5.777 30.719 7.273 1 89 230 THR A C 1
ATOM 1863 O O . THR A 1 230 ? -6.344 31.75 7.641 1 89 230 THR A O 1
ATOM 1866 N N . VAL A 1 231 ? -5.102 29.938 8.086 1 84.06 231 VAL A N 1
ATOM 1867 C CA . VAL A 1 231 ? -5 30.234 9.516 1 84.06 231 VAL A CA 1
ATOM 1868 C C . VAL A 1 231 ? -4.27 31.562 9.719 1 84.06 231 VAL A C 1
ATOM 1870 O O . VAL A 1 231 ? -4.711 32.406 10.492 1 84.06 231 VAL A O 1
ATOM 1873 N N . ILE A 1 232 ? -3.186 31.719 9.016 1 87.88 232 ILE A N 1
ATOM 1874 C CA . ILE A 1 232 ? -2.408 32.938 9.125 1 87.88 232 ILE A CA 1
ATOM 1875 C C . ILE A 1 232 ? -3.268 34.156 8.711 1 87.88 232 ILE A C 1
ATOM 1877 O O . ILE A 1 232 ? -3.303 35.156 9.406 1 87.88 232 ILE A O 1
ATOM 1881 N N . PHE A 1 233 ? -3.967 33.938 7.645 1 91.38 233 PHE A N 1
ATOM 1882 C CA . PHE A 1 233 ? -4.805 35.031 7.129 1 91.38 233 PHE A CA 1
ATOM 1883 C C . PHE A 1 233 ? -5.902 35.375 8.125 1 91.38 233 PHE A C 1
ATOM 1885 O O . PHE A 1 233 ? -6.102 36.562 8.445 1 91.38 233 PHE A O 1
ATOM 1892 N N . LEU A 1 234 ? -6.543 34.438 8.625 1 86.88 234 LEU A N 1
ATOM 1893 C CA . LEU A 1 234 ? -7.648 34.656 9.555 1 86.88 234 LEU A CA 1
ATOM 1894 C C . LEU A 1 234 ? -7.148 35.25 10.859 1 86.88 234 LEU A C 1
ATOM 1896 O O . LEU A 1 234 ? -7.785 36.156 11.43 1 86.88 234 LEU A O 1
ATOM 1900 N N . LEU A 1 235 ? -6.055 34.812 11.328 1 84.25 235 LEU A N 1
ATOM 1901 C CA . LEU A 1 235 ? -5.488 35.312 12.578 1 84.25 235 LEU A CA 1
ATOM 1902 C C . LEU A 1 235 ? -5.062 36.781 12.414 1 84.25 235 LEU A C 1
ATOM 1904 O O . LEU A 1 235 ? -5.258 37.594 13.328 1 84.25 235 LEU A O 1
ATOM 1908 N N . ASN A 1 236 ? -4.48 37.062 11.312 1 87.38 236 ASN A N 1
ATOM 1909 C CA . ASN A 1 236 ? -4.078 38.438 11.07 1 87.38 236 ASN A CA 1
ATOM 1910 C C . ASN A 1 236 ? -5.285 39.375 10.984 1 87.38 236 ASN A C 1
ATOM 1912 O O . ASN A 1 236 ? -5.238 40.5 11.477 1 87.38 236 ASN A O 1
ATOM 1916 N N . PHE A 1 237 ? -6.262 38.875 10.383 1 89.12 237 PHE A N 1
ATOM 1917 C CA . PHE A 1 237 ? -7.492 39.656 10.297 1 89.12 237 PHE A CA 1
ATOM 1918 C C . PHE A 1 237 ? -8.07 39.906 11.68 1 89.12 237 PHE A C 1
ATOM 1920 O O . PHE A 1 237 ? -8.484 41.031 12 1 89.12 237 PHE A O 1
ATOM 1927 N N . LEU A 1 238 ? -8.047 38.969 12.492 1 84.56 238 LEU A N 1
ATOM 1928 C CA . LEU A 1 238 ? -8.586 39.062 13.844 1 84.56 238 LEU A CA 1
ATOM 1929 C C . LEU A 1 238 ? -7.73 40 14.703 1 84.56 238 LEU A C 1
ATOM 1931 O O . LEU A 1 238 ? -8.258 40.812 15.445 1 84.56 238 LEU A O 1
ATOM 1935 N N . ILE A 1 239 ? -6.449 39.844 14.641 1 85.56 239 ILE A N 1
ATOM 1936 C CA . ILE A 1 239 ? -5.535 40.688 15.422 1 85.56 239 ILE A CA 1
ATOM 1937 C C . ILE A 1 239 ? -5.703 42.125 15.016 1 85.56 239 ILE A C 1
ATOM 1939 O O . ILE A 1 239 ? -5.742 43.031 15.875 1 85.56 239 ILE A O 1
ATOM 1943 N N . LYS A 1 240 ? -5.805 42.344 13.789 1 90.19 240 LYS A N 1
ATOM 1944 C CA . LYS A 1 240 ? -5.977 43.719 13.289 1 90.19 240 LYS A CA 1
ATOM 1945 C C . LYS A 1 240 ? -7.246 44.344 13.844 1 90.19 240 LYS A C 1
ATOM 1947 O O . LYS A 1 240 ? -7.211 45.469 14.375 1 90.19 240 LYS A O 1
ATOM 1952 N N . LYS A 1 241 ? -8.266 43.625 13.844 1 88.69 241 LYS A N 1
ATOM 1953 C CA . LYS A 1 241 ? -9.57 44.156 14.219 1 88.69 241 LYS A CA 1
ATOM 1954 C C . LYS A 1 241 ? -9.711 44.25 15.734 1 88.69 241 LYS A C 1
ATOM 1956 O O . LYS A 1 241 ? -10.266 45.219 16.25 1 88.69 241 LYS A O 1
ATOM 1961 N N . THR A 1 242 ? -9.078 43.25 16.453 1 85.62 242 THR A N 1
ATOM 1962 C CA . THR A 1 242 ? -9.375 43.156 17.875 1 85.62 242 THR A CA 1
ATOM 1963 C C . THR A 1 242 ? -8.281 43.844 18.703 1 85.62 242 THR A C 1
ATOM 1965 O O . THR A 1 242 ? -8.508 44.188 19.859 1 85.62 242 THR A O 1
ATOM 1968 N N . ILE A 1 243 ? -7.172 44.031 18.062 1 86.44 243 ILE A N 1
ATOM 1969 C CA . ILE A 1 243 ? -6.074 44.562 18.859 1 86.44 243 ILE A CA 1
ATOM 1970 C C . ILE A 1 243 ? -5.539 45.844 18.203 1 86.44 243 ILE A C 1
ATOM 1972 O O . ILE A 1 243 ? -5.672 46.938 18.766 1 86.44 243 ILE A O 1
ATOM 1976 N N . ILE A 1 244 ? -5.105 45.812 17.016 1 89.25 244 ILE A N 1
ATOM 1977 C CA . ILE A 1 244 ? -4.344 46.875 16.375 1 89.25 244 ILE A CA 1
ATOM 1978 C C . ILE A 1 244 ? -5.23 48.094 16.188 1 89.25 244 ILE A C 1
ATOM 1980 O O . ILE A 1 244 ? -4.855 49.219 16.562 1 89.25 244 ILE A O 1
ATOM 1984 N N . GLN A 1 245 ? -6.336 47.969 15.688 1 92 245 GLN A N 1
ATOM 1985 C CA . GLN A 1 245 ? -7.223 49.094 15.398 1 92 245 GLN A CA 1
ATOM 1986 C C . GLN A 1 245 ? -7.695 49.75 16.688 1 92 245 GLN A C 1
ATOM 1988 O O . GLN A 1 245 ? -7.824 51 16.734 1 92 245 GLN A O 1
ATOM 1993 N N . ARG A 1 246 ? -7.918 49 17.641 1 90.06 246 ARG A N 1
ATOM 1994 C CA . ARG A 1 246 ? -8.383 49.562 18.922 1 90.06 246 ARG A CA 1
ATOM 1995 C C . ARG A 1 246 ? -7.277 50.344 19.609 1 90.06 246 ARG A C 1
ATOM 1997 O O . ARG A 1 246 ? -7.531 51.406 20.172 1 90.06 246 ARG A O 1
ATOM 2004 N N . ILE A 1 247 ? -6.074 49.844 19.531 1 89.56 247 ILE A N 1
ATOM 2005 C CA . ILE A 1 247 ? -4.941 50.531 20.125 1 89.56 247 ILE A CA 1
ATOM 2006 C C . ILE A 1 247 ? -4.672 51.844 19.375 1 89.56 247 ILE A C 1
ATOM 2008 O O . ILE A 1 247 ? -4.379 52.875 19.984 1 89.56 247 ILE A O 1
ATOM 2012 N N . ARG A 1 248 ? -4.836 51.844 18.125 1 91 248 ARG A N 1
ATOM 2013 C CA . ARG A 1 248 ? -4.617 53.031 17.312 1 91 248 ARG A CA 1
ATOM 2014 C C . ARG A 1 248 ? -5.664 54.094 17.609 1 91 248 ARG A C 1
ATOM 2016 O O . ARG A 1 248 ? -5.355 55.281 17.625 1 91 248 ARG A O 1
ATOM 2023 N N . LYS A 1 249 ? -6.828 53.625 17.781 1 92 249 LYS A N 1
ATOM 2024 C CA . LYS A 1 249 ? -7.883 54.562 18.172 1 92 249 LYS A CA 1
ATOM 2025 C C . LYS A 1 249 ? -7.57 55.219 19.5 1 92 249 LYS A C 1
ATOM 2027 O O . LYS A 1 249 ? -7.762 56.438 19.656 1 92 249 LYS A O 1
ATOM 2032 N N . MET A 1 250 ? -7.074 54.469 20.406 1 91.06 250 MET A N 1
ATOM 2033 C CA . MET A 1 250 ? -6.695 55.031 21.703 1 91.06 250 MET A CA 1
ATOM 2034 C C . MET A 1 250 ? -5.559 56.031 21.562 1 91.06 250 MET A C 1
ATOM 2036 O O . MET A 1 250 ? -5.559 57.062 22.234 1 91.06 250 MET A O 1
ATOM 2040 N N . GLU A 1 251 ? -4.672 55.688 20.781 1 90.38 251 GLU A N 1
ATOM 2041 C CA . GLU A 1 251 ? -3.535 56.562 20.516 1 90.38 251 GLU A CA 1
ATOM 2042 C C . GLU A 1 251 ? -3.992 57.906 19.953 1 90.38 251 GLU A C 1
ATOM 2044 O O . GLU A 1 251 ? -3.521 58.938 20.391 1 90.38 251 GLU A O 1
ATOM 2049 N N . LYS A 1 252 ? -4.875 57.875 19.031 1 91.25 252 LYS A N 1
ATOM 2050 C CA . LYS A 1 252 ? -5.391 59.094 18.422 1 91.25 252 LYS A CA 1
ATOM 2051 C C . LYS A 1 252 ? -6.109 59.969 19.438 1 91.25 252 LYS A C 1
ATOM 2053 O O . LYS A 1 252 ? -5.926 61.188 19.469 1 91.25 252 LYS A O 1
ATOM 2058 N N . ILE A 1 253 ? -6.859 59.375 20.234 1 90.12 253 ILE A N 1
ATOM 2059 C CA . ILE A 1 253 ? -7.602 60.094 21.25 1 90.12 253 ILE A CA 1
ATOM 2060 C C . ILE A 1 253 ? -6.629 60.688 22.266 1 90.12 253 ILE A C 1
ATOM 2062 O O . ILE A 1 253 ? -6.781 61.844 22.688 1 90.12 253 ILE A O 1
ATOM 2066 N N . ALA A 1 254 ? -5.648 59.938 22.625 1 86.62 254 ALA A N 1
ATOM 2067 C CA . ALA A 1 254 ? -4.641 60.438 23.578 1 86.62 254 ALA A CA 1
ATOM 2068 C C . ALA A 1 254 ? -3.908 61.625 23.016 1 86.62 254 ALA A C 1
ATOM 2070 O O . ALA A 1 254 ? -3.602 62.594 23.75 1 86.62 254 ALA A O 1
ATOM 2071 N N . GLN A 1 255 ? -3.686 61.625 21.75 1 87.31 255 GLN A N 1
ATOM 2072 C CA . GLN A 1 255 ? -3.027 62.75 21.094 1 87.31 255 GLN A CA 1
ATOM 2073 C C . GLN A 1 255 ? -3.914 64 21.109 1 87.31 255 GLN A C 1
ATOM 2075 O O . GLN A 1 255 ? -3.436 65.125 21.359 1 87.31 255 GLN A O 1
ATOM 2080 N N . GLN A 1 256 ? -5.137 63.75 20.922 1 88.5 256 GLN A N 1
ATOM 2081 C CA . GLN A 1 256 ? -6.09 64.875 20.938 1 88.5 256 GLN A CA 1
ATOM 2082 C C . GLN A 1 256 ? -6.195 65.438 22.328 1 88.5 256 GLN A C 1
ATOM 2084 O O . GLN A 1 256 ? -6.176 66.688 22.484 1 88.5 256 GLN A O 1
ATOM 2089 N N . VAL A 1 257 ? -6.211 64.688 23.266 1 84.69 257 VAL A N 1
ATOM 2090 C CA . VAL A 1 257 ? -6.32 65.188 24.656 1 84.69 257 VAL A CA 1
ATOM 2091 C C . VAL A 1 257 ? -5.043 65.875 25.047 1 84.69 257 VAL A C 1
ATOM 2093 O O . VAL A 1 257 ? -5.098 66.875 25.75 1 84.69 257 VAL A O 1
ATOM 2096 N N . SER A 1 258 ? -3.971 65.375 24.531 1 82.62 258 SER A N 1
ATOM 2097 C CA . SER A 1 258 ? -2.682 65.938 24.875 1 82.62 258 SER A CA 1
ATOM 2098 C C . SER A 1 258 ? -2.549 67.375 24.328 1 82.62 258 SER A C 1
ATOM 2100 O O . SER A 1 258 ? -1.764 68.188 24.828 1 82.62 258 SER A O 1
ATOM 2102 N N . ILE A 1 259 ? -3.385 67.688 23.328 1 81.94 259 ILE A N 1
ATOM 2103 C CA . ILE A 1 259 ? -3.283 69 22.75 1 81.94 259 ILE A CA 1
ATOM 2104 C C . ILE A 1 259 ? -4.453 69.875 23.219 1 81.94 259 ILE A C 1
ATOM 2106 O O . ILE A 1 259 ? -4.715 70.938 22.656 1 81.94 259 ILE A O 1
ATOM 2110 N N . GLY A 1 260 ? -5.238 69.375 24.125 1 78.12 260 GLY A N 1
ATOM 2111 C CA . GLY A 1 260 ? -6.176 70.25 24.828 1 78.12 260 GLY A CA 1
ATOM 2112 C C . GLY A 1 260 ? -7.625 69.938 24.531 1 78.12 260 GLY A C 1
ATOM 2113 O O . GLY A 1 260 ? -8.531 70.562 25.062 1 78.12 260 GLY A O 1
ATOM 2114 N N . ASP A 1 261 ? -7.812 69 23.734 1 84.5 261 ASP A N 1
ATOM 2115 C CA . ASP A 1 261 ? -9.188 68.625 23.438 1 84.5 261 ASP A CA 1
ATOM 2116 C C . ASP A 1 261 ? -9.727 67.688 24.516 1 84.5 261 ASP A C 1
ATOM 2118 O O . ASP A 1 261 ? -9.555 66.438 24.406 1 84.5 261 ASP A O 1
ATOM 2122 N N . MET A 1 262 ? -10.453 68.25 25.391 1 83.06 262 MET A N 1
ATOM 2123 C CA . MET A 1 262 ? -10.945 67.438 26.516 1 83.06 262 MET A CA 1
ATOM 2124 C C . MET A 1 262 ? -12.352 66.938 26.25 1 83.06 262 MET A C 1
ATOM 2126 O O . MET A 1 262 ? -12.914 66.188 27.062 1 83.06 262 MET A O 1
ATOM 2130 N N . SER A 1 263 ? -12.812 67.188 25.062 1 84.75 263 SER A N 1
ATOM 2131 C CA . SER A 1 263 ? -14.195 66.812 24.766 1 84.75 263 SER A CA 1
ATOM 2132 C C . SER A 1 263 ? -14.305 65.375 24.297 1 84.75 263 SER A C 1
ATOM 2134 O O . SER A 1 263 ? -15.391 64.812 24.266 1 84.75 263 SER A O 1
ATOM 2136 N N . VAL A 1 264 ? -13.172 64.812 24.078 1 87 264 VAL A N 1
ATOM 2137 C CA . VAL A 1 264 ? -13.18 63.469 23.516 1 87 264 VAL A CA 1
ATOM 2138 C C . VAL A 1 264 ? -12.977 62.469 24.641 1 87 264 VAL A C 1
ATOM 2140 O O . VAL A 1 264 ? -12.242 62.719 25.594 1 87 264 VAL A O 1
ATOM 2143 N N . ASP A 1 265 ? -13.742 61.344 24.531 1 87 265 ASP A N 1
ATOM 2144 C CA . ASP A 1 265 ? -13.609 60.25 25.516 1 87 265 ASP A CA 1
ATOM 2145 C C . ASP A 1 265 ? -13.102 58.969 24.844 1 87 265 ASP A C 1
ATOM 2147 O O . ASP A 1 265 ? -13.289 58.781 23.656 1 87 265 ASP A O 1
ATOM 2151 N N . PHE A 1 266 ? -12.383 58.188 25.672 1 87.5 266 PHE A N 1
ATOM 2152 C CA . PHE A 1 266 ? -11.984 56.875 25.25 1 87.5 266 PHE A CA 1
ATOM 2153 C C . PHE A 1 266 ? -13.156 55.906 25.328 1 87.5 266 PHE A C 1
ATOM 2155 O O . PHE A 1 266 ? -13.344 55.219 26.344 1 87.5 266 PHE A O 1
ATOM 2162 N N . GLU A 1 267 ? -13.992 55.875 24.281 1 82.25 267 GLU A N 1
ATOM 2163 C CA . GLU A 1 267 ? -15.164 55 24.25 1 82.25 267 GLU A CA 1
ATOM 2164 C C . GLU A 1 267 ? -14.781 53.562 23.891 1 82.25 267 GLU A C 1
ATOM 2166 O O . GLU A 1 267 ? -14.406 53.281 22.75 1 82.25 267 GLU A O 1
ATOM 2171 N N . GLU A 1 268 ? -14.617 52.875 24.906 1 82.06 268 GLU A N 1
ATOM 2172 C CA . GLU A 1 268 ? -14.32 51.469 24.734 1 82.06 268 GLU A CA 1
ATOM 2173 C C . GLU A 1 268 ? -15.359 50.594 25.422 1 82.06 268 GLU A C 1
ATOM 2175 O O . GLU A 1 268 ? -15.602 50.75 26.625 1 82.06 268 GLU A O 1
ATOM 2180 N N . LYS A 1 269 ? -16.062 49.781 24.641 1 79.12 269 LYS A N 1
ATOM 2181 C CA . LYS A 1 269 ? -17.188 48.969 25.125 1 79.12 269 LYS A CA 1
ATOM 2182 C C . LYS A 1 269 ? -16.719 47.594 25.547 1 79.12 269 LYS A C 1
ATOM 2184 O O . LYS A 1 269 ? -17.469 46.844 26.188 1 79.12 269 LYS A O 1
ATOM 2189 N N . SER A 1 270 ? -15.461 47.344 25.344 1 84.31 270 SER A N 1
ATOM 2190 C CA . SER A 1 270 ? -15 45.969 25.641 1 84.31 270 SER A CA 1
ATOM 2191 C C . SER A 1 270 ? -14.5 45.875 27.078 1 84.31 270 SER A C 1
ATOM 2193 O O . SER A 1 270 ? -14.008 46.844 27.656 1 84.31 270 SER A O 1
ATOM 2195 N N . ASN A 1 271 ? -14.711 44.656 27.641 1 87.25 271 ASN A N 1
ATOM 2196 C CA . ASN A 1 271 ? -14.281 44.438 29.016 1 87.25 271 ASN A CA 1
ATOM 2197 C C . ASN A 1 271 ? -12.914 43.75 29.062 1 87.25 271 ASN A C 1
ATOM 2199 O O . ASN A 1 271 ? -12.578 43.094 30.047 1 87.25 271 ASN A O 1
ATOM 2203 N N . ASP A 1 272 ? -12.102 43.844 27.984 1 89.44 272 ASP A N 1
ATOM 2204 C CA . ASP A 1 272 ? -10.773 43.219 27.969 1 89.44 272 ASP A CA 1
ATOM 2205 C C . ASP A 1 272 ? -9.711 44.219 28.406 1 89.44 272 ASP A C 1
ATOM 2207 O O . ASP A 1 272 ? -10.023 45.25 29.031 1 89.44 272 ASP A O 1
ATOM 2211 N N . GLU A 1 273 ? -8.461 43.906 28.172 1 89.06 273 GLU A N 1
ATOM 2212 C CA . GLU A 1 273 ? -7.332 44.688 28.625 1 89.06 273 GLU A CA 1
ATOM 2213 C C . GLU A 1 273 ? -7.344 46.094 28 1 89.06 273 GLU A C 1
ATOM 2215 O O . GLU A 1 273 ? -6.984 47.062 28.641 1 89.06 273 GLU A O 1
ATOM 2220 N N . ILE A 1 274 ? -7.812 46.188 26.781 1 89 274 ILE A N 1
ATOM 2221 C CA . ILE A 1 274 ? -7.863 47.5 26.109 1 89 274 ILE A CA 1
ATOM 2222 C C . ILE A 1 274 ? -8.992 48.344 26.703 1 89 274 ILE A C 1
ATOM 2224 O O . ILE A 1 274 ? -8.852 49.562 26.859 1 89 274 ILE A O 1
ATOM 2228 N N . GLY A 1 275 ? -10.07 47.656 27.062 1 88.94 275 GLY A N 1
ATOM 2229 C CA . GLY A 1 275 ? -11.133 48.344 27.781 1 88.94 275 GLY A CA 1
ATOM 2230 C C . GLY A 1 275 ? -10.688 48.906 29.125 1 88.94 275 GLY A C 1
ATOM 2231 O O . GLY A 1 275 ? -11.023 50.031 29.484 1 88.94 275 GLY A O 1
ATOM 2232 N N . GLY A 1 276 ? -9.984 48.094 29.828 1 87.81 276 GLY A N 1
ATOM 2233 C CA . GLY A 1 276 ? -9.43 48.531 31.094 1 87.81 276 GLY A CA 1
ATOM 2234 C C . GLY A 1 276 ? -8.492 49.719 30.938 1 87.81 276 GLY A C 1
ATOM 2235 O O . GLY A 1 276 ? -8.523 50.656 31.75 1 87.81 276 GLY A O 1
ATOM 2236 N N . LEU A 1 277 ? -7.773 49.719 29.938 1 88.38 277 LEU A N 1
ATOM 2237 C CA . LEU A 1 277 ? -6.871 50.812 29.641 1 88.38 277 LEU A CA 1
ATOM 2238 C C . LEU A 1 277 ? -7.648 52.094 29.312 1 88.38 277 LEU A C 1
ATOM 2240 O O . LEU A 1 277 ? -7.277 53.156 29.766 1 88.38 277 LEU A O 1
ATOM 2244 N N . ALA A 1 278 ? -8.688 51.906 28.594 1 91.5 278 ALA A N 1
ATOM 2245 C CA . ALA A 1 278 ? -9.531 53.031 28.234 1 91.5 278 ALA A CA 1
ATOM 2246 C C . ALA A 1 278 ? -10.133 53.688 29.469 1 91.5 278 ALA A C 1
ATOM 2248 O O . ALA A 1 278 ? -10.172 54.906 29.578 1 91.5 278 ALA A O 1
ATOM 2249 N N . VAL A 1 279 ? -10.578 52.906 30.406 1 90.75 279 VAL A N 1
ATOM 2250 C CA . VAL A 1 279 ? -11.156 53.406 31.641 1 90.75 279 VAL A CA 1
ATOM 2251 C C . VAL A 1 279 ? -10.102 54.156 32.438 1 90.75 279 VAL A C 1
ATOM 2253 O O . VAL A 1 279 ? -10.367 55.25 32.969 1 90.75 279 VAL A O 1
ATOM 2256 N N . ALA A 1 280 ? -9 53.594 32.5 1 87.88 280 ALA A N 1
ATOM 2257 C CA . ALA A 1 280 ? -7.906 54.25 33.219 1 87.88 280 ALA A CA 1
ATOM 2258 C C . ALA A 1 280 ? -7.523 55.562 32.594 1 87.88 280 ALA A C 1
ATOM 2260 O O . ALA A 1 280 ? -7.262 56.562 33.281 1 87.88 280 ALA A O 1
ATOM 2261 N N . PHE A 1 281 ? -7.629 55.656 31.344 1 88 281 PHE A N 1
ATOM 2262 C CA . PHE A 1 281 ? -7.258 56.875 30.625 1 88 281 PHE A CA 1
ATOM 2263 C C . PHE A 1 281 ? -8.344 57.938 30.75 1 88 281 PHE A C 1
ATOM 2265 O O . PHE A 1 281 ? -8.039 59.125 30.844 1 88 281 PHE A O 1
ATOM 2272 N N . ASN A 1 282 ? -9.508 57.469 30.781 1 90.19 282 ASN A N 1
ATOM 2273 C CA . ASN A 1 282 ? -10.602 58.406 31.016 1 90.19 282 ASN A CA 1
ATOM 2274 C C . ASN A 1 282 ? -10.516 59.031 32.406 1 90.19 282 ASN A C 1
ATOM 2276 O O . ASN A 1 282 ? -10.805 60.219 32.594 1 90.19 282 ASN A O 1
ATOM 2280 N N . ARG A 1 283 ? -10.117 58.219 33.281 1 86.38 283 ARG A N 1
ATOM 2281 C CA . ARG A 1 283 ? -9.906 58.75 34.625 1 86.38 283 ARG A CA 1
ATOM 2282 C C . ARG A 1 283 ? -8.789 59.781 34.656 1 86.38 283 ARG A C 1
ATOM 2284 O O . ARG A 1 283 ? -8.906 60.844 35.312 1 86.38 283 ARG A O 1
ATOM 2291 N N . MET A 1 284 ? -7.812 59.469 33.969 1 83.5 284 MET A N 1
ATOM 2292 C CA . MET A 1 284 ? -6.691 60.406 33.844 1 83.5 284 MET A CA 1
ATOM 2293 C C . MET A 1 284 ? -7.125 61.719 33.188 1 83.5 284 MET A C 1
ATOM 2295 O O . MET A 1 284 ? -6.77 62.781 33.656 1 83.5 284 MET A O 1
ATOM 2299 N N . LYS A 1 285 ? -7.871 61.562 32.156 1 86.25 285 LYS A N 1
ATOM 2300 C CA . LYS A 1 285 ? -8.383 62.719 31.453 1 86.25 285 LYS A CA 1
ATOM 2301 C C . LYS A 1 285 ? -9.266 63.594 32.344 1 86.25 285 LYS A C 1
ATOM 2303 O O . LYS A 1 285 ? -9.148 64.812 32.344 1 86.25 285 LYS A O 1
ATOM 2308 N N . SER A 1 286 ? -10.086 62.938 33.062 1 86.5 286 SER A N 1
ATOM 2309 C CA . SER A 1 286 ? -10.984 63.625 33.969 1 86.5 286 SER A CA 1
ATOM 2310 C C . SER A 1 286 ? -10.211 64.375 35.031 1 86.5 286 SER A C 1
ATOM 2312 O O . SER A 1 286 ? -10.57 65.5 35.375 1 86.5 286 SER A O 1
ATOM 2314 N N . SER A 1 287 ? -9.273 63.781 35.531 1 80.19 287 SER A N 1
ATOM 2315 C CA . SER A 1 287 ? -8.43 64.438 36.531 1 80.19 287 SER A CA 1
ATOM 2316 C C . SER A 1 287 ? -7.754 65.688 35.938 1 80.19 287 SER A C 1
ATOM 2318 O O . SER A 1 287 ? -7.637 66.688 36.594 1 80.19 287 SER A O 1
ATOM 2320 N N . LEU A 1 288 ? -7.449 65.562 34.719 1 77.62 288 LEU A N 1
ATOM 2321 C CA . LEU A 1 288 ? -6.836 66.688 34 1 77.62 288 LEU A CA 1
ATOM 2322 C C . LEU A 1 288 ? -7.844 67.812 33.781 1 77.62 288 LEU A C 1
ATOM 2324 O O . LEU A 1 288 ? -7.512 69 33.938 1 77.62 288 LEU A O 1
ATOM 2328 N N . GLU A 1 289 ? -8.938 67.375 33.438 1 82.75 289 GLU A N 1
ATOM 2329 C CA . GLU A 1 289 ? -10 68.375 33.219 1 82.75 289 GLU A CA 1
ATOM 2330 C C . GLU A 1 289 ? -10.328 69.125 34.5 1 82.75 289 GLU A C 1
ATOM 2332 O O . GLU A 1 289 ? -10.516 70.375 34.469 1 82.75 289 GLU A O 1
ATOM 2337 N N . ILE A 1 290 ? -10.336 68.5 35.531 1 81.69 290 ILE A N 1
ATOM 2338 C CA . ILE A 1 290 ? -10.625 69.125 36.812 1 81.69 290 ILE A CA 1
ATOM 2339 C C . ILE A 1 290 ? -9.5 70.062 37.188 1 81.69 290 ILE A C 1
ATOM 2341 O O . ILE A 1 290 ? -9.75 71.188 37.656 1 81.69 290 ILE A O 1
ATOM 2345 N N . ALA A 1 291 ? -8.336 69.625 36.969 1 74.69 291 ALA A N 1
ATOM 2346 C CA . ALA A 1 291 ? -7.18 70.5 37.281 1 74.69 291 ALA A CA 1
ATOM 2347 C C . ALA A 1 291 ? -7.168 71.75 36.438 1 74.69 291 ALA A C 1
ATOM 2349 O O . ALA A 1 291 ? -6.898 72.875 36.969 1 74.69 291 ALA A O 1
ATOM 2350 N N . LEU A 1 292 ? -7.543 71.688 35.281 1 77.44 292 LEU A N 1
ATOM 2351 C CA . LEU A 1 292 ? -7.566 72.812 34.375 1 77.44 292 LEU A CA 1
ATOM 2352 C C . LEU A 1 292 ? -8.711 73.75 34.688 1 77.44 292 LEU A C 1
ATOM 2354 O O . LEU A 1 292 ? -8.547 75 34.625 1 77.44 292 LEU A O 1
ATOM 2358 N N . ASN A 1 293 ? -9.781 73.188 35.125 1 82.31 293 ASN A N 1
ATOM 2359 C CA . ASN A 1 293 ? -10.922 74.062 35.5 1 82.31 293 ASN A CA 1
ATOM 2360 C C . ASN A 1 293 ? -10.633 74.812 36.781 1 82.31 293 ASN A C 1
ATOM 2362 O O . ASN A 1 293 ? -11.047 75.938 36.906 1 82.31 293 ASN A O 1
ATOM 2366 N N . LEU A 1 294 ? -9.945 74.312 37.625 1 78.5 294 LEU A N 1
ATOM 2367 C CA . LEU A 1 294 ? -9.57 75 38.844 1 78.5 294 LEU A CA 1
ATOM 2368 C C . LEU A 1 294 ? -8.602 76.125 38.562 1 78.5 294 LEU A C 1
ATOM 2370 O O . LEU A 1 294 ? -8.672 77.188 39.219 1 78.5 294 LEU A O 1
ATOM 2374 N N . LEU A 1 295 ? -7.867 76 37.594 1 74.44 295 LEU A N 1
ATOM 2375 C CA . LEU A 1 295 ? -6.93 77.062 37.156 1 74.44 295 LEU A CA 1
ATOM 2376 C C . LEU A 1 295 ? -7.668 78.188 36.531 1 74.44 295 LEU A C 1
ATOM 2378 O O . LEU A 1 295 ? -7.324 79.375 36.75 1 74.44 295 LEU A O 1
ATOM 2382 N N . GLN A 1 296 ? -8.578 78 35.75 1 76.12 296 GLN A N 1
ATOM 2383 C CA . GLN A 1 296 ? -9.336 79 35.062 1 76.12 296 GLN A CA 1
ATOM 2384 C C . GLN A 1 296 ? -10.172 79.812 36.062 1 76.12 296 GLN A C 1
ATOM 2386 O O . GLN A 1 296 ? -10.344 81 35.906 1 76.12 296 GLN A O 1
ATOM 2391 N N . LYS A 1 297 ? -10.68 79.438 37.156 1 77.19 297 LYS A N 1
ATOM 2392 C CA . LYS A 1 297 ? -11.469 80.125 38.188 1 77.19 297 LYS A CA 1
ATOM 2393 C C . LYS A 1 297 ? -10.594 81 39.031 1 77.19 297 LYS A C 1
ATOM 2395 O O . LYS A 1 297 ? -11.031 82.062 39.469 1 77.19 297 LYS A O 1
ATOM 2400 N N . ASP A 1 298 ? -9.43 80.5 39.156 1 63.56 298 ASP A N 1
ATOM 2401 C CA . ASP A 1 298 ? -8.523 81.312 39.938 1 63.56 298 ASP A CA 1
ATOM 2402 C C . ASP A 1 298 ? -8.031 82.562 39.125 1 63.56 298 ASP A C 1
ATOM 2404 O O . ASP A 1 298 ? -7.594 83.562 39.719 1 63.56 298 ASP A O 1
ATOM 2408 N N . ASP A 1 299 ? -8.031 82.5 37.906 1 60.59 299 ASP A N 1
ATOM 2409 C CA . ASP A 1 299 ? -7.609 83.562 37.062 1 60.59 299 ASP A CA 1
ATOM 2410 C C . ASP A 1 299 ? -8.727 84.625 36.906 1 60.59 299 ASP A C 1
ATOM 2412 O O . ASP A 1 299 ? -8.469 85.812 36.625 1 60.59 299 ASP A O 1
ATOM 2416 N N . ASN A 1 300 ? -9.961 84.312 37.031 1 55.09 300 ASN A N 1
ATOM 2417 C CA . ASN A 1 300 ? -11.016 85.312 37.031 1 55.09 300 ASN A CA 1
ATOM 2418 C C . ASN A 1 300 ? -11.258 85.875 38.438 1 55.09 300 ASN A C 1
ATOM 2420 O O . ASN A 1 300 ? -11.633 87 38.594 1 55.09 300 ASN A O 1
ATOM 2424 N N . MET B 1 1 ? -20.719 38.812 22.156 1 50.91 1 MET B N 1
ATOM 2425 C CA . MET B 1 1 ? -20.328 37.781 23.078 1 50.91 1 MET B CA 1
ATOM 2426 C C . MET B 1 1 ? -18.812 37.75 23.312 1 50.91 1 MET B C 1
ATOM 2428 O O . MET B 1 1 ? -18.359 37.531 24.422 1 50.91 1 MET B O 1
ATOM 2432 N N . LEU B 1 2 ? -18.062 38.188 22.234 1 65.69 2 LEU B N 1
ATOM 2433 C CA . LEU B 1 2 ? -16.625 38.125 22.391 1 65.69 2 LEU B CA 1
ATOM 2434 C C . LEU B 1 2 ? -16.094 39.344 23.125 1 65.69 2 LEU B C 1
ATOM 2436 O O . LEU B 1 2 ? -14.969 39.344 23.625 1 65.69 2 LEU B O 1
ATOM 2440 N N . ASP B 1 3 ? -17.016 40.219 23.344 1 69.19 3 ASP B N 1
ATOM 2441 C CA . ASP B 1 3 ? -16.562 41.5 23.875 1 69.19 3 ASP B CA 1
ATOM 2442 C C . ASP B 1 3 ? -16.234 41.406 25.359 1 69.19 3 ASP B C 1
ATOM 2444 O O . ASP B 1 3 ? -15.5 42.25 25.891 1 69.19 3 ASP B O 1
ATOM 2448 N N . ASN B 1 4 ? -16.656 40.375 25.906 1 77.19 4 ASN B N 1
ATOM 2449 C CA . ASN B 1 4 ? -16.469 40.25 27.344 1 77.19 4 ASN B CA 1
ATOM 2450 C C . ASN B 1 4 ? -15.227 39.438 27.672 1 77.19 4 ASN B C 1
ATOM 2452 O O . ASN B 1 4 ? -14.844 39.312 28.844 1 77.19 4 ASN B O 1
ATOM 2456 N N . LEU B 1 5 ? -14.531 38.969 26.641 1 83.38 5 LEU B N 1
ATOM 2457 C CA . LEU B 1 5 ? -13.391 38.094 26.891 1 83.38 5 LEU B CA 1
ATOM 2458 C C . LEU B 1 5 ? -12.078 38.875 26.859 1 83.38 5 LEU B C 1
ATOM 2460 O O . LEU B 1 5 ? -11.992 39.906 26.172 1 83.38 5 LEU B O 1
ATOM 2464 N N . LYS B 1 6 ? -11.125 38.344 27.578 1 87.94 6 LYS B N 1
ATOM 2465 C CA . LYS B 1 6 ? -9.773 38.875 27.516 1 87.94 6 LYS B CA 1
ATOM 2466 C C . LYS B 1 6 ? -9.164 38.688 26.125 1 87.94 6 LYS B C 1
ATOM 2468 O O . LYS B 1 6 ? -9.633 37.875 25.344 1 87.94 6 LYS B O 1
ATOM 2473 N N . ILE B 1 7 ? -8.258 39.5 25.797 1 84.31 7 ILE B N 1
ATOM 2474 C CA . ILE B 1 7 ? -7.629 39.469 24.469 1 84.31 7 ILE B CA 1
ATOM 2475 C C . ILE B 1 7 ? -7.066 38.094 24.172 1 84.31 7 ILE B C 1
ATOM 2477 O O . ILE B 1 7 ? -7.324 37.531 23.094 1 84.31 7 ILE B O 1
ATOM 2481 N N . GLY B 1 8 ? -6.375 37.469 25.172 1 83.75 8 GLY B N 1
ATOM 2482 C CA . GLY B 1 8 ? -5.82 36.125 24.984 1 83.75 8 GLY B CA 1
ATOM 2483 C C . GLY B 1 8 ? -6.879 35.094 24.703 1 83.75 8 GLY B C 1
ATOM 2484 O O . GLY B 1 8 ? -6.676 34.188 23.859 1 83.75 8 GLY B O 1
ATOM 2485 N N . ALA B 1 9 ? -8.008 35.188 25.375 1 86.62 9 ALA B N 1
ATOM 2486 C CA . ALA B 1 9 ? -9.094 34.219 25.219 1 86.62 9 ALA B CA 1
ATOM 2487 C C . ALA B 1 9 ? -9.742 34.344 23.828 1 86.62 9 ALA B C 1
ATOM 2489 O O . ALA B 1 9 ? -10.141 33.344 23.234 1 86.62 9 ALA B O 1
ATOM 2490 N N . LYS B 1 10 ? -9.82 35.562 23.344 1 84.31 10 LYS B N 1
ATOM 2491 C CA . LYS B 1 10 ? -10.383 35.781 22 1 84.31 10 LYS B CA 1
ATOM 2492 C C . LYS B 1 10 ? -9.516 35.125 20.922 1 84.31 10 LYS B C 1
ATOM 2494 O O . LYS B 1 10 ? -10.031 34.438 20.062 1 84.31 10 LYS B O 1
ATOM 2499 N N . VAL B 1 11 ? -8.266 35.375 21.094 1 82.06 11 VAL B N 1
ATOM 2500 C CA . VAL B 1 11 ? -7.32 34.844 20.125 1 82.06 11 VAL B CA 1
ATOM 2501 C C . VAL B 1 11 ? -7.285 33.312 20.219 1 82.06 11 VAL B C 1
ATOM 2503 O O . VAL B 1 11 ? -7.281 32.625 19.203 1 82.06 11 VAL B O 1
ATOM 2506 N N . ASN B 1 12 ? -7.387 32.812 21.453 1 85.31 12 ASN B N 1
ATOM 2507 C CA . ASN B 1 12 ? -7.348 31.375 21.656 1 85.31 12 ASN B CA 1
ATOM 2508 C C . ASN B 1 12 ? -8.586 30.688 21.078 1 85.31 12 ASN B C 1
ATOM 2510 O O . ASN B 1 12 ? -8.5 29.578 20.547 1 85.31 12 ASN B O 1
ATOM 2514 N N . LEU B 1 13 ? -9.688 31.312 21.25 1 86.81 13 LEU B N 1
ATOM 2515 C CA . LEU B 1 13 ? -10.93 30.734 20.75 1 86.81 13 LEU B CA 1
ATOM 2516 C C . LEU B 1 13 ? -10.883 30.594 19.219 1 86.81 13 LEU B C 1
ATOM 2518 O O . LEU B 1 13 ? -11.281 29.578 18.672 1 86.81 13 LEU B O 1
ATOM 2522 N N . LEU B 1 14 ? -10.383 31.609 18.594 1 82.38 14 LEU B N 1
ATOM 2523 C CA . LEU B 1 14 ? -10.266 31.562 17.141 1 82.38 14 LEU B CA 1
ATOM 2524 C C . LEU B 1 14 ? -9.25 30.5 16.719 1 82.38 14 LEU B C 1
ATOM 2526 O O . LEU B 1 14 ? -9.492 29.75 15.766 1 82.38 14 LEU B O 1
ATOM 2530 N N . LEU B 1 15 ? -8.172 30.5 17.406 1 83.31 15 LEU B N 1
ATOM 2531 C CA . LEU B 1 15 ? -7.113 29.562 17.062 1 83.31 15 LEU B CA 1
ATOM 2532 C C . LEU B 1 15 ? -7.602 28.125 17.234 1 83.31 15 LEU B C 1
ATOM 2534 O O . LEU B 1 15 ? -7.34 27.281 16.375 1 83.31 15 LEU B O 1
ATOM 2538 N N . ILE B 1 16 ? -8.297 27.922 18.312 1 88.62 16 ILE B N 1
ATOM 2539 C CA . ILE B 1 16 ? -8.805 26.578 18.594 1 88.62 16 ILE B CA 1
ATOM 2540 C C . ILE B 1 16 ? -9.812 26.172 17.516 1 88.62 16 ILE B C 1
ATOM 2542 O O . ILE B 1 16 ? -9.797 25.047 17.031 1 88.62 16 ILE B O 1
ATOM 2546 N N . LEU B 1 17 ? -10.648 27.141 17.109 1 86.94 17 LEU B N 1
ATOM 2547 C CA . LEU B 1 17 ? -11.633 26.875 16.062 1 86.94 17 LEU B CA 1
ATOM 2548 C C . LEU B 1 17 ? -10.953 26.516 14.75 1 86.94 17 LEU B C 1
ATOM 2550 O O . LEU B 1 17 ? -11.32 25.531 14.102 1 86.94 17 LEU B O 1
ATOM 2554 N N . VAL B 1 18 ? -9.969 27.25 14.367 1 82.75 18 VAL B N 1
ATOM 2555 C CA . VAL B 1 18 ? -9.258 27.016 13.109 1 82.75 18 VAL B CA 1
ATOM 2556 C C . VAL B 1 18 ? -8.523 25.688 13.172 1 82.75 18 VAL B C 1
ATOM 2558 O O . VAL B 1 18 ? -8.469 24.953 12.18 1 82.75 18 VAL B O 1
ATOM 2561 N N . PHE B 1 19 ? -8 25.406 14.32 1 86.81 19 PHE B N 1
ATOM 2562 C CA . PHE B 1 19 ? -7.262 24.156 14.477 1 86.81 19 PHE B CA 1
ATOM 2563 C C . PHE B 1 19 ? -8.203 22.953 14.422 1 86.81 19 PHE B C 1
ATOM 2565 O O . PHE B 1 19 ? -7.863 21.922 13.844 1 86.81 19 PHE B O 1
ATOM 2572 N N . LEU B 1 20 ? -9.383 23.094 15.016 1 90.62 20 LEU B N 1
ATOM 2573 C CA . LEU B 1 20 ? -10.359 22 14.977 1 90.62 20 LEU B CA 1
ATOM 2574 C C . LEU B 1 20 ? -10.812 21.734 13.547 1 90.62 20 LEU B C 1
ATOM 2576 O O . LEU B 1 20 ? -10.914 20.578 13.125 1 90.62 20 LEU B O 1
ATOM 2580 N N . ILE B 1 21 ? -11.023 22.766 12.805 1 87.06 21 ILE B N 1
ATOM 2581 C CA . ILE B 1 21 ? -11.422 22.641 11.406 1 87.06 21 ILE B CA 1
ATOM 2582 C C . ILE B 1 21 ? -10.289 22 10.609 1 87.06 21 ILE B C 1
ATOM 2584 O O . ILE B 1 21 ? -10.523 21.094 9.805 1 87.06 21 ILE B O 1
ATOM 2588 N N . SER B 1 22 ? -9.047 22.422 10.867 1 84.31 22 SER B N 1
ATOM 2589 C CA . SER B 1 22 ? -7.875 21.891 10.188 1 84.31 22 SER B CA 1
ATOM 2590 C C . SER B 1 22 ? -7.688 20.406 10.492 1 84.31 22 SER B C 1
ATOM 2592 O O . SER B 1 22 ? -7.375 19.609 9.602 1 84.31 22 SER B O 1
ATOM 2594 N N . ILE B 1 23 ? -7.902 20.094 11.703 1 89.75 23 ILE B N 1
ATOM 2595 C CA . ILE B 1 23 ? -7.75 18.703 12.125 1 89.75 23 ILE B CA 1
ATOM 2596 C C . ILE B 1 23 ? -8.805 17.844 11.445 1 89.75 23 ILE B C 1
ATOM 2598 O O . ILE B 1 23 ? -8.5 16.75 10.945 1 89.75 23 ILE B O 1
ATOM 2602 N N . PHE B 1 24 ? -10 18.344 11.359 1 92.44 24 PHE B N 1
ATOM 2603 C CA . PHE B 1 24 ? -11.078 17.594 10.734 1 92.44 24 PHE B CA 1
ATOM 2604 C C . PHE B 1 24 ? -10.812 17.391 9.25 1 92.44 24 PHE B C 1
ATOM 2606 O O . PHE B 1 24 ? -10.945 16.281 8.742 1 92.44 24 PHE B O 1
ATOM 2613 N N . MET B 1 25 ? -10.383 18.406 8.602 1 88.94 25 MET B N 1
ATOM 2614 C CA . MET B 1 25 ? -10.133 18.328 7.168 1 88.94 25 MET B CA 1
ATOM 2615 C C . MET B 1 25 ? -8.961 17.406 6.863 1 88.94 25 MET B C 1
ATOM 2617 O O . MET B 1 25 ? -9.047 16.562 5.965 1 88.94 25 MET B O 1
ATOM 2621 N N . THR B 1 26 ? -7.93 17.578 7.641 1 89.62 26 THR B N 1
ATOM 2622 C CA . THR B 1 26 ? -6.758 16.75 7.426 1 89.62 26 THR B CA 1
ATOM 2623 C C . THR B 1 26 ? -7.066 15.289 7.773 1 89.62 26 THR B C 1
ATOM 2625 O O . THR B 1 26 ? -6.625 14.375 7.078 1 89.62 26 THR B O 1
ATOM 2628 N N . SER B 1 27 ? -7.805 15.133 8.805 1 94.25 27 SER B N 1
ATOM 2629 C CA . SER B 1 27 ? -8.188 13.797 9.234 1 94.25 27 SER B CA 1
ATOM 2630 C C . SER B 1 27 ? -8.992 13.078 8.156 1 94.25 27 SER B C 1
ATOM 2632 O O . SER B 1 27 ? -8.703 11.922 7.824 1 94.25 27 SER B O 1
ATOM 2634 N N . THR B 1 28 ? -9.961 13.734 7.582 1 94.56 28 THR B N 1
ATOM 2635 C CA . THR B 1 28 ? -10.82 13.133 6.566 1 94.56 28 THR B CA 1
ATOM 2636 C C . THR B 1 28 ? -10.023 12.812 5.301 1 94.56 28 THR B C 1
ATOM 2638 O O . THR B 1 28 ? -10.156 11.727 4.734 1 94.56 28 THR B O 1
ATOM 2641 N N . ALA B 1 29 ? -9.156 13.727 4.926 1 92.19 29 ALA B N 1
ATOM 2642 C CA . ALA B 1 29 ? -8.352 13.523 3.725 1 92.19 29 ALA B CA 1
ATOM 2643 C C . ALA B 1 29 ? -7.375 12.367 3.902 1 92.19 29 ALA B C 1
ATOM 2645 O O . ALA B 1 29 ? -7.254 11.508 3.025 1 92.19 29 ALA B O 1
ATOM 2646 N N . LEU B 1 30 ? -6.766 12.359 5.035 1 92.69 30 LEU B N 1
ATOM 2647 C CA . LEU B 1 30 ? -5.789 11.312 5.312 1 92.69 30 LEU B CA 1
ATOM 2648 C C . LEU B 1 30 ? -6.469 9.953 5.43 1 92.69 30 LEU B C 1
ATOM 2650 O O . LEU B 1 30 ? -5.961 8.953 4.918 1 92.69 30 LEU B O 1
ATOM 2654 N N . SER B 1 31 ? -7.59 9.922 6.062 1 95.94 31 SER B N 1
ATOM 2655 C CA . SER B 1 31 ? -8.344 8.68 6.207 1 95.94 31 SER B CA 1
ATOM 2656 C C . SER B 1 31 ? -8.742 8.109 4.848 1 95.94 31 SER B C 1
ATOM 2658 O O . SER B 1 31 ? -8.547 6.926 4.578 1 95.94 31 SER B O 1
ATOM 2660 N N . HIS B 1 32 ? -9.281 9 4.043 1 95.12 32 HIS B N 1
ATOM 2661 C CA . HIS B 1 32 ? -9.68 8.57 2.709 1 95.12 32 HIS B CA 1
ATOM 2662 C C . HIS B 1 32 ? -8.484 8.047 1.922 1 95.12 32 HIS B C 1
ATOM 2664 O O . HIS B 1 32 ? -8.586 7.031 1.228 1 95.12 32 HIS B O 1
ATOM 2670 N N . LEU B 1 33 ? -7.355 8.68 2.02 1 93.38 33 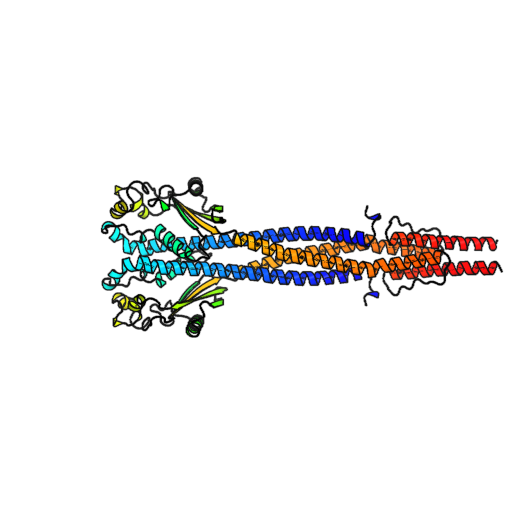LEU B N 1
ATOM 2671 C CA . LEU B 1 33 ? -6.148 8.281 1.304 1 93.38 33 LEU B CA 1
ATOM 2672 C C . LEU B 1 33 ? -5.652 6.922 1.778 1 93.38 33 LEU B C 1
ATOM 2674 O O . LEU B 1 33 ? -5.371 6.039 0.963 1 93.38 33 LEU B O 1
ATOM 2678 N N . LEU B 1 34 ? -5.59 6.758 3.059 1 95.31 34 LEU B N 1
ATOM 2679 C CA . LEU B 1 34 ? -5.039 5.527 3.621 1 95.31 34 LEU B CA 1
ATOM 2680 C C . LEU B 1 34 ? -5.969 4.348 3.369 1 95.31 34 LEU B C 1
ATOM 2682 O O . LEU B 1 34 ? -5.512 3.236 3.098 1 95.31 34 LEU B O 1
ATOM 2686 N N . GLN B 1 35 ? -7.27 4.625 3.424 1 95.75 35 GLN B N 1
ATOM 2687 C CA . GLN B 1 35 ? -8.234 3.572 3.129 1 95.75 35 GLN B CA 1
ATOM 2688 C C . GLN B 1 35 ? -8.164 3.156 1.662 1 95.75 35 GLN B C 1
ATOM 2690 O O . GLN B 1 35 ? -8.242 1.969 1.344 1 95.75 35 GLN B O 1
ATOM 2695 N N . TYR B 1 36 ? -8.039 4.109 0.876 1 95.06 36 TYR B N 1
ATOM 2696 C CA . TYR B 1 36 ? -7.902 3.848 -0.552 1 95.06 36 TYR B CA 1
ATOM 2697 C C . TYR B 1 36 ? -6.656 3.021 -0.84 1 95.06 36 TYR B C 1
ATOM 2699 O O . TYR B 1 36 ? -6.703 2.064 -1.617 1 95.06 36 TYR B O 1
ATOM 2707 N N . ARG B 1 37 ? -5.582 3.314 -0.249 1 94.12 37 ARG B N 1
ATOM 2708 C CA . ARG B 1 37 ? -4.332 2.588 -0.433 1 94.12 37 ARG B CA 1
ATOM 2709 C C . ARG B 1 37 ? -4.438 1.164 0.103 1 94.12 37 ARG B C 1
ATOM 2711 O O . ARG B 1 37 ? -3.91 0.227 -0.499 1 94.12 37 ARG B O 1
ATOM 2718 N N . ALA B 1 38 ? -5.07 1.062 1.201 1 95.56 38 ALA B N 1
ATOM 2719 C CA . ALA B 1 38 ? -5.281 -0.265 1.776 1 95.56 38 ALA B CA 1
ATOM 2720 C C . ALA B 1 38 ? -6.102 -1.145 0.839 1 95.56 38 ALA B C 1
ATOM 2722 O O . ALA B 1 38 ? -5.75 -2.303 0.597 1 95.56 38 ALA B O 1
ATOM 2723 N N . GLN B 1 39 ? -7.16 -0.583 0.317 1 96.25 39 GLN B N 1
ATOM 2724 C CA . GLN B 1 39 ? -7.996 -1.321 -0.623 1 96.25 39 GLN B CA 1
ATOM 2725 C C . GLN B 1 39 ? -7.207 -1.715 -1.869 1 96.25 39 GLN B C 1
ATOM 2727 O O . GLN B 1 39 ? -7.348 -2.832 -2.371 1 96.25 39 GLN B O 1
ATOM 2732 N N . ASN B 1 40 ? -6.406 -0.842 -2.336 1 94.75 40 ASN B N 1
ATOM 2733 C CA . ASN B 1 40 ? -5.59 -1.131 -3.51 1 94.75 40 ASN B CA 1
ATOM 2734 C C . ASN B 1 40 ? -4.574 -2.236 -3.229 1 94.75 40 ASN B C 1
ATOM 2736 O O . ASN B 1 40 ? -4.281 -3.053 -4.102 1 94.75 40 ASN B O 1
ATOM 2740 N N . GLU B 1 41 ? -4.055 -2.203 -2.078 1 95.38 41 GLU B N 1
ATOM 2741 C CA . GLU B 1 41 ? -3.082 -3.221 -1.694 1 95.38 41 GLU B CA 1
ATOM 2742 C C . GLU B 1 41 ? -3.699 -4.617 -1.732 1 95.38 41 GLU B C 1
ATOM 2744 O O . GLU B 1 41 ? -3.143 -5.531 -2.346 1 95.38 41 GLU B O 1
ATOM 2749 N N . VAL B 1 42 ? -4.863 -4.812 -1.152 1 97.38 42 VAL B N 1
ATOM 2750 C CA . VAL B 1 42 ? -5.484 -6.133 -1.119 1 97.38 42 VAL B CA 1
ATOM 2751 C C . VAL B 1 42 ? -5.973 -6.508 -2.516 1 97.38 42 VAL B C 1
ATOM 2753 O O . VAL B 1 42 ? -5.926 -7.676 -2.904 1 97.38 42 VAL B O 1
ATOM 2756 N N . THR B 1 43 ? -6.477 -5.527 -3.24 1 97.75 43 THR B N 1
ATOM 2757 C CA . THR B 1 43 ? -6.902 -5.77 -4.613 1 97.75 43 THR B CA 1
ATOM 2758 C C . THR B 1 43 ? -5.734 -6.262 -5.465 1 97.75 43 THR B C 1
ATOM 2760 O O . THR B 1 43 ? -5.879 -7.215 -6.234 1 97.75 43 THR B O 1
ATOM 2763 N N . SER B 1 44 ? -4.625 -5.652 -5.293 1 96.94 44 SER B N 1
ATOM 2764 C CA . SER B 1 44 ? -3.443 -6.02 -6.066 1 96.94 44 SER B CA 1
ATOM 2765 C C . SER B 1 44 ? -2.996 -7.441 -5.75 1 96.94 44 SER B C 1
ATOM 2767 O O . SER B 1 44 ? -2.648 -8.203 -6.652 1 96.94 44 SER B O 1
ATOM 2769 N N . LYS B 1 45 ? -2.984 -7.797 -4.523 1 97.81 45 LYS B N 1
ATOM 2770 C CA . LYS B 1 45 ? -2.641 -9.156 -4.125 1 97.81 45 LYS B CA 1
ATOM 2771 C C . LYS B 1 45 ? -3.586 -10.172 -4.762 1 97.81 45 LYS B C 1
ATOM 2773 O O . LYS B 1 45 ? -3.141 -11.18 -5.32 1 97.81 45 LYS B O 1
ATOM 2778 N N . ALA B 1 46 ? -4.836 -9.836 -4.711 1 98.56 46 ALA B N 1
ATOM 2779 C CA . ALA B 1 46 ? -5.848 -10.734 -5.262 1 98.56 46 ALA B CA 1
ATOM 2780 C C . ALA B 1 46 ? -5.688 -10.883 -6.773 1 98.56 46 ALA B C 1
ATOM 2782 O O . ALA B 1 46 ? -5.773 -11.992 -7.305 1 98.56 46 ALA B O 1
ATOM 2783 N N . LEU B 1 47 ? -5.426 -9.805 -7.402 1 98.19 47 LEU B N 1
ATOM 2784 C CA . LEU B 1 47 ? -5.328 -9.82 -8.859 1 98.19 47 LEU B CA 1
ATOM 2785 C C . LEU B 1 47 ? -4.078 -10.562 -9.312 1 98.19 47 LEU B C 1
ATOM 2787 O O . LEU B 1 47 ? -4.109 -11.281 -10.312 1 98.19 47 LEU B O 1
ATOM 2791 N N . ILE B 1 48 ? -3.01 -10.398 -8.617 1 98.5 48 ILE B N 1
ATOM 2792 C CA . ILE B 1 48 ? -1.776 -11.109 -8.938 1 98.5 48 ILE B CA 1
ATOM 2793 C C . ILE B 1 48 ? -2.002 -12.617 -8.812 1 98.5 48 ILE B C 1
ATOM 2795 O O . ILE B 1 48 ? -1.638 -13.383 -9.703 1 98.5 48 ILE B O 1
ATOM 2799 N N . LEU B 1 49 ? -2.629 -12.977 -7.75 1 98.75 49 LEU B N 1
ATOM 2800 C CA . LEU B 1 49 ? -2.904 -14.391 -7.539 1 98.75 49 LEU B CA 1
ATOM 2801 C C . LEU B 1 49 ? -3.879 -14.914 -8.586 1 98.75 49 LEU B C 1
ATOM 2803 O O . LEU B 1 49 ? -3.697 -16.016 -9.109 1 98.75 49 LEU B O 1
ATOM 2807 N N . MET B 1 50 ? -4.902 -14.141 -8.906 1 98.38 50 MET B N 1
ATOM 2808 C CA . MET B 1 50 ? -5.871 -14.523 -9.93 1 98.38 50 MET B CA 1
ATOM 2809 C C . MET B 1 50 ? -5.188 -14.734 -11.281 1 98.38 50 MET B C 1
ATOM 2811 O O . MET B 1 50 ? -5.406 -15.742 -11.945 1 98.38 50 MET B O 1
ATOM 2815 N N . ARG B 1 51 ? -4.352 -13.812 -11.609 1 98.25 51 ARG B N 1
ATOM 2816 C CA . ARG B 1 51 ? -3.633 -13.891 -12.875 1 98.25 51 ARG B CA 1
ATOM 2817 C C . ARG B 1 51 ? -2.686 -15.086 -12.898 1 98.25 51 ARG B C 1
ATOM 2819 O O . ARG B 1 51 ? -2.572 -15.773 -13.914 1 98.25 51 ARG B O 1
ATOM 2826 N N . THR B 1 52 ? -2.043 -15.312 -11.82 1 98.69 52 THR B N 1
ATOM 2827 C CA . THR B 1 52 ? -1.113 -16.438 -11.742 1 98.69 52 THR B CA 1
ATOM 2828 C C . THR B 1 52 ? -1.856 -17.766 -11.859 1 98.69 52 THR B C 1
ATOM 2830 O O . THR B 1 52 ? -1.423 -18.656 -12.586 1 98.69 52 THR B O 1
ATOM 2833 N N . MET B 1 53 ? -2.965 -17.875 -11.164 1 98.69 53 MET B N 1
ATOM 2834 C CA . MET B 1 53 ? -3.719 -19.125 -11.234 1 98.69 53 MET B CA 1
ATOM 2835 C C . MET B 1 53 ? -4.273 -19.344 -12.641 1 98.69 53 MET B C 1
ATOM 2837 O O . MET B 1 53 ? -4.355 -20.484 -13.109 1 98.69 53 MET B O 1
ATOM 2841 N N . ASN B 1 54 ? -4.629 -18.297 -13.266 1 98.19 54 ASN B N 1
ATOM 2842 C CA . ASN B 1 54 ? -5.066 -18.422 -14.648 1 98.19 54 ASN B CA 1
ATOM 2843 C C . ASN B 1 54 ? -3.92 -18.859 -15.562 1 98.19 54 ASN B C 1
ATOM 2845 O O . ASN B 1 54 ? -4.125 -19.609 -16.516 1 98.19 54 ASN B O 1
ATOM 2849 N N . SER B 1 55 ? -2.75 -18.375 -15.273 1 98.69 55 SER B N 1
ATOM 2850 C CA . SER B 1 55 ? -1.571 -18.828 -16.016 1 98.69 55 SER B CA 1
ATOM 2851 C C . SER B 1 55 ? -1.307 -20.312 -15.781 1 98.69 55 SER B C 1
ATOM 2853 O O . SER B 1 55 ? -0.932 -21.031 -16.719 1 98.69 55 SER B O 1
ATOM 2855 N N . VAL B 1 56 ? -1.515 -20.75 -14.594 1 98.75 56 VAL B N 1
ATOM 2856 C CA . VAL B 1 56 ? -1.384 -22.156 -14.266 1 98.75 56 VAL B CA 1
ATOM 2857 C C . VAL B 1 56 ? -2.389 -22.969 -15.078 1 98.75 56 VAL B C 1
ATOM 2859 O O . VAL B 1 56 ? -2.035 -24 -15.672 1 98.75 56 VAL B O 1
ATOM 2862 N N . ARG B 1 57 ? -3.598 -22.5 -15.109 1 97.56 57 ARG B N 1
ATOM 2863 C CA . ARG B 1 57 ? -4.641 -23.188 -15.859 1 97.56 57 ARG B CA 1
ATOM 2864 C C . ARG B 1 57 ? -4.273 -23.281 -17.344 1 97.56 57 ARG B C 1
ATOM 2866 O O . ARG B 1 57 ? -4.387 -24.359 -17.938 1 97.56 57 ARG B O 1
ATOM 2873 N N . GLN B 1 58 ? -3.814 -22.219 -17.875 1 97.12 58 GLN B N 1
ATOM 2874 C CA . GLN B 1 58 ? -3.451 -22.188 -19.281 1 97.12 58 GLN B CA 1
ATOM 2875 C C . GLN B 1 58 ? -2.256 -23.094 -19.562 1 97.12 58 GLN B C 1
ATOM 2877 O O . GLN B 1 58 ? -2.23 -23.812 -20.562 1 97.12 58 GLN B O 1
ATOM 2882 N N . TYR B 1 59 ? -1.279 -23.062 -18.688 1 98.31 59 TYR B N 1
ATOM 2883 C CA . TYR B 1 59 ? -0.119 -23.938 -18.828 1 98.31 59 TYR B CA 1
ATOM 2884 C C . TYR B 1 59 ? -0.535 -25.406 -18.797 1 98.31 59 TYR B C 1
ATOM 2886 O O . TYR B 1 59 ? -0.048 -26.219 -19.594 1 98.31 59 TYR B O 1
ATOM 2894 N N . THR B 1 60 ? -1.388 -25.75 -17.891 1 97.69 60 THR B N 1
ATOM 2895 C CA . THR B 1 60 ? -1.873 -27.125 -17.781 1 97.69 60 THR B CA 1
ATOM 2896 C C . THR B 1 60 ? -2.582 -27.547 -19.062 1 97.69 60 THR B C 1
ATOM 2898 O O . THR B 1 60 ? -2.324 -28.641 -19.594 1 97.69 60 THR B O 1
ATOM 2901 N N . GLN B 1 61 ? -3.357 -26.656 -19.547 1 95.12 61 GLN B N 1
ATOM 2902 C CA . GLN B 1 61 ? -4.109 -26.938 -20.766 1 95.12 61 GLN B CA 1
ATOM 2903 C C . GLN B 1 61 ? -3.178 -27.078 -21.969 1 95.12 61 GLN B C 1
ATOM 2905 O O . GLN B 1 61 ? -3.324 -28 -22.766 1 95.12 61 GLN B O 1
ATOM 2910 N N . ASP B 1 62 ? -2.213 -26.234 -22.062 1 96.06 62 ASP B N 1
ATOM 2911 C CA . ASP B 1 62 ? -1.401 -26.125 -23.281 1 96.06 62 ASP B CA 1
ATOM 2912 C C . ASP B 1 62 ? -0.253 -27.141 -23.266 1 96.06 62 ASP B C 1
ATOM 2914 O O . ASP B 1 62 ? 0.183 -27.609 -24.312 1 96.06 62 ASP B O 1
ATOM 2918 N N . ARG B 1 63 ? 0.18 -27.422 -22.062 1 97.19 63 ARG B N 1
ATOM 2919 C CA . ARG B 1 63 ? 1.439 -28.156 -22.016 1 97.19 63 ARG B CA 1
ATOM 2920 C C . ARG B 1 63 ? 1.258 -29.516 -21.359 1 97.19 63 ARG B C 1
ATOM 2922 O O . ARG B 1 63 ? 1.837 -30.516 -21.797 1 97.19 63 ARG B O 1
ATOM 2929 N N . ILE B 1 64 ? 0.475 -29.609 -20.359 1 97.25 64 ILE B N 1
ATOM 2930 C CA . ILE B 1 64 ? 0.383 -30.844 -19.578 1 97.25 64 ILE B CA 1
ATOM 2931 C C . ILE B 1 64 ? -0.668 -31.75 -20.203 1 97.25 64 ILE B C 1
ATOM 2933 O O . ILE B 1 64 ? -0.422 -32.938 -20.391 1 97.25 64 ILE B O 1
ATOM 2937 N N . ASN B 1 65 ? -1.804 -31.234 -20.562 1 94.19 65 ASN B N 1
ATOM 2938 C CA . ASN B 1 65 ? -2.924 -32 -21.094 1 94.19 65 ASN B CA 1
ATOM 2939 C C . ASN B 1 65 ? -2.496 -32.875 -22.281 1 94.19 65 ASN B C 1
ATOM 2941 O O . ASN B 1 65 ? -2.719 -34.094 -22.281 1 94.19 65 ASN B O 1
ATOM 2945 N N . PRO B 1 66 ? -1.753 -32.312 -23.281 1 93.75 66 PRO B N 1
ATOM 2946 C CA . PRO B 1 66 ? -1.389 -33.125 -24.453 1 93.75 66 PRO B CA 1
ATOM 2947 C C . PRO B 1 66 ? -0.45 -34.281 -24.094 1 93.75 66 PRO B C 1
ATOM 2949 O O . PRO B 1 66 ? -0.43 -35.281 -24.781 1 93.75 66 PRO B O 1
ATOM 2952 N N . LEU B 1 67 ? 0.259 -34.188 -23 1 94.5 67 LEU B N 1
ATOM 2953 C CA . LEU B 1 67 ? 1.223 -35.188 -22.609 1 94.5 67 LEU B CA 1
ATOM 2954 C C . LEU B 1 67 ? 0.524 -36.375 -21.922 1 94.5 67 LEU B C 1
ATOM 2956 O O . LEU B 1 67 ? 1.059 -37.469 -21.891 1 94.5 67 LEU B O 1
ATOM 2960 N N . LEU B 1 68 ? -0.683 -36.094 -21.422 1 93.38 68 LEU B N 1
ATOM 2961 C CA . LEU B 1 68 ? -1.292 -37.094 -20.562 1 93.38 68 LEU B CA 1
ATOM 2962 C C . LEU B 1 68 ? -2.611 -37.594 -21.156 1 93.38 68 LEU B C 1
ATOM 2964 O O . LEU B 1 68 ? -3.176 -38.594 -20.703 1 93.38 68 LEU B O 1
ATOM 2968 N N . GLU B 1 69 ? -3.119 -36.969 -22.141 1 89.62 69 GLU B N 1
ATOM 2969 C CA . GLU B 1 69 ? -4.453 -37.219 -22.688 1 89.62 69 GLU B CA 1
ATOM 2970 C C . GLU B 1 69 ? -4.625 -38.688 -23.109 1 89.62 69 GLU B C 1
ATOM 2972 O O . GLU B 1 69 ? -5.691 -39.25 -22.922 1 89.62 69 GLU B O 1
ATOM 2977 N N . SER B 1 70 ? -3.605 -39.281 -23.719 1 87.75 70 SER B N 1
ATOM 2978 C CA . SER B 1 70 ? -3.711 -40.656 -24.234 1 87.75 70 SER B CA 1
ATOM 2979 C C . SER B 1 70 ? -3.883 -41.656 -23.094 1 87.75 70 SER B C 1
ATOM 2981 O O . SER B 1 70 ? -4.406 -42.75 -23.297 1 87.75 70 SER B O 1
ATOM 2983 N N . ARG B 1 71 ? -3.518 -41.219 -21.953 1 89.5 71 ARG B N 1
ATOM 2984 C CA . ARG B 1 71 ? -3.564 -42.125 -20.797 1 89.5 71 ARG B CA 1
ATOM 2985 C C . ARG B 1 71 ? -4.953 -42.156 -20.172 1 89.5 71 ARG B C 1
ATOM 2987 O O . ARG B 1 71 ? -5.262 -43.031 -19.359 1 89.5 71 ARG B O 1
ATOM 2994 N N . LEU B 1 72 ? -5.797 -41.281 -20.531 1 86.31 72 LEU B N 1
ATOM 2995 C CA . LEU B 1 72 ? -7.137 -41.188 -19.953 1 86.31 72 LEU B CA 1
ATOM 2996 C C . LEU B 1 72 ? -7.953 -42.438 -20.25 1 86.31 72 LEU B C 1
ATOM 2998 O O . LEU B 1 72 ? -8.812 -42.812 -19.469 1 86.31 72 LEU B O 1
ATOM 3002 N N . GLU B 1 73 ? -7.664 -43.062 -21.375 1 82.5 73 GLU B N 1
ATOM 3003 C CA . GLU B 1 73 ? -8.461 -44.219 -21.812 1 82.5 73 GLU B CA 1
ATOM 3004 C C . GLU B 1 73 ? -7.836 -45.531 -21.344 1 82.5 73 GLU B C 1
ATOM 3006 O O . GLU B 1 73 ? -8.516 -46.562 -21.281 1 82.5 73 GLU B O 1
ATOM 3011 N N . THR B 1 74 ? -6.629 -45.438 -20.953 1 85.38 74 THR B N 1
ATOM 3012 C CA . THR B 1 74 ? -5.934 -46.688 -20.703 1 85.38 74 THR B CA 1
ATOM 3013 C C . THR B 1 74 ? -5.703 -46.875 -19.203 1 85.38 74 THR B C 1
ATOM 3015 O O . THR B 1 74 ? -5.516 -48 -18.75 1 85.38 74 THR B O 1
ATOM 3018 N N . GLU B 1 75 ? -5.699 -45.844 -18.531 1 88.06 75 GLU B N 1
ATOM 3019 C CA . GLU B 1 75 ? -5.406 -45.938 -17.094 1 88.06 75 GLU B CA 1
ATOM 3020 C C . GLU B 1 75 ? -6.645 -46.344 -16.297 1 88.06 75 GLU B C 1
ATOM 3022 O O . GLU B 1 75 ? -7.77 -46 -16.672 1 88.06 75 GLU B O 1
ATOM 3027 N N . ALA B 1 76 ? -6.398 -47 -15.234 1 89.62 76 ALA B N 1
ATOM 3028 C CA . ALA B 1 76 ? -7.477 -47.469 -14.367 1 89.62 76 ALA B CA 1
ATOM 3029 C C . ALA B 1 76 ? -8.07 -46.312 -13.555 1 89.62 76 ALA B C 1
ATOM 3031 O O . ALA B 1 76 ? -9.281 -46.219 -13.375 1 89.62 76 ALA B O 1
ATOM 3032 N N . GLN B 1 77 ? -7.172 -45.5 -13.102 1 91.25 77 GLN B N 1
ATOM 3033 C CA . GLN B 1 77 ? -7.609 -44.344 -12.328 1 91.25 77 GLN B CA 1
ATOM 3034 C C . GLN B 1 77 ? -7.395 -43.031 -13.102 1 91.25 77 GLN B C 1
ATOM 3036 O O . GLN B 1 77 ? -6.449 -42.938 -13.891 1 91.25 77 GLN B O 1
ATOM 3041 N N . PHE B 1 78 ? -8.266 -42.125 -12.797 1 94.06 78 PHE B N 1
ATOM 3042 C CA . PHE B 1 78 ? -8.203 -40.844 -13.477 1 94.06 78 PHE B CA 1
ATOM 3043 C C . PHE B 1 78 ? -6.965 -40.062 -13.047 1 94.06 78 PHE B C 1
ATOM 3045 O O . PHE B 1 78 ? -6.613 -40.031 -11.859 1 94.06 78 PHE B O 1
ATOM 3052 N N . ILE B 1 79 ? -6.289 -39.406 -13.992 1 95.62 79 ILE B N 1
ATOM 3053 C CA . ILE B 1 79 ? -5.148 -38.531 -13.719 1 95.62 79 ILE B CA 1
ATOM 3054 C C . ILE B 1 79 ? -5.617 -37.094 -13.586 1 95.62 79 ILE B C 1
ATOM 3056 O O . ILE B 1 79 ? -5.758 -36.375 -14.586 1 95.62 79 ILE B O 1
ATOM 3060 N N . PRO B 1 80 ? -5.797 -36.625 -12.398 1 95.44 80 PRO B N 1
ATOM 3061 C CA . PRO B 1 80 ? -6.406 -35.312 -12.211 1 95.44 80 PRO B CA 1
ATOM 3062 C C . PRO B 1 80 ? -5.496 -34.156 -12.664 1 95.44 80 PRO B C 1
ATOM 3064 O O . PRO B 1 80 ? -5.969 -33.062 -12.898 1 95.44 80 PRO B O 1
ATOM 3067 N N . GLU B 1 81 ? -4.18 -34.438 -12.828 1 97.06 81 GLU B N 1
ATOM 3068 C CA . GLU B 1 81 ? -3.193 -33.438 -13.203 1 97.06 81 GLU B CA 1
ATOM 3069 C C . GLU B 1 81 ? -3.459 -32.906 -14.609 1 97.06 81 GLU B C 1
ATOM 3071 O O . GLU B 1 81 ? -2.906 -31.875 -15 1 97.06 81 GLU B O 1
ATOM 3076 N N . ILE B 1 82 ? -4.367 -33.531 -15.391 1 94.81 82 ILE B N 1
ATOM 3077 C CA . ILE B 1 82 ? -4.73 -33.062 -16.734 1 94.81 82 ILE B CA 1
ATOM 3078 C C . ILE B 1 82 ? -5.703 -31.891 -16.625 1 94.81 82 ILE B C 1
ATOM 3080 O O . ILE B 1 82 ? -5.93 -31.172 -17.594 1 94.81 82 ILE B O 1
ATOM 3084 N N . VAL B 1 83 ? -6.316 -31.75 -15.469 1 94 83 VAL B N 1
ATOM 3085 C CA . VAL B 1 83 ? -7.391 -30.781 -15.266 1 94 83 VAL B CA 1
ATOM 3086 C C . VAL B 1 83 ? -6.809 -29.469 -14.758 1 94 83 VAL B C 1
ATOM 3088 O O . VAL B 1 83 ? -6.234 -29.422 -13.664 1 94 83 VAL B O 1
ATOM 3091 N N . PRO B 1 84 ? -7.031 -28.359 -15.469 1 95.88 84 PRO B N 1
ATOM 3092 C CA . PRO B 1 84 ? -6.492 -27.062 -15.055 1 95.88 84 PRO B CA 1
ATOM 3093 C C . PRO B 1 84 ? -6.938 -26.656 -13.648 1 95.88 84 PRO B C 1
ATOM 3095 O O . PRO B 1 84 ? -6.133 -26.172 -12.859 1 95.88 84 PRO B O 1
ATOM 3098 N N . THR B 1 85 ? -8.18 -26.891 -13.305 1 95.75 85 THR B N 1
ATOM 3099 C CA . THR B 1 85 ? -8.703 -26.562 -11.984 1 95.75 85 THR B CA 1
ATOM 3100 C C . THR B 1 85 ? -7.926 -27.281 -10.891 1 95.75 85 THR B C 1
ATOM 3102 O O . THR B 1 85 ? -7.609 -26.688 -9.852 1 95.75 85 THR B O 1
ATOM 3105 N N . PHE B 1 86 ? -7.656 -28.516 -11.133 1 96.44 86 PHE B N 1
ATOM 3106 C CA . PHE B 1 86 ? -6.926 -29.312 -10.148 1 96.44 86 PHE B CA 1
ATOM 3107 C C . PHE B 1 86 ? -5.535 -28.734 -9.906 1 96.44 86 PHE B C 1
ATOM 3109 O O . PHE B 1 86 ? -5.129 -28.531 -8.758 1 96.44 86 PHE B O 1
ATOM 3116 N N . SER B 1 87 ? -4.82 -28.469 -10.984 1 98.25 87 SER B N 1
ATOM 3117 C CA . SER B 1 87 ? -3.479 -27.906 -10.867 1 98.25 87 SER B CA 1
ATOM 3118 C C . SER B 1 87 ? -3.496 -26.594 -10.086 1 98.25 87 SER B C 1
ATOM 3120 O O . SER B 1 87 ? -2.689 -26.391 -9.18 1 98.25 87 SER B O 1
ATOM 3122 N N . ALA B 1 88 ? -4.426 -25.688 -10.422 1 98.44 88 ALA B N 1
ATOM 3123 C CA . ALA B 1 88 ? -4.523 -24.391 -9.766 1 98.44 88 ALA B CA 1
ATOM 3124 C C . ALA B 1 88 ? -4.809 -24.547 -8.273 1 98.44 88 ALA B C 1
ATOM 3126 O O . ALA B 1 88 ? -4.16 -23.906 -7.445 1 98.44 88 ALA B O 1
ATOM 3127 N N . ILE B 1 89 ? -5.699 -25.438 -7.938 1 98.06 89 ILE B N 1
ATOM 3128 C CA . ILE B 1 89 ? -6.09 -25.641 -6.547 1 98.06 89 ILE B CA 1
ATOM 3129 C C . ILE B 1 89 ? -4.918 -26.219 -5.758 1 98.06 89 ILE B C 1
ATOM 3131 O O . ILE B 1 89 ? -4.602 -25.734 -4.664 1 98.06 89 ILE B O 1
ATOM 3135 N N . LYS B 1 90 ? -4.238 -27.188 -6.305 1 98.44 90 LYS B N 1
ATOM 3136 C CA . LYS B 1 90 ? -3.145 -27.859 -5.594 1 98.44 90 LYS B CA 1
ATOM 3137 C C . LYS B 1 90 ? -1.961 -26.906 -5.406 1 98.44 90 LYS B C 1
ATOM 3139 O O . LYS B 1 90 ? -1.323 -26.906 -4.352 1 98.44 90 LYS B O 1
ATOM 3144 N N . ILE B 1 91 ? -1.708 -26.156 -6.418 1 98.81 91 ILE B N 1
ATOM 3145 C CA . ILE B 1 91 ? -0.62 -25.188 -6.312 1 98.81 91 ILE B CA 1
ATOM 3146 C C . ILE B 1 91 ? -0.967 -24.125 -5.266 1 98.81 91 ILE B C 1
ATOM 3148 O O . ILE B 1 91 ? -0.118 -23.75 -4.457 1 98.81 91 ILE B O 1
ATOM 3152 N N . PHE B 1 92 ? -2.189 -23.672 -5.246 1 98.75 92 PHE B N 1
ATOM 3153 C CA . PHE B 1 92 ? -2.604 -22.672 -4.266 1 98.75 92 PHE B CA 1
ATOM 3154 C C . PHE B 1 92 ? -2.574 -23.266 -2.857 1 98.75 92 PHE B C 1
ATOM 3156 O O . PHE B 1 92 ? -2.252 -22.562 -1.897 1 98.75 92 PHE B O 1
ATOM 3163 N N . GLU B 1 93 ? -2.912 -24.547 -2.74 1 98.12 93 GLU B N 1
ATOM 3164 C CA . GLU B 1 93 ? -2.801 -25.203 -1.442 1 98.12 93 GLU B CA 1
ATOM 3165 C C . GLU B 1 93 ? -1.362 -25.188 -0.936 1 98.12 93 GLU B C 1
ATOM 3167 O O . GLU B 1 93 ? -1.118 -24.953 0.248 1 98.12 93 GLU B O 1
ATOM 3172 N N . LYS B 1 94 ? -0.484 -25.438 -1.803 1 98.38 94 LYS B N 1
ATOM 3173 C CA . LYS B 1 94 ? 0.927 -25.391 -1.432 1 98.38 94 LYS B CA 1
ATOM 3174 C C . LYS B 1 94 ? 1.341 -23.969 -1.065 1 98.38 94 LYS B C 1
ATOM 3176 O O . LYS B 1 94 ? 2.145 -23.766 -0.153 1 98.38 94 LYS B O 1
ATOM 3181 N N . PHE B 1 95 ? 0.817 -23 -1.803 1 98.44 95 PHE B N 1
ATOM 3182 C CA . PHE B 1 95 ? 1.036 -21.594 -1.507 1 98.44 95 PHE B CA 1
ATOM 3183 C C . PHE B 1 95 ? 0.64 -21.266 -0.071 1 98.44 95 PHE B C 1
ATOM 3185 O O . PHE B 1 95 ? 1.341 -20.531 0.622 1 98.44 95 PHE B O 1
ATOM 3192 N N . ARG B 1 96 ? -0.36 -21.891 0.453 1 98 96 ARG B N 1
ATOM 3193 C CA . ARG B 1 96 ? -0.93 -21.594 1.764 1 98 96 ARG B CA 1
ATOM 3194 C C . ARG B 1 96 ? -0.181 -22.328 2.867 1 98 96 ARG B C 1
ATOM 3196 O O . ARG B 1 96 ? -0.459 -22.141 4.051 1 98 96 ARG B O 1
ATOM 3203 N N . ASN B 1 97 ? 0.723 -23.125 2.545 1 95.88 97 ASN B N 1
ATOM 3204 C CA . ASN B 1 97 ? 1.459 -23.875 3.555 1 95.88 97 ASN B CA 1
ATOM 3205 C C . ASN B 1 97 ? 2.352 -22.953 4.391 1 95.88 97 ASN B C 1
ATOM 3207 O O . ASN B 1 97 ? 2.777 -23.328 5.488 1 95.88 97 ASN B O 1
ATOM 3211 N N . ASP B 1 98 ? 2.635 -21.859 3.883 1 93 98 ASP B N 1
ATOM 3212 C CA . ASP B 1 98 ? 3.32 -20.828 4.656 1 93 98 ASP B CA 1
ATOM 3213 C C . ASP B 1 98 ? 2.354 -20.109 5.598 1 93 98 ASP B C 1
ATOM 3215 O O . ASP B 1 98 ? 1.256 -19.734 5.191 1 93 98 ASP B O 1
ATOM 3219 N N . GLU B 1 99 ? 2.77 -19.906 6.809 1 93.88 99 GLU B N 1
ATOM 3220 C CA . GLU B 1 99 ? 1.928 -19.312 7.84 1 93.88 99 GLU B CA 1
ATOM 3221 C C . GLU B 1 99 ? 1.432 -17.922 7.418 1 93.88 99 GLU B C 1
ATOM 3223 O O . GLU B 1 99 ? 0.306 -17.547 7.738 1 93.88 99 GLU B O 1
ATOM 3228 N N . GLU B 1 100 ? 2.217 -17.281 6.676 1 93.5 100 GLU B N 1
ATOM 3229 C CA . GLU B 1 100 ? 1.895 -15.914 6.254 1 93.5 100 GLU B CA 1
ATOM 3230 C C . GLU B 1 100 ? 0.72 -15.906 5.281 1 93.5 100 GLU B C 1
ATOM 3232 O O . GLU B 1 100 ? -0.016 -14.914 5.199 1 93.5 100 GLU B O 1
ATOM 3237 N N . TYR B 1 101 ? 0.522 -17.016 4.59 1 97 101 TYR B N 1
ATOM 3238 C CA . TYR B 1 101 ? -0.48 -17.016 3.531 1 97 101 TYR B CA 1
ATOM 3239 C C . TYR B 1 101 ? -1.585 -18.031 3.828 1 97 101 TYR B C 1
ATOM 3241 O O . TYR B 1 101 ? -2.395 -18.344 2.953 1 97 101 TYR B O 1
ATOM 3249 N N . LYS B 1 102 ? -1.671 -18.516 5.047 1 96.31 102 LYS B N 1
ATOM 3250 C CA . LYS B 1 102 ? -2.576 -19.594 5.438 1 96.31 102 LYS B CA 1
ATOM 3251 C C . LYS B 1 102 ? -4.035 -19.172 5.293 1 96.31 102 LYS B C 1
ATOM 3253 O O . LYS B 1 102 ? -4.91 -20 5.059 1 96.31 102 LYS B O 1
ATOM 3258 N N . ASN B 1 103 ? -4.297 -17.859 5.375 1 96.06 103 ASN B N 1
ATOM 3259 C CA . ASN B 1 103 ? -5.676 -17.391 5.379 1 96.06 103 ASN B CA 1
ATOM 3260 C C . ASN B 1 103 ? -6.109 -16.906 3.998 1 96.06 103 ASN B C 1
ATOM 3262 O O . ASN B 1 103 ? -7.211 -16.375 3.838 1 96.06 103 ASN B O 1
ATOM 3266 N N . PHE B 1 104 ? -5.289 -17.016 2.986 1 97.94 104 PHE B N 1
ATOM 3267 C CA . PHE B 1 104 ? -5.695 -16.797 1.604 1 97.94 104 PHE B CA 1
ATOM 3268 C C . PHE B 1 104 ? -6.547 -17.953 1.102 1 97.94 104 PHE B C 1
ATOM 3270 O O . PHE B 1 104 ? -6.332 -19.109 1.492 1 97.94 104 PHE B O 1
ATOM 3277 N N . ILE B 1 105 ? -7.477 -17.641 0.247 1 97.62 105 ILE B N 1
ATOM 3278 C CA . ILE B 1 105 ? -8.352 -18.703 -0.229 1 97.62 105 ILE B CA 1
ATOM 3279 C C . ILE B 1 105 ? -8.516 -18.594 -1.744 1 97.62 105 ILE B C 1
ATOM 3281 O O . ILE B 1 105 ? -8.68 -17.5 -2.285 1 97.62 105 ILE B O 1
ATOM 3285 N N . TYR B 1 106 ? -8.477 -19.672 -2.369 1 98.38 106 TYR B N 1
ATOM 3286 C CA . TYR B 1 106 ? -8.773 -19.828 -3.789 1 98.38 106 TYR B CA 1
ATOM 3287 C C . TYR B 1 106 ? -9.875 -20.859 -4.012 1 98.38 106 TYR B C 1
ATOM 3289 O O . TYR B 1 106 ? -9.766 -21.984 -3.543 1 98.38 106 TYR B O 1
ATOM 3297 N N . ARG B 1 107 ? -10.922 -20.438 -4.742 1 97.31 107 ARG B N 1
ATOM 3298 C CA . ARG B 1 107 ? -12.055 -21.312 -5.027 1 97.31 107 ARG B CA 1
ATOM 3299 C C . ARG B 1 107 ? -12.453 -21.219 -6.496 1 97.31 107 ARG B C 1
ATOM 3301 O O . ARG B 1 107 ? -12.445 -20.141 -7.082 1 97.31 107 ARG B O 1
ATOM 3308 N N . GLU B 1 108 ? -12.656 -22.312 -7.031 1 97.94 108 GLU B N 1
ATOM 3309 C CA . GLU B 1 108 ? -13.461 -22.391 -8.25 1 97.94 108 GLU B CA 1
ATOM 3310 C C . GLU B 1 108 ? -14.828 -23 -7.965 1 97.94 108 GLU B C 1
ATOM 3312 O O . GLU B 1 108 ? -15.031 -24.203 -8.172 1 97.94 108 GLU B O 1
ATOM 3317 N N . ALA B 1 109 ? -15.734 -22.125 -7.559 1 98.19 109 ALA B N 1
ATOM 3318 C CA . ALA B 1 109 ? -17.031 -22.531 -7.027 1 98.19 109 ALA B CA 1
ATOM 3319 C C . ALA B 1 109 ? -18 -22.891 -8.156 1 98.19 109 ALA B C 1
ATOM 3321 O O . ALA B 1 109 ? -18.406 -22.031 -8.922 1 98.19 109 ALA B O 1
ATOM 3322 N N . THR B 1 110 ? -18.375 -24.156 -8.18 1 97.06 110 THR B N 1
ATOM 3323 C CA . THR B 1 1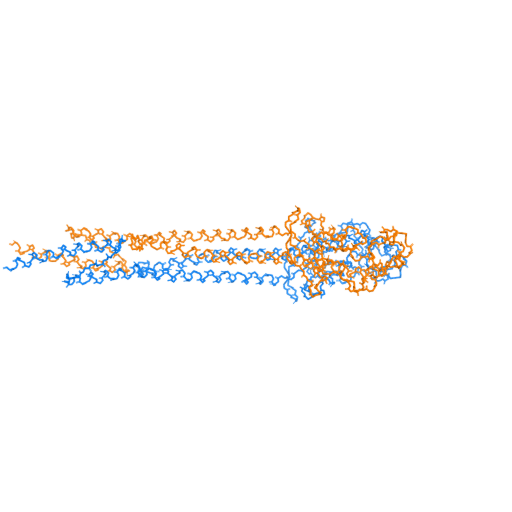10 ? -19.188 -24.672 -9.266 1 97.06 110 THR B CA 1
ATOM 3324 C C . THR B 1 110 ? -20.562 -25.109 -8.742 1 97.06 110 THR B C 1
ATOM 3326 O O . THR B 1 110 ? -20.656 -25.672 -7.648 1 97.06 110 THR B O 1
ATOM 3329 N N . LEU B 1 111 ? -21.531 -24.938 -9.531 1 95.94 111 LEU B N 1
ATOM 3330 C CA . LEU B 1 111 ? -22.891 -25.297 -9.125 1 95.94 111 LEU B CA 1
ATOM 3331 C C . LEU B 1 111 ? -23.062 -26.812 -9.156 1 95.94 111 LEU B C 1
ATOM 3333 O O . LEU B 1 111 ? -23.703 -27.391 -8.258 1 95.94 111 LEU B O 1
ATOM 3337 N N . ASN B 1 112 ? -22.547 -27.516 -10.109 1 95.25 112 ASN B N 1
ATOM 3338 C CA . ASN B 1 112 ? -22.594 -28.969 -10.273 1 95.25 112 ASN B CA 1
ATOM 3339 C C . ASN B 1 112 ? -21.219 -29.547 -10.586 1 95.25 112 ASN B C 1
ATOM 3341 O O . ASN B 1 112 ? -20.969 -29.984 -11.711 1 95.25 112 ASN B O 1
ATOM 3345 N N . PRO B 1 113 ? -20.375 -29.594 -9.5 1 95.12 113 PRO B N 1
ATOM 3346 C CA . PRO B 1 113 ? -19 -30.031 -9.742 1 95.12 113 PRO B CA 1
ATOM 3347 C C . PRO B 1 113 ? -18.859 -31.547 -9.789 1 95.12 113 PRO B C 1
ATOM 3349 O O . PRO B 1 113 ? -19.703 -32.281 -9.266 1 95.12 113 PRO B O 1
ATOM 3352 N N . MET B 1 114 ? -17.828 -31.984 -10.5 1 91.94 114 MET B N 1
ATOM 3353 C CA . MET B 1 114 ? -17.438 -33.406 -10.445 1 91.94 114 MET B CA 1
ATOM 3354 C C . MET B 1 114 ? -16.953 -33.781 -9.047 1 91.94 114 MET B C 1
ATOM 3356 O O . MET B 1 114 ? -17.359 -34.812 -8.508 1 91.94 114 MET B O 1
ATOM 3360 N N . ASN B 1 115 ? -16.078 -33 -8.547 1 90.94 115 ASN B N 1
ATOM 3361 C CA . ASN B 1 115 ? -15.594 -33.125 -7.172 1 90.94 115 ASN B CA 1
ATOM 3362 C C . ASN B 1 115 ? -16.375 -32.219 -6.211 1 90.94 115 ASN B C 1
ATOM 3364 O O . ASN B 1 115 ? -16.312 -31 -6.312 1 90.94 115 ASN B O 1
ATOM 3368 N N . LEU B 1 116 ? -16.938 -32.75 -5.23 1 91.81 116 LEU B N 1
ATOM 3369 C CA . LEU B 1 116 ? -17.844 -32.031 -4.34 1 91.81 116 LEU B CA 1
ATOM 3370 C C . LEU B 1 116 ? -17.078 -31 -3.527 1 91.81 116 LEU B C 1
ATOM 3372 O O . LEU B 1 116 ? -17.688 -30.078 -2.973 1 91.81 116 LEU B O 1
ATOM 3376 N N . ARG B 1 117 ? -15.805 -31.109 -3.428 1 91.12 117 ARG B N 1
ATOM 3377 C CA . ARG B 1 117 ? -14.984 -30.109 -2.756 1 91.12 117 ARG B CA 1
ATOM 3378 C C . ARG B 1 117 ? -15.148 -28.734 -3.416 1 91.12 117 ARG B C 1
ATOM 3380 O O . ARG B 1 117 ? -15.047 -27.703 -2.752 1 91.12 117 ARG B O 1
ATOM 3387 N N . ASP B 1 118 ? -15.578 -28.766 -4.676 1 95.44 118 ASP B N 1
ATOM 3388 C CA . ASP B 1 118 ? -15.672 -27.531 -5.449 1 95.44 118 ASP B CA 1
ATOM 3389 C C . ASP B 1 118 ? -17.109 -27.016 -5.48 1 95.44 118 ASP B C 1
ATOM 3391 O O . ASP B 1 118 ? -17.391 -26.016 -6.145 1 95.44 118 ASP B O 1
ATOM 3395 N N . LYS B 1 119 ? -17.953 -27.641 -4.73 1 97.38 119 LYS B N 1
ATOM 3396 C CA . LYS B 1 119 ? -19.344 -27.219 -4.715 1 97.38 119 LYS B CA 1
ATOM 3397 C C . LYS B 1 119 ? -19.484 -25.828 -4.102 1 97.38 119 LYS B C 1
ATOM 3399 O O . LYS B 1 119 ? -18.953 -25.562 -3.025 1 97.38 119 LYS B O 1
ATOM 3404 N N . ALA B 1 120 ? -20.188 -24.969 -4.77 1 98.12 120 ALA B N 1
ATOM 3405 C CA . ALA B 1 120 ? -20.406 -23.594 -4.324 1 98.12 120 ALA B CA 1
ATOM 3406 C C . ALA B 1 120 ? -21.219 -23.562 -3.037 1 98.12 120 ALA B C 1
ATOM 3408 O O . ALA B 1 120 ? -22.188 -24.297 -2.891 1 98.12 120 ALA B O 1
ATOM 3409 N N . ASP B 1 121 ? -20.828 -22.734 -2.084 1 96.56 121 ASP B N 1
ATOM 3410 C CA . ASP B 1 121 ? -21.641 -22.453 -0.907 1 96.56 121 ASP B CA 1
ATOM 3411 C C . ASP B 1 121 ? -22.703 -21.391 -1.207 1 96.56 121 ASP B C 1
ATOM 3413 O O . ASP B 1 121 ? -22.766 -20.891 -2.326 1 96.56 121 ASP B O 1
ATOM 3417 N N . PRO B 1 122 ? -23.578 -21.078 -0.227 1 97.19 122 PRO B N 1
ATOM 3418 C CA . PRO B 1 122 ? -24.672 -20.156 -0.514 1 97.19 122 PRO B CA 1
ATOM 3419 C C . PRO B 1 122 ? -24.203 -18.797 -1.008 1 97.19 122 PRO B C 1
ATOM 3421 O O . PRO B 1 122 ? -24.797 -18.219 -1.929 1 97.19 122 PRO B O 1
ATOM 3424 N N . PHE B 1 123 ? -23.203 -18.297 -0.413 1 97.69 123 PHE B N 1
ATOM 3425 C CA . PHE B 1 123 ? -22.656 -17.016 -0.851 1 97.69 123 PHE B CA 1
ATOM 3426 C C . PHE B 1 123 ? -22.125 -17.125 -2.277 1 97.69 123 PHE B C 1
ATOM 3428 O O . PHE B 1 123 ? -22.406 -16.25 -3.109 1 97.69 123 PHE B O 1
ATOM 3435 N N . GLU B 1 124 ? -21.344 -18.219 -2.607 1 98.31 124 GLU B N 1
ATOM 3436 C CA . GLU B 1 124 ? -20.734 -18.422 -3.916 1 98.31 124 GLU B CA 1
ATOM 3437 C C . GLU B 1 124 ? -21.797 -18.672 -4.988 1 98.31 124 GLU B C 1
ATOM 3439 O O . GLU B 1 124 ? -21.625 -18.266 -6.137 1 98.31 124 GLU B O 1
ATOM 3444 N N . ILE B 1 125 ? -22.891 -19.328 -4.629 1 98.38 125 ILE B N 1
ATOM 3445 C CA . ILE B 1 125 ? -24 -19.562 -5.547 1 98.38 125 ILE B CA 1
ATOM 3446 C C . ILE B 1 125 ? -24.547 -18.219 -6.055 1 98.38 125 ILE B C 1
ATOM 3448 O O . ILE B 1 125 ? -24.797 -18.062 -7.254 1 98.38 125 ILE B O 1
ATOM 3452 N N . GLN B 1 126 ? -24.688 -17.297 -5.113 1 98.19 126 GLN B N 1
ATOM 3453 C CA . GLN B 1 126 ? -25.188 -15.984 -5.504 1 98.19 126 GLN B CA 1
ATOM 3454 C C . GLN B 1 126 ? -24.25 -15.312 -6.492 1 98.19 126 GLN B C 1
ATOM 3456 O O . GLN B 1 126 ? -24.703 -14.641 -7.426 1 98.19 126 GLN B O 1
ATOM 3461 N N . ILE B 1 127 ? -22.969 -15.477 -6.297 1 98.38 127 ILE B N 1
ATOM 3462 C CA . ILE B 1 127 ? -21.984 -14.883 -7.188 1 98.38 127 ILE B CA 1
ATOM 3463 C C . ILE B 1 127 ? -22.109 -15.492 -8.578 1 98.38 127 ILE B C 1
ATOM 3465 O O . ILE B 1 127 ? -22.156 -14.766 -9.578 1 98.38 127 ILE B O 1
ATOM 3469 N N . VAL B 1 128 ? -22.188 -16.828 -8.68 1 98.31 128 VAL B N 1
ATOM 3470 C CA . VAL B 1 128 ? -22.312 -17.5 -9.969 1 98.31 128 VAL B CA 1
ATOM 3471 C C . VAL B 1 128 ? -23.594 -17.062 -10.672 1 98.31 128 VAL B C 1
ATOM 3473 O O . VAL B 1 128 ? -23.578 -16.75 -11.867 1 98.31 128 VAL B O 1
ATOM 3476 N N . GLU B 1 129 ? -24.688 -16.953 -9.922 1 98 129 GLU B N 1
ATOM 3477 C CA . GLU B 1 129 ? -25.969 -16.547 -10.492 1 98 129 GLU B CA 1
ATOM 3478 C C . GLU B 1 129 ? -25.922 -15.109 -11.008 1 98 129 GLU B C 1
ATOM 3480 O O . GLU B 1 129 ? -26.531 -14.789 -12.031 1 98 129 GLU B O 1
ATOM 3485 N N . ARG B 1 130 ? -25.219 -14.273 -10.25 1 98.19 130 ARG B N 1
ATOM 3486 C CA . ARG B 1 130 ? -25.078 -12.898 -10.711 1 98.19 130 ARG B CA 1
ATOM 3487 C C . ARG B 1 130 ? -24.375 -12.836 -12.062 1 98.19 130 ARG B C 1
ATOM 3489 O O . ARG B 1 130 ? -24.766 -12.062 -12.938 1 98.19 130 ARG B O 1
ATOM 3496 N N . PHE B 1 131 ? -23.344 -13.648 -12.242 1 98.25 131 PHE B N 1
ATOM 3497 C CA . PHE B 1 131 ? -22.641 -13.703 -13.523 1 98.25 131 PHE B CA 1
ATOM 3498 C C . PHE B 1 131 ? -23.547 -14.281 -14.609 1 98.25 131 PHE B C 1
ATOM 3500 O O . PHE B 1 131 ? -23.516 -13.82 -15.75 1 98.25 131 PHE B O 1
ATOM 3507 N N . ARG B 1 132 ? -24.359 -15.289 -14.328 1 97.31 132 ARG B N 1
ATOM 3508 C CA . ARG B 1 132 ? -25.25 -15.922 -15.289 1 97.31 132 ARG B CA 1
ATOM 3509 C C . ARG B 1 132 ? -26.359 -14.969 -15.727 1 97.31 132 ARG B C 1
ATOM 3511 O O . ARG B 1 132 ? -26.75 -14.953 -16.891 1 97.31 132 ARG B O 1
ATOM 3518 N N . ASN B 1 133 ? -26.781 -14.141 -14.797 1 97.25 133 ASN B N 1
ATOM 3519 C CA . ASN B 1 133 ? -27.891 -13.227 -15.062 1 97.25 133 ASN B CA 1
ATOM 3520 C C . ASN B 1 133 ? -27.422 -11.984 -15.812 1 97.25 133 ASN B C 1
ATOM 3522 O O . ASN B 1 133 ? -28.234 -11.328 -16.484 1 97.25 133 ASN B O 1
ATOM 3526 N N . ASN B 1 134 ? -26.172 -11.672 -15.656 1 96.31 134 ASN B N 1
ATOM 3527 C CA . ASN B 1 134 ? -25.578 -10.539 -16.375 1 96.31 134 ASN B CA 1
ATOM 3528 C C . ASN B 1 134 ? -24.25 -10.922 -17.016 1 96.31 134 ASN B C 1
ATOM 3530 O O . ASN B 1 134 ? -23.188 -10.75 -16.406 1 96.31 134 ASN B O 1
ATOM 3534 N N . GLN B 1 135 ? -24.312 -11.164 -18.266 1 90.75 135 GLN B N 1
ATOM 3535 C CA . GLN B 1 135 ? -23.125 -11.688 -18.953 1 90.75 135 GLN B CA 1
ATOM 3536 C C . GLN B 1 135 ? -22.094 -10.586 -19.188 1 90.75 135 GLN B C 1
ATOM 3538 O O . GLN B 1 135 ? -20.953 -10.875 -19.516 1 90.75 135 GLN B O 1
ATOM 3543 N N . LYS B 1 136 ? -22.484 -9.359 -18.953 1 94.19 136 LYS B N 1
ATOM 3544 C CA . LYS B 1 136 ? -21.547 -8.25 -19.109 1 94.19 136 LYS B CA 1
ATOM 3545 C C . LYS B 1 136 ? -20.688 -8.078 -17.859 1 94.19 136 LYS B C 1
ATOM 3547 O O . LYS B 1 136 ? -19.641 -7.426 -17.922 1 94.19 136 LYS B O 1
ATOM 3552 N N . LEU B 1 137 ? -21.156 -8.672 -16.828 1 96.38 137 LEU B N 1
ATOM 3553 C CA . LEU B 1 137 ? -20.422 -8.594 -15.562 1 96.38 137 LEU B CA 1
ATOM 3554 C C . LEU B 1 137 ? -19.219 -9.523 -15.57 1 96.38 137 LEU B C 1
ATOM 3556 O O . LEU B 1 137 ? -19.375 -10.75 -15.562 1 96.38 137 LEU B O 1
ATOM 3560 N N . LYS B 1 138 ? -17.984 -8.953 -15.531 1 97 138 LYS B N 1
ATOM 3561 C CA . LYS B 1 138 ? -16.781 -9.773 -15.695 1 97 138 LYS B CA 1
ATOM 3562 C C . LYS B 1 138 ? -16.062 -9.953 -14.367 1 97 138 LYS B C 1
ATOM 3564 O O . LYS B 1 138 ? -15.188 -10.82 -14.25 1 97 138 LYS B O 1
ATOM 3569 N N . GLU B 1 139 ? -16.422 -9.141 -13.484 1 98.38 139 GLU B N 1
ATOM 3570 C CA . GLU B 1 139 ? -15.734 -9.195 -12.195 1 98.38 139 GLU B CA 1
ATOM 3571 C C . GLU B 1 139 ? -16.625 -8.672 -11.07 1 98.38 139 GLU B C 1
ATOM 3573 O O . GLU B 1 139 ? -17.375 -7.711 -11.266 1 98.38 139 GLU B O 1
ATOM 3578 N N . ILE B 1 140 ? -16.609 -9.289 -9.953 1 98.38 140 ILE B N 1
ATOM 3579 C CA . ILE B 1 140 ? -17.281 -8.852 -8.734 1 98.38 140 ILE B CA 1
ATOM 3580 C C . ILE B 1 140 ? -16.266 -8.789 -7.59 1 98.38 140 ILE B C 1
ATOM 3582 O O . ILE B 1 140 ? -15.469 -9.711 -7.406 1 98.38 140 ILE B O 1
ATOM 3586 N N . THR B 1 141 ? -16.234 -7.707 -6.902 1 98.31 141 THR B N 1
ATOM 3587 C CA . THR B 1 141 ? -15.359 -7.57 -5.738 1 98.31 141 THR B CA 1
ATOM 3588 C C . THR B 1 141 ? -16.172 -7.176 -4.504 1 98.31 141 THR B C 1
ATOM 3590 O O . THR B 1 141 ? -17.281 -6.668 -4.621 1 98.31 141 THR B O 1
ATOM 3593 N N . GLY B 1 142 ? -15.609 -7.426 -3.361 1 97.56 142 GLY B N 1
ATOM 3594 C CA . GLY B 1 142 ? -16.25 -7.047 -2.111 1 97.56 142 GLY B CA 1
ATOM 3595 C C . GLY B 1 142 ? -15.547 -7.605 -0.889 1 97.56 142 GLY B C 1
ATOM 3596 O O . GLY B 1 142 ? -14.383 -8.016 -0.968 1 97.56 142 GLY B O 1
ATOM 3597 N N . PHE B 1 143 ? -16.219 -7.512 0.213 1 97.38 143 PHE B N 1
ATOM 3598 C CA . PHE B 1 143 ? -15.727 -8.031 1.479 1 97.38 143 PHE B CA 1
ATOM 3599 C C . PHE B 1 143 ? -16.672 -9.094 2.037 1 97.38 143 PHE B C 1
ATOM 3601 O O . PHE B 1 143 ? -17.875 -9.047 1.784 1 97.38 143 PHE B O 1
ATOM 3608 N N . ARG B 1 144 ? -16.062 -9.992 2.629 1 95.69 144 ARG B N 1
ATOM 3609 C CA . ARG B 1 144 ? -16.844 -11.039 3.289 1 95.69 144 ARG B CA 1
ATOM 3610 C C . ARG B 1 144 ? -16.203 -11.461 4.602 1 95.69 144 ARG B C 1
ATOM 3612 O O . ARG B 1 144 ? -14.977 -11.398 4.746 1 95.69 144 ARG B O 1
ATOM 3619 N N . THR B 1 145 ? -17.047 -11.836 5.586 1 94.69 145 THR B N 1
ATOM 3620 C CA . THR B 1 145 ? -16.547 -12.297 6.883 1 94.69 145 THR B CA 1
ATOM 3621 C C . THR B 1 145 ? -16.516 -13.82 6.938 1 94.69 145 THR B C 1
ATOM 3623 O O . THR B 1 145 ? -17.531 -14.477 6.738 1 94.69 145 THR B O 1
ATOM 3626 N N . LEU B 1 146 ? -15.344 -14.297 7.148 1 93.69 146 LEU B N 1
ATOM 3627 C CA . LEU B 1 146 ? -15.125 -15.719 7.352 1 93.69 146 LEU B CA 1
ATOM 3628 C C . LEU B 1 146 ? -14.695 -16 8.789 1 93.69 146 LEU B C 1
ATOM 3630 O O . LEU B 1 146 ? -14.383 -15.078 9.539 1 93.69 146 LEU B O 1
ATOM 3634 N N . PRO B 1 147 ? -14.805 -17.266 9.203 1 90.19 147 PRO B N 1
ATOM 3635 C CA . PRO B 1 147 ? -14.406 -17.594 10.57 1 90.19 147 PRO B CA 1
ATOM 3636 C C . PRO B 1 147 ? -12.992 -17.125 10.898 1 90.19 147 PRO B C 1
ATOM 3638 O O . PRO B 1 147 ? -12.719 -16.703 12.031 1 90.19 147 PRO B O 1
ATOM 3641 N N . GLN B 1 148 ? -12.117 -16.984 9.953 1 88.75 148 GLN B N 1
ATOM 3642 C CA . GLN B 1 148 ? -10.727 -16.594 10.164 1 88.75 148 GLN B CA 1
ATOM 3643 C C . GLN B 1 148 ? -10.562 -15.086 10.141 1 88.75 148 GLN B C 1
ATOM 3645 O O . GLN B 1 148 ? -9.5 -14.562 10.492 1 88.75 148 GLN B O 1
ATOM 3650 N N . GLY B 1 149 ? -11.656 -14.406 9.719 1 92.06 149 GLY B N 1
ATOM 3651 C CA . GLY B 1 149 ? -11.594 -12.953 9.68 1 92.06 149 GLY B CA 1
ATOM 3652 C C . GLY B 1 149 ? -12.211 -12.367 8.422 1 92.06 149 GLY B C 1
ATOM 3653 O O . GLY B 1 149 ? -12.758 -13.094 7.594 1 92.06 149 GLY B O 1
ATOM 3654 N N . GLU B 1 150 ? -12.078 -11.07 8.352 1 95.88 150 GLU B N 1
ATOM 3655 C CA . GLU B 1 150 ? -12.602 -10.391 7.168 1 95.88 150 GLU B CA 1
ATOM 3656 C C . GLU B 1 150 ? -11.664 -10.555 5.977 1 95.88 150 GLU B C 1
ATOM 3658 O O . GLU B 1 150 ? -10.445 -10.438 6.117 1 95.88 150 GLU B O 1
ATOM 3663 N N . VAL B 1 151 ? -12.234 -10.812 4.812 1 97.75 151 VAL B N 1
ATOM 3664 C CA . VAL B 1 151 ? -11.438 -10.969 3.605 1 97.75 151 VAL B CA 1
ATOM 3665 C C . VAL B 1 151 ? -11.984 -10.078 2.496 1 97.75 151 VAL B C 1
ATOM 3667 O O . VAL B 1 151 ? -13.164 -9.727 2.5 1 97.75 151 VAL B O 1
ATOM 3670 N N . PHE B 1 152 ? -11.141 -9.594 1.728 1 98.44 152 PHE B N 1
ATOM 3671 C CA . PHE B 1 152 ? -11.484 -9.016 0.436 1 98.44 152 PHE B CA 1
ATOM 3672 C C . PHE B 1 152 ? -11.492 -10.086 -0.652 1 98.44 152 PHE B C 1
ATOM 3674 O O . PHE B 1 152 ? -10.578 -10.898 -0.736 1 98.44 152 PHE B O 1
ATOM 3681 N N . TYR B 1 153 ? -12.57 -10.133 -1.507 1 98.56 153 TYR B N 1
ATOM 3682 C CA . TYR B 1 153 ? -12.609 -11.164 -2.543 1 98.56 153 TYR B CA 1
ATOM 3683 C C . TYR B 1 153 ? -12.789 -10.539 -3.922 1 98.56 153 TYR B C 1
ATOM 3685 O O . TYR B 1 153 ? -13.375 -9.461 -4.055 1 98.56 153 TYR B O 1
ATOM 3693 N N . ILE B 1 154 ? -12.211 -11.156 -4.883 1 98.69 154 ILE B N 1
ATOM 3694 C CA . ILE B 1 154 ? -12.453 -10.898 -6.301 1 98.69 154 ILE B CA 1
ATOM 3695 C C . ILE B 1 154 ? -12.953 -12.172 -6.977 1 98.69 154 ILE B C 1
ATOM 3697 O O . ILE B 1 154 ? -12.445 -13.266 -6.715 1 98.69 154 ILE B O 1
ATOM 3701 N N . ALA B 1 155 ? -14 -12.031 -7.738 1 98.81 155 ALA B N 1
ATOM 3702 C CA . ALA B 1 155 ? -14.594 -13.172 -8.422 1 98.81 155 ALA B CA 1
ATOM 3703 C C . ALA B 1 155 ? -14.742 -12.898 -9.922 1 98.81 155 ALA B C 1
ATOM 3705 O O . ALA B 1 155 ? -15.086 -11.781 -10.32 1 98.81 155 ALA B O 1
ATOM 3706 N N . ARG B 1 156 ? -14.445 -13.875 -10.688 1 98.62 156 ARG B N 1
ATOM 3707 C CA . ARG B 1 156 ? -14.633 -13.82 -12.133 1 98.62 156 ARG B CA 1
ATOM 3708 C C . ARG B 1 156 ? -15.344 -15.07 -12.633 1 98.62 156 ARG B C 1
ATOM 3710 O O . ARG B 1 156 ? -15.211 -16.156 -12.055 1 98.62 156 ARG B O 1
ATOM 3717 N N . PRO B 1 157 ? -16.094 -14.961 -13.703 1 98.19 157 PRO B N 1
ATOM 3718 C CA . PRO B 1 157 ? -16.844 -16.125 -14.203 1 98.19 157 PRO B CA 1
ATOM 3719 C C . PRO B 1 157 ? -15.953 -17.109 -14.953 1 98.19 157 PRO B C 1
ATOM 3721 O O . PRO B 1 157 ? -14.969 -16.719 -15.586 1 98.19 157 PRO B O 1
ATOM 3724 N N . LEU B 1 158 ? -16.234 -18.344 -14.781 1 96.88 158 LEU B N 1
ATOM 3725 C CA . LEU B 1 158 ? -15.641 -19.422 -15.578 1 96.88 158 LEU B CA 1
ATOM 3726 C C . LEU B 1 158 ? -16.688 -20.047 -16.5 1 96.88 158 LEU B C 1
ATOM 3728 O O . LEU B 1 158 ? -17.609 -20.703 -16.031 1 96.88 158 LEU B O 1
ATOM 3732 N N . ALA B 1 159 ? -16.469 -19.859 -17.75 1 96 159 ALA B N 1
ATOM 3733 C CA . ALA B 1 159 ? -17.359 -20.406 -18.766 1 96 159 ALA B CA 1
ATOM 3734 C C . ALA B 1 159 ? -16.672 -21.516 -19.562 1 96 159 ALA B C 1
ATOM 3736 O O . ALA B 1 159 ? -15.445 -21.547 -19.641 1 96 159 ALA B O 1
ATOM 3737 N N . ILE B 1 160 ? -17.5 -22.391 -20.109 1 94.44 160 ILE B N 1
ATOM 3738 C CA . ILE B 1 160 ? -16.984 -23.438 -21 1 94.44 160 ILE B CA 1
ATOM 3739 C C . ILE B 1 160 ? -16.812 -22.859 -22.406 1 94.44 160 ILE B C 1
ATOM 3741 O O . ILE B 1 160 ? -17.766 -22.797 -23.172 1 94.44 160 ILE B O 1
ATOM 3745 N N . THR B 1 161 ? -15.555 -22.547 -22.609 1 91.75 161 THR B N 1
ATOM 3746 C CA . THR B 1 161 ? -15.328 -21.891 -23.891 1 91.75 161 THR B CA 1
ATOM 3747 C C . THR B 1 161 ? -14.688 -22.859 -24.891 1 91.75 161 THR B C 1
ATOM 3749 O O . THR B 1 161 ? -14.672 -22.594 -26.094 1 91.75 161 THR B O 1
ATOM 3752 N N . GLN B 1 162 ? -14.188 -23.969 -24.375 1 89.69 162 GLN B N 1
ATOM 3753 C CA . GLN B 1 162 ? -13.523 -24.938 -25.234 1 89.69 162 GLN B CA 1
ATOM 3754 C C . GLN B 1 162 ? -14.328 -26.234 -25.312 1 89.69 162 GLN B C 1
ATOM 3756 O O . GLN B 1 162 ? -14.734 -26.781 -24.297 1 89.69 162 GLN B O 1
ATOM 3761 N N . GLN B 1 163 ? -14.398 -26.75 -26.5 1 90.69 163 GLN B N 1
ATOM 3762 C CA . GLN B 1 163 ? -15.172 -27.969 -26.766 1 90.69 163 GLN B CA 1
ATOM 3763 C C . GLN B 1 163 ? -14.562 -29.156 -26.031 1 90.69 163 GLN B C 1
ATOM 3765 O O . GLN B 1 163 ? -15.281 -30.062 -25.609 1 90.69 163 GLN B O 1
ATOM 3770 N N . ARG B 1 164 ? -13.266 -29.062 -25.797 1 87.75 164 ARG B N 1
ATOM 3771 C CA . ARG B 1 164 ? -12.57 -30.203 -25.203 1 87.75 164 ARG B CA 1
ATOM 3772 C C . ARG B 1 164 ? -13.031 -30.422 -23.766 1 87.75 164 ARG B C 1
ATOM 3774 O O . ARG B 1 164 ? -12.945 -31.547 -23.25 1 87.75 164 ARG B O 1
ATOM 3781 N N . CYS B 1 165 ? -13.531 -29.438 -23.141 1 89.5 165 CYS B N 1
ATOM 3782 C CA . CYS B 1 165 ? -14.023 -29.562 -21.781 1 89.5 165 CYS B CA 1
ATOM 3783 C C . CYS B 1 165 ? -15.258 -30.453 -21.719 1 89.5 165 CYS B C 1
ATOM 3785 O O . CYS B 1 165 ? -15.508 -31.125 -20.719 1 89.5 165 CYS B O 1
ATOM 3787 N N . LEU B 1 166 ? -15.961 -30.609 -22.781 1 93.5 166 LEU B N 1
ATOM 3788 C CA . LEU B 1 166 ? -17.234 -31.312 -22.828 1 93.5 166 LEU B CA 1
ATOM 3789 C C . LEU B 1 166 ? -17.016 -32.812 -23.031 1 93.5 166 LEU B C 1
ATOM 3791 O O . LEU B 1 166 ? -17.953 -33.594 -22.859 1 93.5 166 LEU B O 1
ATOM 3795 N N . LYS B 1 167 ? -15.805 -33.125 -23.344 1 90.38 167 LYS B N 1
ATOM 3796 C CA . LYS B 1 167 ? -15.492 -34.562 -23.375 1 90.38 167 LYS B CA 1
ATOM 3797 C C . LYS B 1 167 ? -15.773 -35.219 -22.016 1 90.38 167 LYS B C 1
ATOM 3799 O O . LYS B 1 167 ? -16.266 -36.344 -21.953 1 90.38 167 LYS B O 1
ATOM 3804 N N . CYS B 1 168 ? -15.5 -34.438 -20.984 1 92.5 168 CYS B N 1
ATOM 3805 C CA . CYS B 1 168 ? -15.648 -34.969 -19.641 1 92.5 168 CYS B CA 1
ATOM 3806 C C . CYS B 1 168 ? -16.938 -34.5 -19 1 92.5 168 CYS B C 1
ATOM 3808 O O . CYS B 1 168 ? -17.391 -35.062 -18.016 1 92.5 168 CYS B O 1
ATOM 3810 N N . HIS B 1 169 ? -17.578 -33.438 -19.531 1 94.56 169 HIS B N 1
ATOM 3811 C CA . HIS B 1 169 ? -18.594 -32.781 -18.719 1 94.56 169 HIS B CA 1
ATOM 3812 C C . HIS B 1 169 ? -19.938 -32.75 -19.438 1 94.56 169 HIS B C 1
ATOM 3814 O O . HIS B 1 169 ? -20.938 -32.281 -18.859 1 94.56 169 HIS B O 1
ATOM 3820 N N . SER B 1 170 ? -20.031 -33.25 -20.672 1 94.69 170 SER B N 1
ATOM 3821 C CA . SER B 1 170 ? -21.312 -33.219 -21.375 1 94.69 170 SER B CA 1
ATOM 3822 C C . SER B 1 170 ? -22.25 -34.312 -20.891 1 94.69 170 SER B C 1
ATOM 3824 O O . SER B 1 170 ? -23.125 -34.062 -20.062 1 94.69 170 SER B O 1
ATOM 3826 N N . THR B 1 171 ? -21.859 -35.625 -21.297 1 95.31 171 THR B N 1
ATOM 3827 C CA . THR B 1 171 ? -22.672 -36.75 -20.859 1 95.31 171 THR B CA 1
ATOM 3828 C C . THR B 1 171 ? -21.797 -37.844 -20.281 1 95.31 171 THR B C 1
ATOM 3830 O O . THR B 1 171 ? -20.609 -37.938 -20.562 1 95.31 171 THR B O 1
ATOM 3833 N N . VAL B 1 172 ? -22.469 -38.688 -19.469 1 96 172 VAL B N 1
ATOM 3834 C CA . VAL B 1 172 ? -21.781 -39.844 -18.859 1 96 172 VAL B CA 1
ATOM 3835 C C . VAL B 1 172 ? -21.219 -40.75 -19.953 1 96 172 VAL B C 1
ATOM 3837 O O . VAL B 1 172 ? -20.109 -41.25 -19.812 1 96 172 VAL B O 1
ATOM 3840 N N . GLU B 1 173 ? -21.891 -40.906 -21.062 1 94.31 173 GLU B N 1
ATOM 3841 C CA . GLU B 1 173 ? -21.516 -41.812 -22.156 1 94.31 173 GLU B CA 1
ATOM 3842 C C . GLU B 1 173 ? -20.234 -41.344 -22.844 1 94.31 173 GLU B C 1
ATOM 3844 O O . GLU B 1 173 ? -19.438 -42.188 -23.297 1 94.31 173 GLU B O 1
ATOM 3849 N N . ASN B 1 174 ? -20.047 -40.094 -22.875 1 92.56 174 ASN B N 1
ATOM 3850 C CA . ASN B 1 174 ? -18.906 -39.531 -23.578 1 92.56 174 ASN B CA 1
ATOM 3851 C C . ASN B 1 174 ? -17.672 -39.438 -22.688 1 92.56 174 ASN B C 1
ATOM 3853 O O . ASN B 1 174 ? -16.562 -39.281 -23.172 1 92.56 174 ASN B O 1
ATOM 3857 N N . ALA B 1 175 ? -17.891 -39.625 -21.422 1 94 175 ALA B N 1
ATOM 3858 C CA . ALA B 1 175 ? -16.812 -39.406 -20.453 1 94 175 ALA B CA 1
ATOM 3859 C C . ALA B 1 175 ? -15.844 -40.562 -20.438 1 94 175 ALA B C 1
ATOM 3861 O O . ALA B 1 175 ? -16.266 -41.719 -20.625 1 94 175 ALA B O 1
ATOM 3862 N N . PRO B 1 176 ? -14.547 -40.25 -20.234 1 92.19 176 PRO B N 1
ATOM 3863 C CA . PRO B 1 176 ? -13.602 -41.375 -20.094 1 92.19 176 PRO B CA 1
ATOM 3864 C C . PRO B 1 176 ? -13.961 -42.312 -18.953 1 92.19 176 PRO B C 1
ATOM 3866 O O . PRO B 1 176 ? -14.406 -41.844 -17.891 1 92.19 176 PRO B O 1
ATOM 3869 N N . LYS B 1 177 ? -13.656 -43.562 -19.172 1 91.06 177 LYS B N 1
ATOM 3870 C CA . LYS B 1 177 ? -14 -44.562 -18.172 1 91.06 177 LYS B CA 1
ATOM 3871 C C . LYS B 1 177 ? -13.289 -44.312 -16.844 1 91.06 177 LYS B C 1
ATOM 3873 O O . LYS B 1 177 ? -13.883 -44.469 -15.781 1 91.06 177 LYS B O 1
ATOM 3878 N N . SER B 1 178 ? -12.055 -43.844 -16.953 1 92.75 178 SER B N 1
ATOM 3879 C CA . SER B 1 178 ? -11.289 -43.594 -15.742 1 92.75 178 SER B CA 1
ATOM 3880 C C . SER B 1 178 ? -11.922 -42.469 -14.906 1 92.75 178 SER B C 1
ATOM 3882 O O . SER B 1 178 ? -11.883 -42.531 -13.672 1 92.75 178 SER B O 1
ATOM 3884 N N . LEU B 1 179 ? -12.523 -41.531 -15.578 1 93.75 179 LEU B N 1
ATOM 3885 C CA . LEU B 1 179 ? -13.195 -40.438 -14.883 1 93.75 179 LEU B CA 1
ATOM 3886 C C . LEU B 1 179 ? -14.406 -40.969 -14.109 1 93.75 179 LEU B C 1
ATOM 3888 O O . LEU B 1 179 ? -14.602 -40.594 -12.945 1 93.75 179 LEU B O 1
ATOM 3892 N N . LEU B 1 180 ? -15.109 -41.844 -14.742 1 93.69 180 LEU B N 1
ATOM 3893 C CA . LEU B 1 180 ? -16.328 -42.406 -14.141 1 93.69 180 LEU B CA 1
ATOM 3894 C C . LEU B 1 180 ? -15.984 -43.281 -12.938 1 93.69 180 LEU B C 1
ATOM 3896 O O . LEU B 1 180 ? -16.719 -43.281 -11.938 1 93.69 180 LEU B O 1
ATOM 3900 N N . VAL B 1 181 ? -14.922 -43.938 -13.023 1 92.44 181 VAL B N 1
ATOM 3901 C CA . VAL B 1 181 ? -14.484 -44.812 -11.93 1 92.44 181 VAL B CA 1
ATOM 3902 C C . VAL B 1 181 ? -14.078 -43.938 -10.727 1 92.44 181 VAL B C 1
ATOM 3904 O O . VAL B 1 181 ? -14.406 -44.281 -9.586 1 92.44 181 VAL B O 1
ATOM 3907 N N . SER B 1 182 ? -13.445 -42.844 -11 1 93 182 SER B N 1
ATOM 3908 C CA . SER B 1 182 ? -12.852 -42.031 -9.938 1 93 182 SER B CA 1
ATOM 3909 C C . SER B 1 182 ? -13.883 -41.094 -9.32 1 93 182 SER B C 1
ATOM 3911 O O . SER B 1 182 ? -13.812 -40.781 -8.125 1 93 182 SER B O 1
ATOM 3913 N N . TYR B 1 183 ? -14.875 -40.562 -10.133 1 93.5 183 TYR B N 1
ATOM 3914 C CA . TYR B 1 183 ? -15.711 -39.469 -9.633 1 93.5 183 TYR B CA 1
ATOM 3915 C C . TYR B 1 183 ? -17.188 -39.875 -9.672 1 93.5 183 TYR B C 1
ATOM 3917 O O . TYR B 1 183 ? -18.031 -39.125 -9.156 1 93.5 183 TYR B O 1
ATOM 3925 N N . GLY B 1 184 ? -17.5 -41 -10.297 1 93.25 184 GLY B N 1
ATOM 3926 C CA . GLY B 1 184 ? -18.891 -41.438 -10.398 1 93.25 184 GLY B CA 1
ATOM 3927 C C . GLY B 1 184 ? -19.641 -40.812 -11.555 1 93.25 184 GLY B C 1
ATOM 3928 O O . GLY B 1 184 ? -19.016 -40.219 -12.453 1 93.25 184 GLY B O 1
ATOM 3929 N N . THR B 1 185 ? -21 -41 -11.531 1 94.69 185 THR B N 1
ATOM 3930 C CA . THR B 1 185 ? -21.797 -40.594 -12.672 1 94.69 185 THR B CA 1
ATOM 3931 C C . THR B 1 185 ? -22.891 -39.594 -12.242 1 94.69 185 THR B C 1
ATOM 3933 O O . THR B 1 185 ? -23.703 -39.188 -13.055 1 94.69 185 THR B O 1
ATOM 3936 N N . GLU B 1 186 ? -22.906 -39.156 -11.086 1 94.06 186 GLU B N 1
ATOM 3937 C CA . GLU B 1 186 ? -24.047 -38.469 -10.523 1 94.06 186 GLU B CA 1
ATOM 3938 C C . GLU B 1 186 ? -23.938 -36.969 -10.758 1 94.06 186 GLU B C 1
ATOM 3940 O O . GLU B 1 186 ? -24.953 -36.25 -10.883 1 94.06 186 GLU B O 1
ATOM 3945 N N . HIS B 1 187 ? -22.766 -36.469 -10.719 1 94.25 187 HIS B N 1
ATOM 3946 C CA . HIS B 1 187 ? -22.562 -35.031 -10.797 1 94.25 187 HIS B CA 1
ATOM 3947 C C . HIS B 1 187 ? -21.5 -34.656 -11.828 1 94.25 187 HIS B C 1
ATOM 3949 O O . HIS B 1 187 ? -20.734 -35.531 -12.273 1 94.25 187 HIS B O 1
ATOM 3955 N N . GLY B 1 188 ? -21.453 -33.375 -12.188 1 95.44 188 GLY B N 1
ATOM 3956 C CA . GLY B 1 188 ? -20.375 -32.875 -13.023 1 95.44 188 GLY B CA 1
ATOM 3957 C C . GLY B 1 188 ? -20.656 -33 -14.508 1 95.44 188 GLY B C 1
ATOM 3958 O O . GLY B 1 188 ? -19.75 -32.844 -15.328 1 95.44 188 GLY B O 1
ATOM 3959 N N . PHE B 1 189 ? -21.938 -33.406 -14.828 1 96.56 189 PHE B N 1
ATOM 3960 C CA . PHE B 1 189 ? -22.328 -33.594 -16.219 1 96.56 189 PHE B CA 1
ATOM 3961 C C . PHE B 1 189 ? -23.438 -32.594 -16.609 1 96.56 189 PHE B C 1
ATOM 3963 O O . PHE B 1 189 ? -23.922 -31.844 -15.773 1 96.56 189 PHE B O 1
ATOM 3970 N N . GLY B 1 190 ? -23.609 -32.469 -17.922 1 95.88 190 GLY B N 1
ATOM 3971 C CA . GLY B 1 190 ? -24.688 -31.641 -18.422 1 95.88 190 GLY B CA 1
ATOM 3972 C C . GLY B 1 190 ? -24.234 -30.219 -18.75 1 95.88 190 GLY B C 1
ATOM 3973 O O . GLY B 1 190 ? -25.062 -29.328 -18.922 1 95.88 190 GLY B O 1
ATOM 3974 N N . TRP B 1 191 ? -22.922 -30.016 -18.672 1 95.5 191 TRP B N 1
ATOM 3975 C CA . TRP B 1 191 ? -22.422 -28.688 -19.016 1 95.5 191 TRP B CA 1
ATOM 3976 C C . TRP B 1 191 ? -22.578 -28.406 -20.516 1 95.5 191 TRP B C 1
ATOM 3978 O O . TRP B 1 191 ? -22.594 -29.344 -21.328 1 95.5 191 TRP B O 1
ATOM 3988 N N . ARG B 1 192 ? -22.891 -27.141 -20.953 1 94.12 192 ARG B N 1
ATOM 3989 C CA . ARG B 1 192 ? -23.047 -26.703 -22.328 1 94.12 192 ARG B CA 1
ATOM 3990 C C . ARG B 1 192 ? -21.984 -25.688 -22.719 1 94.12 192 ARG B C 1
ATOM 3992 O O . ARG B 1 192 ? -21.438 -25 -21.859 1 94.12 192 ARG B O 1
ATOM 3999 N N . LEU B 1 193 ? -21.719 -25.641 -23.922 1 94.69 193 LEU B N 1
ATOM 4000 C CA . LEU B 1 193 ? -20.75 -24.656 -24.422 1 94.69 193 LEU B CA 1
ATOM 4001 C C . LEU B 1 193 ? -21.203 -23.234 -24.094 1 94.69 193 LEU B C 1
ATOM 4003 O O . LEU B 1 193 ? -22.375 -22.906 -24.219 1 94.69 193 LEU B O 1
ATOM 4007 N N . ASN B 1 194 ? -20.266 -22.375 -23.609 1 94.19 194 ASN B N 1
ATOM 4008 C CA . ASN B 1 194 ? -20.438 -20.969 -23.297 1 94.19 194 ASN B CA 1
ATOM 4009 C C . ASN B 1 194 ? -21.25 -20.766 -22.031 1 94.19 194 ASN B C 1
ATOM 4011 O O . ASN B 1 194 ? -21.609 -19.641 -21.688 1 94.19 194 ASN B O 1
ATOM 4015 N N . GLU B 1 195 ? -21.547 -21.797 -21.391 1 95.5 195 GLU B N 1
ATOM 4016 C CA . GLU B 1 195 ? -22.25 -21.719 -20.109 1 95.5 195 GLU B CA 1
ATOM 4017 C C . GLU B 1 195 ? -21.297 -21.328 -18.984 1 95.5 195 GLU B C 1
ATOM 4019 O O . GLU B 1 195 ? -20.172 -21.844 -18.922 1 95.5 195 GLU B O 1
ATOM 4024 N N . ILE B 1 196 ? -21.766 -20.359 -18.188 1 97.25 196 ILE B N 1
ATOM 4025 C CA . ILE B 1 196 ? -21.016 -20.078 -16.969 1 97.25 196 ILE B CA 1
ATOM 4026 C C . ILE B 1 196 ? -21.297 -21.156 -15.922 1 97.25 196 ILE B C 1
ATOM 4028 O O . ILE B 1 196 ? -22.406 -21.266 -15.398 1 97.25 196 ILE B O 1
ATOM 4032 N N . VAL B 1 197 ? -20.234 -21.922 -15.602 1 96.44 197 VAL B N 1
ATOM 4033 C CA . VAL B 1 197 ? -20.453 -23.094 -14.773 1 96.44 197 VAL B CA 1
ATOM 4034 C C . VAL B 1 197 ? -19.891 -22.875 -13.375 1 96.44 197 VAL B C 1
ATOM 4036 O O . VAL B 1 197 ? -20.203 -23.609 -12.445 1 96.44 197 VAL B O 1
ATOM 4039 N N . ALA B 1 198 ? -19.016 -21.844 -13.242 1 97.81 198 ALA B N 1
ATOM 4040 C CA . ALA B 1 198 ? -18.328 -21.625 -11.969 1 97.81 198 ALA B CA 1
ATOM 4041 C C . ALA B 1 198 ? -17.906 -20.156 -11.828 1 97.81 198 ALA B C 1
ATOM 4043 O O . ALA B 1 198 ? -17.984 -19.391 -12.781 1 97.81 198 ALA B O 1
ATOM 4044 N N . ALA B 1 199 ? -17.609 -19.797 -10.641 1 98.56 199 ALA B N 1
ATOM 4045 C CA . ALA B 1 199 ? -16.922 -18.547 -10.336 1 98.56 199 ALA B CA 1
ATOM 4046 C C . ALA B 1 199 ? -15.539 -18.812 -9.742 1 98.56 199 ALA B C 1
ATOM 4048 O O . ALA B 1 199 ? -15.406 -19.609 -8.805 1 98.56 199 ALA B O 1
ATOM 4049 N N . GLN B 1 200 ? -14.516 -18.234 -10.391 1 98.69 200 GLN B N 1
ATOM 4050 C CA . GLN B 1 200 ? -13.18 -18.219 -9.797 1 98.69 200 GLN B CA 1
ATOM 4051 C C . GLN B 1 200 ? -13.055 -17.125 -8.75 1 98.69 200 GLN B C 1
ATOM 4053 O O . GLN B 1 200 ? -13.258 -15.945 -9.047 1 98.69 200 GLN B O 1
ATOM 4058 N N . ILE B 1 201 ? -12.727 -17.5 -7.516 1 98.69 201 ILE B N 1
ATOM 4059 C CA . ILE B 1 201 ? -12.742 -16.547 -6.418 1 98.69 201 ILE B CA 1
ATOM 4060 C C . ILE B 1 201 ? -11.406 -16.578 -5.676 1 98.69 201 ILE B C 1
ATOM 4062 O O . ILE B 1 201 ? -10.945 -17.656 -5.277 1 98.69 201 ILE B O 1
ATOM 4066 N N . ILE B 1 202 ? -10.773 -15.453 -5.516 1 98.69 202 ILE B N 1
ATOM 4067 C CA . ILE B 1 202 ? -9.617 -15.273 -4.637 1 98.69 202 ILE B CA 1
ATOM 4068 C C . ILE B 1 202 ? -10.008 -14.398 -3.449 1 98.69 202 ILE B C 1
ATOM 4070 O O . ILE B 1 202 ? -10.594 -13.328 -3.623 1 98.69 202 ILE B O 1
ATOM 4074 N N . SER B 1 203 ? -9.719 -14.867 -2.285 1 98.31 203 SER B N 1
ATOM 4075 C CA . SER B 1 203 ? -9.953 -14.109 -1.062 1 98.31 203 SER B CA 1
ATOM 4076 C C . SER B 1 203 ? -8.641 -13.805 -0.341 1 98.31 203 SER B C 1
ATOM 4078 O O . SER B 1 203 ? -7.855 -14.711 -0.064 1 98.31 203 SER B O 1
ATOM 4080 N N . VAL B 1 204 ? -8.469 -12.57 -0.009 1 98.19 204 VAL B N 1
ATOM 4081 C CA . VAL B 1 204 ? -7.262 -12.078 0.654 1 98.19 204 VAL B CA 1
ATOM 4082 C C . VAL B 1 204 ? -7.621 -11.531 2.031 1 98.19 204 VAL B C 1
ATOM 4084 O O . VAL B 1 204 ? -8.516 -10.688 2.156 1 98.19 204 VAL B O 1
ATOM 4087 N N . PRO B 1 205 ? -6.941 -12.016 3.041 1 97.69 205 PRO B N 1
ATOM 4088 C CA . PRO B 1 205 ? -7.164 -11.375 4.34 1 97.69 205 PRO B CA 1
ATOM 4089 C C . PRO B 1 205 ? -6.93 -9.867 4.309 1 97.69 205 PRO B C 1
ATOM 4091 O O . PRO B 1 205 ? -5.914 -9.414 3.783 1 97.69 205 PRO B O 1
ATOM 4094 N N . SER B 1 206 ? -7.863 -9.156 4.863 1 97 206 SER B N 1
ATOM 4095 C CA . SER B 1 206 ? -7.797 -7.707 4.688 1 97 206 SER B CA 1
ATOM 4096 C C . SER B 1 206 ? -7.699 -6.988 6.031 1 97 206 SER B C 1
ATOM 4098 O O . SER B 1 206 ? -7.336 -5.812 6.086 1 97 206 SER B O 1
ATOM 4100 N N . GLN B 1 207 ? -7.914 -7.613 7.082 1 95 207 GLN B N 1
ATOM 4101 C CA . GLN B 1 207 ? -8 -6.988 8.398 1 95 207 GLN B CA 1
ATOM 4102 C C . GLN B 1 207 ? -6.688 -6.297 8.766 1 95 207 GLN B C 1
ATOM 4104 O O . GLN B 1 207 ? -6.688 -5.137 9.172 1 95 207 GLN B O 1
ATOM 4109 N N . ASP B 1 208 ? -5.602 -6.977 8.594 1 93.44 208 ASP B N 1
ATOM 4110 C CA . ASP B 1 208 ? -4.297 -6.438 8.984 1 93.44 208 ASP B CA 1
ATOM 4111 C C . ASP B 1 208 ? -3.947 -5.203 8.148 1 93.44 208 ASP B C 1
ATOM 4113 O O . ASP B 1 208 ? -3.336 -4.262 8.656 1 93.44 208 ASP B O 1
ATOM 4117 N N . VAL B 1 209 ? -4.305 -5.23 6.914 1 94.56 209 VAL B N 1
ATOM 4118 C CA . VAL B 1 209 ? -3.982 -4.129 6.012 1 94.56 209 VAL B CA 1
ATOM 4119 C C . VAL B 1 209 ? -4.734 -2.871 6.434 1 94.56 209 VAL B C 1
ATOM 4121 O O . VAL B 1 209 ? -4.152 -1.787 6.508 1 94.56 209 VAL B O 1
ATOM 4124 N N . PHE B 1 210 ? -5.969 -3.047 6.781 1 95.88 210 PHE B N 1
ATOM 4125 C CA . PHE B 1 210 ? -6.777 -1.901 7.18 1 95.88 210 PHE B CA 1
ATOM 4126 C C . PHE B 1 210 ? -6.422 -1.45 8.594 1 95.88 210 PHE B C 1
ATOM 4128 O O . PHE B 1 210 ? -6.477 -0.258 8.898 1 95.88 210 PHE B O 1
ATOM 4135 N N . GLU B 1 211 ? -6.051 -2.365 9.438 1 95.88 211 GLU B N 1
ATOM 4136 C CA . GLU B 1 211 ? -5.559 -1.998 10.758 1 95.88 211 GLU B CA 1
ATOM 4137 C C . GLU B 1 211 ? -4.266 -1.193 10.664 1 95.88 211 GLU B C 1
ATOM 4139 O O . GLU B 1 211 ? -4.059 -0.245 11.43 1 95.88 211 GLU B O 1
ATOM 4144 N N . ASP B 1 212 ? -3.43 -1.565 9.75 1 95 212 ASP B N 1
ATOM 4145 C CA . ASP B 1 212 ? -2.199 -0.817 9.516 1 95 212 ASP B CA 1
ATOM 4146 C C . ASP B 1 212 ? -2.502 0.608 9.055 1 95 212 ASP B C 1
ATOM 4148 O O . ASP B 1 212 ? -1.828 1.554 9.469 1 95 212 ASP B O 1
ATOM 4152 N N . ALA B 1 213 ? -3.496 0.7 8.195 1 95.69 213 ALA B N 1
ATOM 4153 C CA . ALA B 1 213 ? -3.922 2.021 7.742 1 95.69 213 ALA B CA 1
ATOM 4154 C C . ALA B 1 213 ? -4.422 2.865 8.914 1 95.69 213 ALA B C 1
ATOM 4156 O O . ALA B 1 213 ? -4.082 4.043 9.023 1 95.69 213 ALA B O 1
ATOM 4157 N N . ALA B 1 214 ? -5.168 2.268 9.805 1 96.56 214 ALA B N 1
ATOM 4158 C CA . ALA B 1 214 ? -5.699 2.965 10.977 1 96.56 214 ALA B CA 1
ATOM 4159 C C . ALA B 1 214 ? -4.578 3.4 11.914 1 96.56 214 ALA B C 1
ATOM 4161 O O . ALA B 1 214 ? -4.609 4.508 12.453 1 96.56 214 ALA B O 1
ATOM 4162 N N . HIS B 1 215 ? -3.648 2.582 12.055 1 96.25 215 HIS B N 1
ATOM 4163 C CA . HIS B 1 215 ? -2.506 2.902 12.906 1 96.25 215 HIS B CA 1
ATOM 4164 C C . HIS B 1 215 ? -1.702 4.062 12.328 1 96.25 215 HIS B C 1
ATOM 4166 O O . HIS B 1 215 ? -1.278 4.957 13.07 1 96.25 215 HIS B O 1
ATOM 4172 N N . SER B 1 216 ? -1.486 3.984 11.031 1 95.06 216 SER B N 1
ATOM 4173 C CA . SER B 1 216 ? -0.785 5.074 10.359 1 95.06 216 SER B CA 1
ATOM 4174 C C . SER B 1 216 ? -1.53 6.395 10.523 1 95.06 216 SER B C 1
ATOM 4176 O O . SER B 1 216 ? -0.917 7.434 10.773 1 95.06 216 SER B O 1
ATOM 4178 N N . TRP B 1 217 ? -2.824 6.348 10.391 1 95.75 217 TRP B N 1
ATOM 4179 C CA . TRP B 1 217 ? -3.672 7.52 10.586 1 95.75 217 TRP B CA 1
ATOM 4180 C C . TRP B 1 217 ? -3.51 8.086 11.992 1 95.75 217 TRP B C 1
ATOM 4182 O O . TRP B 1 217 ? -3.309 9.289 12.164 1 95.75 217 TRP B O 1
ATOM 4192 N N . SER B 1 218 ? -3.533 7.195 12.977 1 96.94 218 SER B N 1
ATOM 4193 C CA . SER B 1 218 ? -3.434 7.625 14.367 1 96.94 218 SER B CA 1
ATOM 4194 C C . SER B 1 218 ? -2.08 8.266 14.656 1 96.94 218 SER B C 1
ATOM 4196 O O . SER B 1 218 ? -1.996 9.234 15.406 1 96.94 218 SER B O 1
ATOM 4198 N N . LEU B 1 219 ? -1.075 7.738 14.055 1 93.88 219 LEU B N 1
ATOM 4199 C CA . LEU B 1 219 ? 0.27 8.258 14.273 1 93.88 219 LEU B CA 1
ATOM 4200 C C . LEU B 1 219 ? 0.411 9.664 13.703 1 93.88 219 LEU B C 1
ATOM 4202 O O . LEU B 1 219 ? 0.889 10.57 14.383 1 93.88 219 LEU B O 1
ATOM 4206 N N . ILE B 1 220 ? -0.058 9.828 12.492 1 93.5 220 ILE B N 1
ATOM 4207 C CA . ILE B 1 220 ? 0.081 11.125 11.828 1 93.5 220 ILE B CA 1
ATOM 4208 C C . ILE B 1 220 ? -0.812 12.156 12.508 1 93.5 220 ILE B C 1
ATOM 4210 O O . ILE B 1 220 ? -0.387 13.289 12.75 1 93.5 220 ILE B O 1
ATOM 4214 N N . MET B 1 221 ? -1.995 11.727 12.852 1 94.69 221 MET B N 1
ATOM 4215 C CA . MET B 1 221 ? -2.912 12.648 13.516 1 94.69 221 MET B CA 1
ATOM 4216 C C . MET B 1 221 ? -2.398 13.016 14.906 1 94.69 221 MET B C 1
ATOM 4218 O O . MET B 1 221 ? -2.518 14.164 15.336 1 94.69 221 MET B O 1
ATOM 4222 N N . GLY B 1 222 ? -1.886 12.008 15.578 1 95.06 222 GLY B N 1
ATOM 4223 C CA . GLY B 1 222 ? -1.268 12.297 16.859 1 95.06 222 GLY B CA 1
ATOM 4224 C C . GLY B 1 222 ? -0.167 13.344 16.781 1 95.06 222 GLY B C 1
ATOM 4225 O O . GLY B 1 222 ? -0.113 14.266 17.594 1 95.06 222 GLY B O 1
ATOM 4226 N N . LEU B 1 223 ? 0.649 13.211 15.805 1 92.5 223 LEU B N 1
ATOM 4227 C CA . LEU B 1 223 ? 1.725 14.172 15.57 1 92.5 223 LEU B CA 1
ATOM 4228 C C . LEU B 1 223 ? 1.161 15.562 15.289 1 92.5 223 LEU B C 1
ATOM 4230 O O . LEU B 1 223 ? 1.652 16.562 15.828 1 92.5 223 LEU B O 1
ATOM 4234 N N . LEU B 1 224 ? 0.134 15.617 14.492 1 90.94 224 LEU B N 1
ATOM 4235 C CA . LEU B 1 224 ? -0.473 16.891 14.141 1 90.94 224 LEU B CA 1
ATOM 4236 C C . LEU B 1 224 ? -1.073 17.562 15.367 1 90.94 224 LEU B C 1
ATOM 4238 O O . LEU B 1 224 ? -0.918 18.781 15.555 1 90.94 224 LEU B O 1
ATOM 4242 N N . ILE B 1 225 ? -1.708 16.781 16.172 1 94.12 225 ILE B N 1
ATOM 4243 C CA . ILE B 1 225 ? -2.334 17.312 17.375 1 94.12 225 ILE B CA 1
ATOM 4244 C C . ILE B 1 225 ? -1.261 17.875 18.312 1 94.12 225 ILE B C 1
ATOM 4246 O O . ILE B 1 225 ? -1.419 18.953 18.891 1 94.12 225 ILE B O 1
ATOM 4250 N N . ILE B 1 226 ? -0.171 17.188 18.453 1 93.38 226 ILE B N 1
ATOM 4251 C CA . ILE B 1 226 ? 0.933 17.641 19.297 1 93.38 226 ILE B CA 1
ATOM 4252 C C . ILE B 1 226 ? 1.511 18.938 18.734 1 93.38 226 ILE B C 1
ATOM 4254 O O . ILE B 1 226 ? 1.786 19.875 19.484 1 93.38 226 ILE B O 1
ATOM 4258 N N . ILE B 1 227 ? 1.619 19 17.484 1 87.12 227 ILE B N 1
ATOM 4259 C CA . ILE B 1 227 ? 2.146 20.203 16.828 1 87.12 227 ILE B CA 1
ATOM 4260 C C . ILE B 1 227 ? 1.211 21.375 17.078 1 87.12 227 ILE B C 1
ATOM 4262 O O . ILE B 1 227 ? 1.656 22.469 17.469 1 87.12 227 ILE B O 1
ATOM 4266 N N . PHE B 1 228 ? -0.077 21.172 16.938 1 88.62 228 PHE B N 1
ATOM 4267 C CA . PHE B 1 228 ? -1.055 22.234 17.141 1 88.62 228 PHE B CA 1
ATOM 4268 C C . PHE B 1 228 ? -1.07 22.688 18.578 1 88.62 228 PHE B C 1
ATOM 4270 O O . PHE B 1 228 ? -1.153 23.891 18.859 1 88.62 228 PHE B O 1
ATOM 4277 N N . ALA B 1 229 ? -0.964 21.734 19.5 1 92 229 ALA B N 1
ATOM 4278 C CA . ALA B 1 229 ? -0.909 22.078 20.922 1 92 229 ALA B CA 1
ATOM 4279 C C . ALA B 1 229 ? 0.318 22.938 21.234 1 92 229 ALA B C 1
ATOM 4281 O O . ALA B 1 229 ? 0.233 23.906 21.984 1 92 229 ALA B O 1
ATOM 4282 N N . THR B 1 230 ? 1.404 22.609 20.656 1 89.19 230 THR B N 1
ATOM 4283 C CA . THR B 1 230 ? 2.641 23.359 20.859 1 89.19 230 THR B CA 1
ATOM 4284 C C . THR B 1 230 ? 2.516 24.766 20.297 1 89.19 230 THR B C 1
ATOM 4286 O O . THR B 1 230 ? 2.953 25.734 20.922 1 89.19 230 THR B O 1
ATOM 4289 N N . VAL B 1 231 ? 1.876 24.891 19.156 1 84.12 231 VAL B N 1
ATOM 4290 C CA . VAL B 1 231 ? 1.675 26.188 18.531 1 84.12 231 VAL B CA 1
ATOM 4291 C C . VAL B 1 231 ? 0.804 27.062 19.422 1 84.12 231 VAL B C 1
ATOM 4293 O O . VAL B 1 231 ? 1.118 28.234 19.656 1 84.12 231 VAL B O 1
ATOM 4296 N N . ILE B 1 232 ? -0.247 26.484 19.922 1 88 232 ILE B N 1
ATOM 4297 C CA . ILE B 1 232 ? -1.149 27.234 20.797 1 88 232 ILE B CA 1
ATOM 4298 C C . ILE B 1 232 ? -0.395 27.703 22.031 1 88 232 ILE B C 1
ATOM 4300 O O . ILE B 1 232 ? -0.497 28.859 22.422 1 88 232 ILE B O 1
ATOM 4304 N N . PHE B 1 2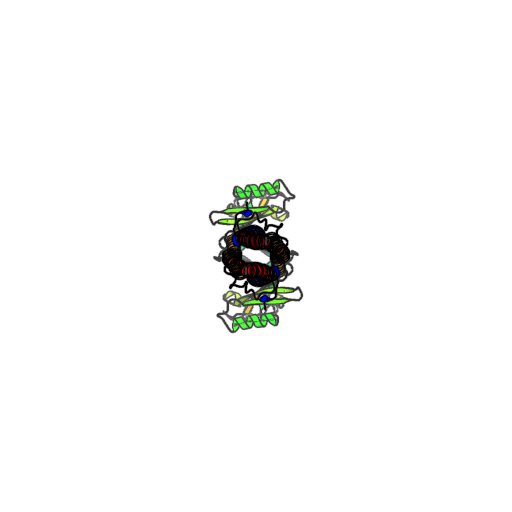33 ? 0.374 26.812 22.562 1 91.31 233 PHE B N 1
ATOM 4305 C CA . PHE B 1 233 ? 1.126 27.125 23.766 1 91.31 233 PHE B CA 1
ATOM 4306 C C . PHE B 1 233 ? 2.129 28.25 23.5 1 91.31 233 PHE B C 1
ATOM 4308 O O . PHE B 1 233 ? 2.193 29.219 24.25 1 91.31 233 PHE B O 1
ATOM 4315 N N . LEU B 1 234 ? 2.838 28.141 22.484 1 86.88 234 LEU B N 1
ATOM 4316 C CA . LEU B 1 234 ? 3.867 29.109 22.156 1 86.88 234 LEU B CA 1
ATOM 4317 C C . LEU B 1 234 ? 3.246 30.469 21.812 1 86.88 234 LEU B C 1
ATOM 4319 O O . LEU B 1 234 ? 3.76 31.516 22.203 1 86.88 234 LEU B O 1
ATOM 4323 N N . LEU B 1 235 ? 2.18 30.453 21.109 1 84.25 235 LEU B N 1
ATOM 4324 C CA . LEU B 1 235 ? 1.507 31.688 20.734 1 84.25 235 LEU B CA 1
ATOM 4325 C C . LEU B 1 235 ? 0.944 32.406 21.969 1 84.25 235 LEU B C 1
ATOM 4327 O O . LEU B 1 235 ? 1.014 33.625 22.062 1 84.25 235 LEU B O 1
ATOM 4331 N N . ASN B 1 236 ? 0.39 31.641 22.828 1 87.31 236 ASN B N 1
ATOM 4332 C CA . ASN B 1 236 ? -0.139 32.219 24.047 1 87.31 236 ASN B CA 1
ATOM 4333 C C . ASN B 1 236 ? 0.97 32.844 24.891 1 87.31 236 ASN B C 1
ATOM 4335 O O . ASN B 1 236 ? 0.787 33.906 25.484 1 87.31 236 ASN B O 1
ATOM 4339 N N . PHE B 1 237 ? 2.01 32.156 24.938 1 89.12 237 PHE B N 1
ATOM 4340 C CA . PHE B 1 237 ? 3.16 32.688 25.672 1 89.12 237 PHE B CA 1
ATOM 4341 C C . PHE B 1 237 ? 3.645 34 25.062 1 89.12 237 PHE B C 1
ATOM 4343 O O . PHE B 1 237 ? 3.926 34.938 25.781 1 89.12 237 PHE B O 1
ATOM 4350 N N . LEU B 1 238 ? 3.672 34.062 23.812 1 84.56 238 LEU B N 1
ATOM 4351 C CA . LEU B 1 238 ? 4.133 35.25 23.109 1 84.56 238 LEU B CA 1
ATOM 4352 C C . LEU B 1 238 ? 3.146 36.406 23.281 1 84.56 238 LEU B C 1
ATOM 4354 O O . LEU B 1 238 ? 3.553 37.531 23.516 1 84.56 238 LEU B O 1
ATOM 4358 N N . ILE B 1 239 ? 1.893 36.156 23.125 1 85.62 239 ILE B N 1
ATOM 4359 C CA . ILE B 1 239 ? 0.861 37.156 23.281 1 85.62 239 ILE B CA 1
ATOM 4360 C C . ILE B 1 239 ? 0.899 37.75 24.688 1 85.62 239 ILE B C 1
ATOM 4362 O O . ILE B 1 239 ? 0.81 38.969 24.875 1 85.62 239 ILE B O 1
ATOM 4366 N N . LYS B 1 240 ? 1.031 36.906 25.625 1 90.19 240 LYS B N 1
ATOM 4367 C CA . LYS B 1 240 ? 1.088 37.344 27.016 1 90.19 240 LYS B CA 1
ATOM 4368 C C . LYS B 1 240 ? 2.26 38.281 27.25 1 90.19 240 LYS B C 1
ATOM 4370 O O . LYS B 1 240 ? 2.084 39.375 27.812 1 90.19 240 LYS B O 1
ATOM 4375 N N . LYS B 1 241 ? 3.35 37.938 26.719 1 88.69 241 LYS B N 1
ATOM 4376 C CA . LYS B 1 241 ? 4.578 38.688 26.969 1 88.69 241 LYS B CA 1
ATOM 4377 C C . LYS B 1 241 ? 4.629 39.969 26.141 1 88.69 241 LYS B C 1
ATOM 4379 O O . LYS B 1 241 ? 5.066 41.031 26.625 1 88.69 241 LYS B O 1
ATOM 4384 N N . THR B 1 242 ? 4.066 39.906 24.891 1 85.75 242 THR B N 1
ATOM 4385 C CA . THR B 1 242 ? 4.297 41 23.953 1 85.75 242 THR B CA 1
ATOM 4386 C C . THR B 1 242 ? 3.107 41.938 23.938 1 85.75 242 THR B C 1
ATOM 4388 O O . THR B 1 242 ? 3.238 43.094 23.547 1 85.75 242 THR B O 1
ATOM 4391 N N . ILE B 1 243 ? 2.018 41.438 24.422 1 86.56 243 ILE B N 1
ATOM 4392 C CA . ILE B 1 243 ? 0.834 42.281 24.312 1 86.56 243 ILE B CA 1
ATOM 4393 C C . ILE B 1 243 ? 0.202 42.469 25.688 1 86.56 243 ILE B C 1
ATOM 4395 O O . ILE B 1 243 ? 0.197 43.562 26.234 1 86.56 243 ILE B O 1
ATOM 4399 N N . ILE B 1 244 ? -0.174 41.469 26.375 1 89.25 244 ILE B N 1
ATOM 4400 C CA . ILE B 1 244 ? -1.005 41.531 27.562 1 89.25 244 ILE B CA 1
ATOM 4401 C C . ILE B 1 244 ? -0.24 42.188 28.703 1 89.25 244 ILE B C 1
ATOM 4403 O O . ILE B 1 244 ? -0.746 43.125 29.328 1 89.25 244 ILE B O 1
ATOM 4407 N N . GLN B 1 245 ? 0.899 41.844 28.953 1 92.06 245 GLN B N 1
ATOM 4408 C CA . GLN B 1 245 ? 1.681 42.375 30.062 1 92.06 245 GLN B CA 1
ATOM 4409 C C . GLN B 1 245 ? 2.018 43.844 29.844 1 92.06 245 GLN B C 1
ATOM 4411 O O . GLN B 1 245 ? 2.016 44.625 30.797 1 92.06 245 GLN B O 1
ATOM 4416 N N . ARG B 1 246 ? 2.27 44.188 28.672 1 90.25 246 ARG B N 1
ATOM 4417 C CA . ARG B 1 246 ? 2.609 45.562 28.359 1 90.25 246 ARG B CA 1
ATOM 4418 C C . ARG B 1 246 ? 1.396 46.469 28.516 1 90.25 246 ARG B C 1
ATOM 4420 O O . ARG B 1 246 ? 1.511 47.594 29.047 1 90.25 246 ARG B O 1
ATOM 4427 N N . ILE B 1 247 ? 0.258 45.969 28.109 1 89.62 247 ILE B N 1
ATOM 4428 C CA . ILE B 1 247 ? -0.971 46.75 28.25 1 89.62 247 ILE B CA 1
ATOM 4429 C C . ILE B 1 247 ? -1.332 46.906 29.719 1 89.62 247 ILE B C 1
ATOM 4431 O O . ILE B 1 247 ? -1.757 47.969 30.156 1 89.62 247 ILE B O 1
ATOM 4435 N N . ARG B 1 248 ? -1.115 45.938 30.484 1 91.06 248 ARG B N 1
ATOM 4436 C CA . ARG B 1 248 ? -1.407 45.969 31.922 1 91.06 248 ARG B CA 1
ATOM 4437 C C . ARG B 1 248 ? -0.491 46.969 32.625 1 91.06 248 ARG B C 1
ATOM 4439 O O . ARG B 1 248 ? -0.919 47.656 33.562 1 91.06 248 ARG B O 1
ATOM 4446 N N . LYS B 1 249 ? 0.707 46.938 32.219 1 92.12 249 LYS B N 1
ATOM 4447 C CA . LYS B 1 249 ? 1.643 47.906 32.781 1 92.12 249 LYS B CA 1
ATOM 4448 C C . LYS B 1 249 ? 1.195 49.344 32.5 1 92.12 249 LYS B C 1
ATOM 4450 O O . LYS B 1 249 ? 1.258 50.188 33.375 1 92.12 249 LYS B O 1
ATOM 4455 N N . MET B 1 250 ? 0.732 49.531 31.312 1 91.25 250 MET B N 1
ATOM 4456 C CA . MET B 1 250 ? 0.236 50.875 30.938 1 91.25 250 MET B CA 1
ATOM 4457 C C . MET B 1 250 ? -0.986 51.25 31.766 1 91.25 250 MET B C 1
ATOM 4459 O O . MET B 1 250 ? -1.124 52.406 32.188 1 91.25 250 MET B O 1
ATOM 4463 N N . GLU B 1 251 ? -1.796 50.312 31.922 1 90.5 251 GLU B N 1
ATOM 4464 C CA . GLU B 1 251 ? -3 50.531 32.719 1 90.5 251 GLU B CA 1
ATOM 4465 C C . GLU B 1 251 ? -2.65 50.938 34.156 1 90.5 251 GLU B C 1
ATOM 4467 O O . GLU B 1 251 ? -3.246 51.844 34.688 1 90.5 251 GLU B O 1
ATOM 4472 N N . LYS B 1 252 ? -1.72 50.281 34.75 1 91.31 252 LYS B N 1
ATOM 4473 C CA . LYS B 1 252 ? -1.297 50.562 36.125 1 91.31 252 LYS B CA 1
ATOM 4474 C C . LYS B 1 252 ? -0.724 51.969 36.219 1 91.31 252 LYS B C 1
ATOM 4476 O O . LYS B 1 252 ? -1.03 52.688 37.156 1 91.31 252 LYS B O 1
ATOM 4481 N N . ILE B 1 253 ? 0.046 52.312 35.312 1 90.31 253 ILE B N 1
ATOM 4482 C CA . ILE B 1 253 ? 0.657 53.656 35.312 1 90.31 253 ILE B CA 1
ATOM 4483 C C . ILE B 1 253 ? -0.421 54.719 35.125 1 90.31 253 ILE B C 1
ATOM 4485 O O . ILE B 1 253 ? -0.405 55.75 35.812 1 90.31 253 ILE B O 1
ATOM 4489 N N . ALA B 1 254 ? -1.331 54.438 34.25 1 86.69 254 ALA B N 1
ATOM 4490 C CA . ALA B 1 254 ? -2.428 55.375 34 1 86.69 254 ALA B CA 1
ATOM 4491 C C . ALA B 1 254 ? -3.248 55.594 35.281 1 86.69 254 ALA B C 1
ATOM 4493 O O . ALA B 1 254 ? -3.682 56.688 35.562 1 86.69 254 ALA B O 1
ATOM 4494 N N . GLN B 1 255 ? -3.416 54.562 36.031 1 87.44 255 GLN B N 1
ATOM 4495 C CA . GLN B 1 255 ? -4.148 54.625 37.312 1 87.44 255 GLN B CA 1
ATOM 4496 C C . GLN B 1 255 ? -3.389 55.469 38.312 1 87.44 255 GLN B C 1
ATOM 4498 O O . GLN B 1 255 ? -3.986 56.281 39.031 1 87.44 255 GLN B O 1
ATOM 4503 N N . GLN B 1 256 ? -2.137 55.281 38.281 1 88.75 256 GLN B N 1
ATOM 4504 C CA . GLN B 1 256 ? -1.304 56.062 39.219 1 88.75 256 GLN B CA 1
ATOM 4505 C C . GLN B 1 256 ? -1.325 57.562 38.875 1 88.75 256 GLN B C 1
ATOM 4507 O O . GLN B 1 256 ? -1.473 58.406 39.75 1 88.75 256 GLN B O 1
ATOM 4512 N N . VAL B 1 257 ? -1.28 57.844 37.688 1 84.94 257 VAL B N 1
ATOM 4513 C CA . VAL B 1 257 ? -1.289 59.219 37.219 1 84.94 257 VAL B CA 1
ATOM 4514 C C . VAL B 1 257 ? -2.65 59.844 37.5 1 84.94 257 VAL B C 1
ATOM 4516 O O . VAL B 1 257 ? -2.734 61.031 37.906 1 84.94 257 VAL B O 1
ATOM 4519 N N . SER B 1 258 ? -3.635 59 37.344 1 82.75 258 SER B N 1
ATOM 4520 C CA . SER B 1 258 ? -4.992 59.5 37.531 1 82.75 258 SER B CA 1
ATOM 4521 C C . SER B 1 258 ? -5.238 59.906 39 1 82.75 258 SER B C 1
ATOM 4523 O O . SER B 1 258 ? -6.121 60.719 39.281 1 82.75 258 SER B O 1
ATOM 4525 N N . ILE B 1 259 ? -4.387 59.375 39.875 1 82.12 259 ILE B N 1
ATOM 4526 C CA . ILE B 1 259 ? -4.59 59.688 41.281 1 82.12 259 ILE B CA 1
ATOM 4527 C C . ILE B 1 259 ? -3.541 60.688 41.75 1 82.12 259 ILE B C 1
ATOM 4529 O O . ILE B 1 259 ? -3.35 60.875 42.938 1 82.12 259 ILE B O 1
ATOM 4533 N N . GLY B 1 260 ? -2.77 61.188 40.844 1 78.25 260 GLY B N 1
ATOM 4534 C CA . GLY B 1 260 ? -1.965 62.375 41.156 1 78.25 260 GLY B CA 1
ATOM 4535 C C . GLY B 1 260 ? -0.475 62.094 41.188 1 78.25 260 GLY B C 1
ATOM 4536 O O . GLY B 1 260 ? 0.334 63 41.406 1 78.25 260 GLY B O 1
ATOM 4537 N N . ASP B 1 261 ? -0.145 60.938 40.938 1 84.62 261 ASP B N 1
ATOM 4538 C CA . ASP B 1 261 ? 1.276 60.625 40.875 1 84.62 261 ASP B CA 1
ATOM 4539 C C . ASP B 1 261 ? 1.854 60.969 39.5 1 84.62 261 ASP B C 1
ATOM 4541 O O . ASP B 1 261 ? 1.798 60.156 38.562 1 84.62 261 ASP B O 1
ATOM 4545 N N . MET B 1 262 ? 2.486 62.062 39.469 1 83.19 262 MET B N 1
ATOM 4546 C CA . MET B 1 262 ? 2.998 62.531 38.188 1 83.19 262 MET B CA 1
ATOM 4547 C C . MET B 1 262 ? 4.465 62.156 38 1 83.19 262 MET B C 1
ATOM 4549 O O . MET B 1 262 ? 5.059 62.438 36.969 1 83.19 262 MET B O 1
ATOM 4553 N N . SER B 1 263 ? 4.949 61.406 38.938 1 85.19 263 SER B N 1
ATOM 4554 C CA . SER B 1 263 ? 6.375 61.094 38.906 1 85.19 263 SER B CA 1
ATOM 4555 C C . SER B 1 263 ? 6.641 59.844 38.031 1 85.19 263 SER B C 1
ATOM 4557 O O . SER B 1 263 ? 7.785 59.594 37.656 1 85.19 263 SER B O 1
ATOM 4559 N N . VAL B 1 264 ? 5.574 59.219 37.656 1 87.31 264 VAL B N 1
ATOM 4560 C CA . VAL B 1 264 ? 5.746 58 36.906 1 87.31 264 VAL B CA 1
ATOM 4561 C C . VAL B 1 264 ? 5.59 58.25 35.406 1 87.31 264 VAL B C 1
ATOM 4563 O O . VAL B 1 264 ? 4.789 59.094 35 1 87.31 264 VAL B O 1
ATOM 4566 N N . ASP B 1 265 ? 6.457 57.562 34.625 1 87.44 265 ASP B N 1
ATOM 4567 C CA . ASP B 1 265 ? 6.383 57.688 33.188 1 87.44 265 ASP B CA 1
ATOM 4568 C C . ASP B 1 265 ? 6.031 56.375 32.531 1 87.44 265 ASP B C 1
ATOM 4570 O O . ASP B 1 265 ? 6.301 55.312 33.094 1 87.44 265 ASP B O 1
ATOM 4574 N N . PHE B 1 266 ? 5.355 56.5 31.359 1 88.19 266 PHE B N 1
ATOM 4575 C CA . PHE B 1 266 ? 5.109 55.312 30.531 1 88.19 266 PHE B CA 1
ATOM 4576 C C . PHE B 1 266 ? 6.367 54.906 29.766 1 88.19 266 PHE B C 1
ATOM 4578 O O . PHE B 1 266 ? 6.578 55.344 28.641 1 88.19 266 PHE B O 1
ATOM 4585 N N . GLU B 1 267 ? 7.254 54.156 30.438 1 82.88 267 GLU B N 1
ATOM 4586 C CA . GLU B 1 267 ? 8.508 53.719 29.828 1 82.88 267 GLU B CA 1
ATOM 4587 C C . GLU B 1 267 ? 8.281 52.531 28.875 1 82.88 267 GLU B C 1
ATOM 4589 O O . GLU B 1 267 ? 7.969 51.438 29.312 1 82.88 267 GLU B O 1
ATOM 4594 N N . GLU B 1 268 ? 8.188 52.906 27.688 1 82.69 268 GLU B N 1
ATOM 4595 C CA . GLU B 1 268 ? 8.047 51.906 26.656 1 82.69 268 GLU B CA 1
ATOM 4596 C C . GLU B 1 268 ? 9.148 52.031 25.609 1 82.69 268 GLU B C 1
ATOM 4598 O O . GLU B 1 268 ? 9.344 53.094 25.031 1 82.69 268 GLU B O 1
ATOM 4603 N N . LYS B 1 269 ? 9.945 50.969 25.484 1 79.38 269 LYS B N 1
ATOM 4604 C CA . LYS B 1 269 ? 11.117 50.969 24.609 1 79.38 269 LYS B CA 1
ATOM 4605 C C . LYS B 1 269 ? 10.773 50.438 23.219 1 79.38 269 LYS B C 1
ATOM 4607 O O . LYS B 1 269 ? 11.547 50.625 22.281 1 79.38 269 LYS B O 1
ATOM 4612 N N . SER B 1 270 ? 9.555 50 23.062 1 84.5 270 SER B N 1
ATOM 4613 C CA . SER B 1 270 ? 9.211 49.375 21.781 1 84.5 270 SER B CA 1
ATOM 4614 C C . SER B 1 270 ? 8.656 50.406 20.812 1 84.5 270 SER B C 1
ATOM 4616 O O . SER B 1 270 ? 8.047 51.406 21.219 1 84.5 270 SER B O 1
ATOM 4618 N N . ASN B 1 271 ? 8.961 50.188 19.531 1 87.38 271 ASN B N 1
ATOM 4619 C CA . ASN B 1 271 ? 8.484 51.094 18.5 1 87.38 271 ASN B CA 1
ATOM 4620 C C . ASN B 1 271 ? 7.195 50.594 17.859 1 87.38 271 ASN B C 1
ATOM 4622 O O . ASN B 1 271 ? 6.887 50.938 16.719 1 87.38 271 ASN B O 1
ATOM 4626 N N . ASP B 1 272 ? 6.43 49.719 18.516 1 89.56 272 ASP B N 1
ATOM 4627 C CA . ASP B 1 272 ? 5.176 49.188 17.984 1 89.56 272 ASP B CA 1
ATOM 4628 C C . ASP B 1 272 ? 3.99 50.031 18.453 1 89.56 272 ASP B C 1
ATOM 4630 O O . ASP B 1 272 ? 4.168 51.188 18.906 1 89.56 272 ASP B O 1
ATOM 4634 N N . GLU B 1 273 ? 2.793 49.531 18.266 1 89.12 273 GLU B N 1
ATOM 4635 C CA . GLU B 1 273 ? 1.566 50.25 18.562 1 89.12 273 GLU B CA 1
ATOM 4636 C C . GLU B 1 273 ? 1.469 50.594 20.047 1 89.12 273 GLU B C 1
ATOM 4638 O O . GLU B 1 273 ? 0.977 51.656 20.422 1 89.12 273 GLU B O 1
ATOM 4643 N N . ILE B 1 274 ? 1.979 49.719 20.906 1 89 274 ILE B N 1
ATOM 4644 C CA . ILE B 1 274 ? 1.933 49.969 22.344 1 89 274 ILE B CA 1
ATOM 4645 C C . ILE B 1 274 ? 2.941 51.062 22.719 1 89 274 ILE B C 1
ATOM 4647 O O . ILE B 1 274 ? 2.67 51.906 23.578 1 89 274 ILE B O 1
ATOM 4651 N N . GLY B 1 275 ? 4.062 51.062 22.031 1 89.12 275 GLY B N 1
ATOM 4652 C CA . GLY B 1 275 ? 5.012 52.156 22.188 1 89.12 275 GLY B CA 1
ATOM 4653 C C . GLY B 1 275 ? 4.449 53.5 21.797 1 89.12 275 GLY B C 1
ATOM 4654 O O . GLY B 1 275 ? 4.648 54.5 22.5 1 89.12 275 GLY B O 1
ATOM 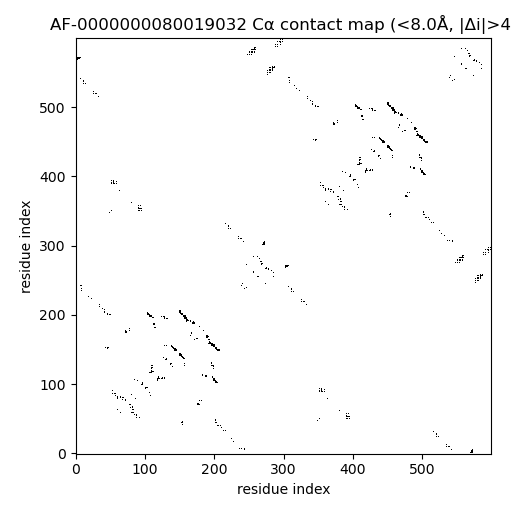4655 N N . GLY B 1 276 ? 3.797 53.5 20.688 1 87.88 276 GLY B N 1
ATOM 4656 C CA . GLY B 1 276 ? 3.131 54.719 20.266 1 87.88 276 GLY B CA 1
ATOM 4657 C C . GLY B 1 276 ? 2.096 55.219 21.25 1 87.88 276 GLY B C 1
ATOM 4658 O O . GLY B 1 276 ? 1.987 56.406 21.5 1 87.88 276 GLY B O 1
ATOM 4659 N N . LEU B 1 277 ? 1.433 54.344 21.797 1 88.38 277 LEU B N 1
ATOM 4660 C CA . LEU B 1 277 ? 0.436 54.656 22.812 1 88.38 277 LEU B CA 1
ATOM 4661 C C . LEU B 1 277 ? 1.1 55.25 24.062 1 88.38 277 LEU B C 1
ATOM 4663 O O . LEU B 1 277 ? 0.596 56.219 24.641 1 88.38 277 LEU B O 1
ATOM 4667 N N . ALA B 1 278 ? 2.188 54.656 24.406 1 91.69 278 ALA B N 1
ATOM 4668 C CA . ALA B 1 278 ? 2.932 55.125 25.578 1 91.69 278 ALA B CA 1
ATOM 4669 C C . ALA B 1 278 ? 3.4 56.562 25.375 1 91.69 278 ALA B C 1
ATOM 4671 O O . ALA B 1 278 ? 3.314 57.406 26.297 1 91.69 278 ALA B O 1
ATOM 4672 N N . VAL B 1 279 ? 3.877 56.906 24.203 1 90.88 279 VAL B N 1
ATOM 4673 C CA . VAL B 1 279 ? 4.344 58.25 23.875 1 90.88 279 VAL B CA 1
ATOM 4674 C C . VAL B 1 279 ? 3.178 59.219 23.953 1 90.88 279 VAL B C 1
ATOM 4676 O O . VAL B 1 279 ? 3.311 60.312 24.516 1 90.88 279 VAL B O 1
ATOM 4679 N N . ALA B 1 280 ? 2.129 58.812 23.422 1 87.88 280 ALA B N 1
ATOM 4680 C CA . ALA B 1 280 ? 0.944 59.656 23.438 1 87.88 280 ALA B CA 1
ATOM 4681 C C . ALA B 1 280 ? 0.468 59.906 24.875 1 87.88 280 ALA B C 1
ATOM 4683 O O . ALA B 1 280 ? 0.078 61.031 25.219 1 87.88 280 ALA B O 1
ATOM 4684 N N . PHE B 1 281 ? 0.621 58.969 25.703 1 88.06 281 PHE B N 1
ATOM 4685 C CA . PHE B 1 281 ? 0.172 59.094 27.078 1 88.06 281 PHE B CA 1
ATOM 4686 C C . PHE B 1 281 ? 1.138 59.938 27.891 1 88.06 281 PHE B C 1
ATOM 4688 O O . PHE B 1 281 ? 0.717 60.688 28.781 1 88.06 281 PHE B O 1
ATOM 4695 N N . ASN B 1 282 ? 2.346 59.812 27.562 1 90.38 282 ASN B N 1
ATOM 4696 C CA . ASN B 1 282 ? 3.324 60.656 28.219 1 90.38 282 ASN B CA 1
ATOM 4697 C C . ASN B 1 282 ? 3.107 62.125 27.875 1 90.38 282 ASN B C 1
ATOM 4699 O O . ASN B 1 282 ? 3.27 63.031 28.719 1 90.38 282 ASN B O 1
ATOM 4703 N N . ARG B 1 283 ? 2.742 62.344 26.688 1 86.44 283 ARG B N 1
ATOM 4704 C CA . ARG B 1 283 ? 2.42 63.719 26.281 1 86.44 283 ARG B CA 1
ATOM 4705 C C . ARG B 1 283 ? 1.206 64.25 27.047 1 86.44 283 ARG B C 1
ATOM 4707 O O . ARG B 1 283 ? 1.188 65.375 27.469 1 86.44 283 ARG B O 1
ATOM 4714 N N . MET B 1 284 ? 0.298 63.375 27.156 1 83.5 284 MET B N 1
ATOM 4715 C CA . MET B 1 284 ? -0.901 63.75 27.922 1 83.5 284 MET B CA 1
ATOM 4716 C C . MET B 1 284 ? -0.56 64.062 29.375 1 83.5 284 MET B C 1
ATOM 4718 O O . MET B 1 284 ? -1.04 65 29.938 1 83.5 284 MET B O 1
ATOM 4722 N N . LYS B 1 285 ? 0.248 63.219 29.906 1 86.25 285 LYS B N 1
ATOM 4723 C CA . LYS B 1 285 ? 0.681 63.375 31.297 1 86.25 285 LYS B CA 1
ATOM 4724 C C . LYS B 1 285 ? 1.434 64.688 31.484 1 86.25 285 LYS B C 1
ATOM 4726 O O . LYS B 1 285 ? 1.198 65.438 32.438 1 86.25 285 LYS B O 1
ATOM 4731 N N . SER B 1 286 ? 2.277 64.938 30.578 1 86.44 286 SER B N 1
ATOM 4732 C CA . SER B 1 286 ? 3.059 66.188 30.625 1 86.44 286 SER B CA 1
ATOM 4733 C C . SER B 1 286 ? 2.158 67.438 30.562 1 86.44 286 SER B C 1
ATOM 4735 O O . SER B 1 286 ? 2.389 68.375 31.266 1 86.44 286 SER B O 1
ATOM 4737 N N . SER B 1 287 ? 1.262 67.375 29.719 1 80.12 287 SER B N 1
ATOM 4738 C CA . SER B 1 287 ? 0.307 68.438 29.609 1 80.12 287 SER B CA 1
ATOM 4739 C C . SER B 1 287 ? -0.455 68.688 30.906 1 80.12 287 SER B C 1
ATOM 4741 O O . SER B 1 287 ? -0.707 69.812 31.312 1 80.12 287 SER B O 1
ATOM 4743 N N . LEU B 1 288 ? -0.698 67.562 31.547 1 77.56 288 LEU B N 1
ATOM 4744 C CA . LEU B 1 288 ? -1.381 67.625 32.844 1 77.56 288 LEU B CA 1
ATOM 4745 C C . LEU B 1 288 ? -0.479 68.188 33.906 1 77.56 288 LEU B C 1
ATOM 4747 O O . LEU B 1 288 ? -0.931 69 34.75 1 77.56 288 LEU B O 1
ATOM 4751 N N . GLU B 1 289 ? 0.663 67.812 33.844 1 82.88 289 GLU B N 1
ATOM 4752 C CA . GLU B 1 289 ? 1.635 68.312 34.812 1 82.88 289 GLU B CA 1
ATOM 4753 C C . GLU B 1 289 ? 1.824 69.812 34.656 1 82.88 289 GLU B C 1
ATOM 4755 O O . GLU B 1 289 ? 1.894 70.562 35.656 1 82.88 289 GLU B O 1
ATOM 4760 N N . ILE B 1 290 ? 1.841 70.312 33.531 1 81.81 290 ILE B N 1
ATOM 4761 C CA . ILE B 1 290 ? 1.997 71.688 33.25 1 81.81 290 ILE B CA 1
ATOM 4762 C C . ILE B 1 290 ? 0.766 72.5 33.719 1 81.81 290 ILE B C 1
ATOM 4764 O O . ILE B 1 290 ? 0.889 73.5 34.375 1 81.81 290 ILE B O 1
ATOM 4768 N N . ALA B 1 291 ? -0.33 71.938 33.5 1 74.62 291 ALA B N 1
ATOM 4769 C CA . ALA B 1 291 ? -1.575 72.562 33.906 1 74.62 291 ALA B CA 1
ATOM 4770 C C . ALA B 1 291 ? -1.665 72.625 35.438 1 74.62 291 ALA B C 1
ATOM 4772 O O . ALA B 1 291 ? -2.062 73.688 35.969 1 74.62 291 ALA B O 1
ATOM 4773 N N . LEU B 1 292 ? -1.221 71.688 36.094 1 77.38 292 LEU B N 1
ATOM 4774 C CA . LEU B 1 292 ? -1.261 71.625 37.531 1 77.38 292 LEU B CA 1
ATOM 4775 C C . LEU B 1 292 ? -0.237 72.625 38.156 1 77.38 292 LEU B C 1
ATOM 4777 O O . LEU B 1 292 ? -0.508 73.25 39.156 1 77.38 292 LEU B O 1
ATOM 4781 N N . ASN B 1 293 ? 0.862 72.688 37.5 1 82.31 293 ASN B N 1
ATOM 4782 C CA . ASN B 1 293 ? 1.889 73.625 37.969 1 82.31 293 ASN B CA 1
ATOM 4783 C C . ASN B 1 293 ? 1.459 75.062 37.812 1 82.31 293 ASN B C 1
ATOM 4785 O O . ASN B 1 293 ? 1.755 75.938 38.688 1 82.31 293 ASN B O 1
ATOM 4789 N N . LEU B 1 294 ? 0.789 75.375 36.906 1 78.56 294 LEU B N 1
ATOM 4790 C CA . LEU B 1 294 ? 0.281 76.75 36.656 1 78.56 294 LEU B CA 1
ATOM 4791 C C . LEU B 1 294 ? -0.776 77.125 37.719 1 78.56 294 LEU B C 1
ATOM 4793 O O . LEU B 1 294 ? -0.839 78.25 38.156 1 78.56 294 LEU B O 1
ATOM 4797 N N . LEU B 1 295 ? -1.449 76.188 38.156 1 74.31 295 LEU B N 1
ATOM 4798 C CA . LEU B 1 295 ? -2.459 76.375 39.188 1 74.31 295 LEU B CA 1
ATOM 4799 C C . LEU B 1 295 ? -1.806 76.625 40.531 1 74.31 295 LEU B C 1
ATOM 4801 O O . LEU B 1 295 ? -2.273 77.438 41.312 1 74.31 295 LEU B O 1
ATOM 4805 N N . GLN B 1 296 ? -0.841 75.938 40.844 1 76.5 296 GLN B N 1
ATOM 4806 C CA . GLN B 1 296 ? -0.157 76.125 42.125 1 76.5 296 GLN B CA 1
ATOM 4807 C C . GLN B 1 296 ? 0.546 77.438 42.188 1 76.5 296 GLN B C 1
ATOM 4809 O O . GLN B 1 296 ? 0.608 78.062 43.25 1 76.5 296 GLN B O 1
ATOM 4814 N N . LYS B 1 297 ? 1.017 78.125 41.219 1 78.5 297 LYS B N 1
ATOM 4815 C CA . LYS B 1 297 ? 1.678 79.438 41.188 1 78.5 297 LYS B CA 1
ATOM 4816 C C . LYS B 1 297 ? 0.669 80.562 41.375 1 78.5 297 LYS B C 1
ATOM 4818 O O . LYS B 1 297 ? 0.976 81.625 41.969 1 78.5 297 LYS B O 1
ATOM 4823 N N . ASP B 1 298 ? -0.43 80.25 40.844 1 63.84 298 ASP B N 1
ATOM 4824 C CA . ASP B 1 298 ? -1.451 81.312 40.969 1 63.84 298 ASP B CA 1
ATOM 4825 C C . ASP B 1 298 ? -2.02 81.312 42.406 1 63.84 298 ASP B C 1
ATOM 4827 O O . ASP B 1 298 ? -2.566 82.312 42.844 1 63.84 298 ASP B O 1
ATOM 4831 N N . ASP B 1 299 ? -1.949 80.312 43.094 1 61 299 ASP B N 1
ATOM 4832 C CA . ASP B 1 299 ? -2.439 80.25 44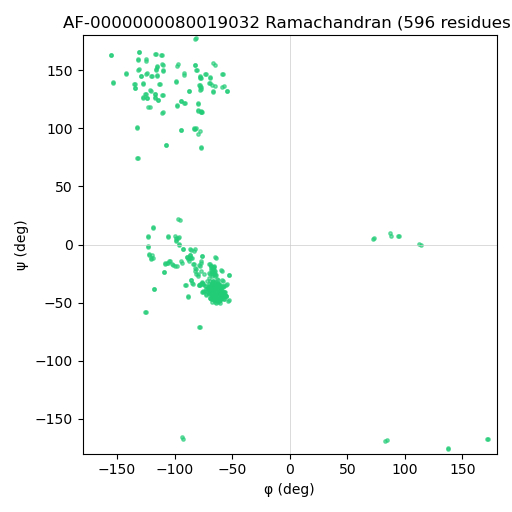.469 1 61 299 ASP B CA 1
ATOM 4833 C C . ASP B 1 299 ? -1.418 80.812 45.438 1 61 299 ASP B C 1
ATOM 4835 O O . ASP B 1 299 ? -1.778 81.312 46.531 1 61 299 ASP B O 1
ATOM 4839 N N . ASN B 1 300 ? -0.185 80.875 45.156 1 55.88 300 ASN B N 1
ATOM 4840 C CA . ASN B 1 300 ? 0.774 81.562 46 1 55.88 300 ASN B CA 1
ATOM 4841 C C . ASN B 1 300 ? 0.894 83.062 45.594 1 55.88 300 ASN B C 1
ATOM 4843 O O . ASN B 1 300 ? 1.209 83.875 46.438 1 55.88 300 ASN B O 1
#

Nearest PDB structures (foldseek):
  1tf8-assembly1_A  TM=3.439E-01  e=4.582E+00  Streptomyces griseus
  1tkh-assembly1_A  TM=3.306E-01  e=4.857E+00  Streptomyces griseus
  1xbu-assembly1_A  TM=3.436E-01  e=4.857E+00  Streptomyces griseus
  1tkj-assembly1_A  TM=3.437E-01  e=5.456E+00  Streptomyces griseus
  1tf8-assembly1_A  TM=3.437E-01  e=4.654E+00  Streptomyces griseus

Radius of gyration: 41.53 Å; Cα contacts (8 Å, |Δi|>4): 858; chains: 2; bounding box: 58×133×75 Å

Solvent-accessible surface area (backbone atoms only — not comparable to full-atom values): 31199 Å² total; per-residue (Å²): 126,71,48,67,40,43,63,68,56,52,54,46,52,50,50,50,51,52,47,52,53,46,49,51,54,49,49,52,52,50,48,53,51,37,51,52,51,34,52,48,51,50,50,48,55,36,48,52,52,51,44,44,40,52,17,40,24,50,43,22,55,72,57,42,21,75,76,48,55,80,46,45,76,70,35,78,61,54,68,58,72,46,37,30,67,49,47,33,50,54,27,50,53,50,37,27,70,41,81,90,36,51,71,47,44,78,42,62,31,12,82,60,33,56,53,70,89,32,42,40,50,76,71,50,45,52,52,37,49,51,35,66,77,32,79,82,54,63,66,50,73,52,73,46,80,47,99,91,40,46,24,38,34,42,33,30,73,36,56,35,80,52,74,73,60,40,45,59,19,28,42,75,86,62,26,47,62,9,47,40,70,68,54,45,81,85,47,28,56,67,58,53,82,67,36,69,55,24,25,41,33,33,33,32,65,34,54,67,51,49,49,50,35,51,49,52,49,51,54,54,50,49,51,49,50,52,48,50,52,50,48,52,52,52,51,50,54,46,43,41,65,71,42,52,51,52,48,50,52,50,28,53,52,32,46,41,42,38,73,66,43,74,85,67,75,63,85,52,91,37,65,19,65,68,20,50,33,25,53,25,45,42,44,30,48,50,46,40,53,52,44,45,52,56,35,57,61,71,74,104,124,70,48,65,38,42,63,69,55,51,52,46,52,52,50,50,51,53,47,52,52,47,50,51,53,49,48,52,52,50,49,54,51,37,51,50,49,35,52,49,51,50,49,48,54,36,49,52,50,51,44,43,39,50,16,42,25,49,43,24,53,71,57,42,21,75,74,47,55,79,46,45,77,70,35,77,62,54,67,59,73,48,36,29,67,50,46,33,49,54,28,51,52,51,38,27,70,41,79,91,36,50,72,48,45,78,42,61,30,13,81,59,34,55,52,68,90,31,42,41,50,75,71,48,45,52,52,37,49,50,36,66,76,32,79,83,54,63,65,50,73,53,73,48,81,47,99,92,41,47,23,38,35,42,34,31,71,36,54,36,80,52,74,74,60,39,44,61,17,30,42,76,88,62,26,46,63,8,47,39,69,70,56,45,82,84,47,26,54,67,60,52,83,66,36,69,55,24,24,41,33,32,33,31,67,36,55,69,50,49,51,51,34,52,49,52,49,50,51,54,49,52,51,50,51,52,49,50,51,50,47,52,51,52,50,51,54,47,44,42,64,71,42,51,51,53,49,50,52,49,27,53,51,31,46,43,41,36,72,65,44,77,84,66,75,62,87,54,91,36,64,18,65,68,22,50,33,25,54,25,45,41,44,30,49,50,47,38,50,51,43,46,53,56,35,58,60,70,74,105

pLDDT: mean 91.73, std 7.08, range [50.66, 98.81]

Foldseek 3Di:
DCVPDDPLVSVLVVLVVVLVVVLVVVLVVLLVVLVVVLVVVQVVVQVVLVVVLVVQLVCLQPPVLVVCVVCLQPDQAHDCSSGSVVRSQVVVVVVLVDVVNVPKDKAWAFCWALDCVRHHDPVFVVVLVVCQVPVVDAKDWDWDADPVGIWIKMKGFDFQADPVLQCCAAAPVSHHPNSCSHRNHDTRHNHDHRDGGTMIMIIGHRVVSVVVSVVVSCVVSVVSVVVSVVVSVVVSVCCCVPPVVLVVVVVVQVVCVVVPPLVDASDDPDPDPSVVVRVVVRVVSVVVVVVVVVVVVVVD/DCVVDDPLVSVLVVLVVVLVVVLVVVLVVLLVVLVVVLVVVQVVVQVVLVVVLVVQLVCLQPPVLVVCVVVLQPDQAHDCSSGSVVRSQVVVVVVLVDVVNVPKDKAWAFCWALDCVRHHDPVFVVVLVVCQVPVVDAKDWDWDADPVGIWIKMKGFDFQADPVLQCCAAAPVSHHPNSCSHRNHDTRHNHDHRDGGTMIMIIGHRVVSVVVSVVVSCVVSVVSVVVSVVVSVVVSVCCCVPPVVLVVVVVVVVVCLVVPPLVDASDDPDPDPSVVVRVVVRVVSVVVVVVVVVVVVVVD